Protein 9DEL (pdb70)

B-factor: mean 88.64, std 23.99, range [49.89, 197.55]

GO terms:
  GO:0004843 cysteine-type deubiquitinase activity (F, IDA)
  GO:0016605 PML body (C, IDA)
  GO:1904262 negative regulation of TORC1 signaling (P, IDA)
  GO:0050821 protein stabilization (P, IDA)
  GO:0032435 negative regulation of proteasomal ubiquitin-dependent protein catabolic process (P, IDA)
  GO:0075342 symbiont-mediated disruption of host cell PML body (P, IDA)
  GO:0035520 monoubiquitinated protein deubiquitination (P, IDA)
  GO:0005634 nucleus (C, IDA)
  GO:0005829 cytosol (C, IDA)
  GO:0002039 p53 binding (F, IDA)
  GO:0042752 regulation of circadian rhythm (P, IDA)
  GO:0045721 negative regulation of gluconeogenesis (P, IDA)
  GO:0016579 protein deubiquitination (P, IDA)
  GO:0031647 regulation of protein stability (P, IDA)
  GO:0006307 DNA alkylation repair (P, IDA)
  GO:1990380 K48-linked deubiquitinase activity (F, IDA)
  GO:0004843 cysteine-type deubiquitinase activity (F, EXP)
  GO:0005634 nucleus (C, EXP)
  GO:0005694 chromosome (C, EXP)
  GO:0005737 cytoplasm (C, EXP)

Radius of gyration: 30.11 Å; Cα contacts (8 Å, |Δi|>4): 1413; chains: 4; bounding box: 96×47×91 Å

InterPro domains:
  IPR001394 Peptidase C19, ubiquitin carboxyl-terminal hydrolase [PF00443] (214-518)
  IPR002083 MATH/TRAF domain [PF22486] (70-194)
  IPR002083 MATH/TRAF domain [PS50144] (68-195)
  IPR002083 MATH/TRAF domain [SM00061] (70-176)
  IPR008974 TRAF-like [G3DSA:2.60.210.10] (63-210)
  IPR018200 Ubiquitin specific protease, conserved site [PS00972] (215-230)
  IPR018200 Ubiquitin specific protease, conserved site [PS00973] (448-465)
  IPR024729 Ubiquitin carboxyl-terminal hydrolase 7, ICP0-binding domain [PF12436] (620-865)
  IPR028889 Ubiquitin specific protease UPS, catalytic domain [PS50235] (214-521)
  IPR029346 Ubiquitin carboxyl-terminal hydrolase, C-terminal [PF14533] (875-1086)
  IPR038765 Papain-like cysteine peptidase superfamily [SSF54001] (209-550)
  IPR050164 Ubiquitin carboxyl-terminal hydrolases [PTHR24006] (78-522)

Organism: Homo sapiens (NCBI:txid9606)

Foldseek 3Di:
DWFFAACPAQLFCVRVVLVVQLLLPLNLLLLLVQPCLPPDLQQQLSLLSVLQSVCRVPPPAHGYNPSNCRNLPQPDRCSNVVDDPVVVVCSNLVSSQVRCPPHPCHCVLCQAQKFKKWKKKAFPPDGDMDIDIDMDRAEEFEDVVPAEVVVRLVVQQDKAKQDDPRFDQRDVVGTGIIIIGMATATAHQKYKYFYCQWDADPVVGDIFGNQDFYAYDQKDFDQVRHPDHDPPFGQIWGWAKFWKAQDGGRGHFIKMWGDSLSPLFIWIHRGRDIGGDHPCCHGRVQRGVSIHTGMTMIGRPVCSCVSSPDDDPVSRDPSSVVVSVVVVVVD/DLWFFAACPDQQACVRVVLVVQLLLPLNLLLLLQQPCLPPDQQQQLSLLSNLQSVCRNPPPAHHYNQSNCRNLPVPDHCSLVVDDPVVVVCSNLVSSQVRCPPHPCHCVLCQAQKFKKWKWKAFDPDGDMDIDIDMDRAAEFEFVPAAEVVVRLCVQQDKDWCDDPNFDQSDVVGGTTTIIGMAGATGGQKYKYFYCQWDADPVDGDIWGNQAFYAYDQKDFCQVRHPDHDPPFGQIWGWAKFWKAFATGSGHFIKMWGDSLSPQFIWIHRGRDIGTDHSCVGGVVQRGHPTMHTGMTMIGRPVCSCVSSPDDDPPSNDPSSVCVSVVVVVVVD/DDDDHDDDDDPDDD/DDDDHDDDDDVDDD

Secondary structure (DSSP, 8-state):
----B--TTT-TTHHHHHHHHHT-HHHHHHHHTS-GGG--TTT-HHHHHHHHHHHHHH-SSPBP-HHHHHHTT--STTTTTTS-HHHHHHHHHHHHHHHHTTSTTTTHHHHHH-EEEEEEEEESSSS-EEEEEEEES-EEE--TT-SBHHHHHHHHSS-EEE-GGG-EE-GGG-EE-EEEEEEES---SEEEEEE--EEEETTTTEEEE-----B--SEEE-STTBSS--TTS--EEEEEEEEEE-SSSSSS-EEEEE-TTSSS--EEEETTEEEE--HHHHTGGGS----EEEEEEEEESTTHHHHT----GGGS-HHHHHHHHHHHHH-/-----B---SS-SSHHHHHHHHHT-HHHHHHHHTS--TT--TTT-HHHHHHHHHHHHHH-SSPBP-HHHHHHTT--SSHHHHHS-HHHHHHHHHHHHHHHHTTSTTTTHHHHHH-EEEEEEEEESSS--EEEEEEEES-EEEE-TT-SBHHHHHHHHHSPEEE-TTS-EE-GGG-EE-EEEEEEES---SEEEEEEE-EEEETTTTEEEE-----B--SEEE-GGGBSS--TTS--EEEEEEEEEEESSSSSSEEEEEE-TTSSS--EEEETTEEEE--HHHHTGGGS----EEEEEEEEEESTTHHHHT----TTTS-HHHHHHHHHHHHHT-/-EETTEEEESSS--/-EETTEEEESSS--

Sequence (693 aa):
GYVGLKNQGATCYMNSLLQTLFFTNQLRKAVYMMPTEGDDSSKSVPLALQRVFYELQHSDKPVGTKKLTKSFGWETLDSFMQHDVQELCRVLLDNVENKMKGTCVEGTIPKLFRGKMVSYIQCKEVDYRSDRREDYYDIQLSIKGKKNIFESFVDYVAVEQLDGDNKYDAGEHGLQEAEKGVKFLTLPPVLHLQLMRFMYDPQTDQNIKINDRFEFPEQLPLDEFLQKTDPKDPANYILHAVLVHSGDNHGGHYVVYLNPKGDGKWCKFDDDVVSRCTKEEAIEHNYGGCTNAYMLVYIRESKLSEVLQAVTDHDIPQQLVERLQEEKRIETGYVGLKNQGATCYMNSLLQTLFFTNQLRKAVYMMPTEGDDSSKSVPLALQRVFYELQHSDKPVGTKKLTKSFGWETLDSFMQHDVQELCRVLLDNVENKMKGTCVEGTIPKLFRGKMVSYIQCKEVDYRSDRREDYYDIQLSIKGKKNIFESFVDYVAVEQLDGDNKYDAGEHGLQEAEKGVKFLTLPPVLHLQLMRFMYDPQTDQNIKINDRFEFPEQLPLDEFLQKTDPKDPANYILHAVLVHSGDNHGGHYVVYLNPKGDGKWCKFDDDVVSRCTKEEAIEHNYGGHCTNAYMLVYIRESKLSEVLQAVTDHDIPQQLVERLQEEKRIEAFYYRGGWYSVNGYCFYYRGGWYSVNGYC

Structure (mmCIF, N/CA/C/O backbone):
data_9DEL
#
_entry.id   9DEL
#
_cell.length_a   74.913
_cell.length_b   69.417
_cell.length_c   76.408
_cell.angle_alpha   90.00
_cell.angle_beta   91.93
_cell.angle_gamma   90.00
#
_symmetry.space_group_name_H-M   'P 1 21 1'
#
loop_
_entity.id
_entity.type
_entity.pdbx_description
1 polymer 'Ubiquitin carboxyl-terminal hydrolase 7'
2 polymer 'Macrocycle peptide  MC03'
3 water water
#
loop_
_atom_site.group_PDB
_atom_site.id
_atom_site.type_symbol
_atom_site.label_atom_id
_atom_site.label_alt_id
_atom_site.label_comp_id
_atom_site.label_asym_id
_atom_site.label_entity_id
_atom_site.label_seq_id
_atom_site.pdbx_PDB_ins_code
_atom_site.Cartn_x
_atom_site.Cartn_y
_atom_site.Cartn_z
_atom_site.occupancy
_atom_site.B_iso_or_equiv
_atom_site.auth_seq_id
_atom_site.auth_comp_id
_atom_site.auth_asym_id
_atom_site.auth_atom_id
_atom_site.pdbx_PDB_model_num
ATOM 1 N N . GLY A 1 26 ? -6.826 23.864 2.377 1.00 83.40 212 GLY A N 1
ATOM 2 C CA . GLY A 1 26 ? -6.036 22.673 2.630 1.00 91.72 212 GLY A CA 1
ATOM 3 C C . GLY A 1 26 ? -6.811 21.385 2.434 1.00 100.19 212 GLY A C 1
ATOM 4 O O . GLY A 1 26 ? -6.621 20.416 3.169 1.00 91.99 212 GLY A O 1
ATOM 5 N N . TYR A 1 27 ? -7.692 21.375 1.435 1.00 94.08 213 TYR A N 1
ATOM 6 C CA . TYR A 1 27 ? -8.515 20.218 1.115 1.00 83.22 213 TYR A CA 1
ATOM 7 C C . TYR A 1 27 ? -8.133 19.701 -0.264 1.00 86.04 213 TYR A C 1
ATOM 8 O O . TYR A 1 27 ? -8.014 20.484 -1.212 1.00 83.58 213 TYR A O 1
ATOM 17 N N . VAL A 1 28 ? -7.943 18.390 -0.373 1.00 87.35 214 VAL A N 1
ATOM 18 C CA . VAL A 1 28 ? -7.538 17.776 -1.628 1.00 77.20 214 VAL A CA 1
ATOM 19 C C . VAL A 1 28 ? -8.779 17.348 -2.404 1.00 83.02 214 VAL A C 1
ATOM 20 O O . VAL A 1 28 ? -9.851 17.114 -1.839 1.00 81.89 214 VAL A O 1
ATOM 24 N N . GLY A 1 29 ? -8.633 17.255 -3.726 1.00 87.45 215 GLY A N 1
ATOM 25 C CA . GLY A 1 29 ? -9.731 16.927 -4.607 1.00 94.43 215 GLY A CA 1
ATOM 26 C C . GLY A 1 29 ? -9.719 15.477 -5.061 1.00 82.42 215 GLY A C 1
ATOM 27 O O . GLY A 1 29 ? -8.947 14.642 -4.585 1.00 86.76 215 GLY A O 1
ATOM 28 N N . LEU A 1 30 ? -10.601 15.187 -6.014 1.00 73.98 216 LEU A N 1
ATOM 29 C CA . LEU A 1 30 ? -10.781 13.850 -6.561 1.00 77.17 216 LEU A CA 1
ATOM 30 C C . LEU A 1 30 ? -10.519 13.868 -8.060 1.00 94.43 216 LEU A C 1
ATOM 31 O O . LEU A 1 30 ? -10.931 14.797 -8.759 1.00 101.04 216 LEU A O 1
ATOM 36 N N . LYS A 1 31 ? -9.834 12.836 -8.549 1.00 92.50 217 LYS A N 1
ATOM 37 C CA . LYS A 1 31 ? -9.572 12.726 -9.978 1.00 99.22 217 LYS A CA 1
ATOM 38 C C . LYS A 1 31 ? -10.878 12.575 -10.750 1.00 98.70 217 LYS A C 1
ATOM 39 O O . LYS A 1 31 ? -11.847 11.982 -10.267 1.00 97.30 217 LYS A O 1
ATOM 45 N N . ASN A 1 32 ? -10.902 13.135 -11.961 1.00 104.37 218 ASN A N 1
ATOM 46 C CA . ASN A 1 32 ? -12.097 13.039 -12.792 1.00 106.83 218 ASN A CA 1
ATOM 47 C C . ASN A 1 32 ? -12.393 11.589 -13.152 1.00 112.76 218 ASN A C 1
ATOM 48 O O . ASN A 1 32 ? -13.522 11.112 -12.981 1.00 123.87 218 ASN A O 1
ATOM 53 N N . GLN A 1 33 ? -11.377 10.868 -13.632 1.00 131.27 219 GLN A N 1
ATOM 54 C CA . GLN A 1 33 ? -11.466 9.452 -14.015 1.00 144.69 219 GLN A CA 1
ATOM 55 C C . GLN A 1 33 ? -12.615 9.305 -15.011 1.00 140.36 219 GLN A C 1
ATOM 56 O O . GLN A 1 33 ? -12.712 10.101 -15.954 1.00 148.77 219 GLN A O 1
ATOM 62 N N . GLY A 1 34 ? -13.499 8.331 -14.846 1.00 107.43 220 GLY A N 1
ATOM 63 C CA . GLY A 1 34 ? -14.601 8.181 -15.762 1.00 97.17 220 GLY A CA 1
ATOM 64 C C . GLY A 1 34 ? -15.667 9.240 -15.518 1.00 108.89 220 GLY A C 1
ATOM 65 O O . GLY A 1 34 ? -15.483 10.238 -14.815 1.00 110.34 220 GLY A O 1
ATOM 66 N N . ALA A 1 35 ? -16.817 9.001 -16.147 1.00 89.27 221 ALA A N 1
ATOM 67 C CA . ALA A 1 35 ? -17.987 9.866 -16.022 1.00 90.69 221 ALA A CA 1
ATOM 68 C C . ALA A 1 35 ? -18.737 9.508 -14.738 1.00 91.64 221 ALA A C 1
ATOM 69 O O . ALA A 1 35 ? -19.850 8.977 -14.744 1.00 88.11 221 ALA A O 1
ATOM 71 N N . THR A 1 36 ? -18.089 9.808 -13.610 1.00 88.21 222 THR A N 1
ATOM 72 C CA . THR A 1 36 ? -18.678 9.533 -12.306 1.00 78.17 222 THR A CA 1
ATOM 73 C C . THR A 1 36 ? -19.847 10.454 -11.986 1.00 75.64 222 THR A C 1
ATOM 74 O O . THR A 1 36 ? -20.566 10.191 -11.016 1.00 87.13 222 THR A O 1
ATOM 78 N N . CYS A 1 37 ? -20.047 11.515 -12.765 1.00 80.95 223 CYS A N 1
ATOM 79 C CA . CYS A 1 37 ? -21.183 12.437 -12.612 1.00 86.58 223 CYS A CA 1
ATOM 80 C C . CYS A 1 37 ? -21.127 13.041 -11.211 1.00 72.20 223 CYS A C 1
ATOM 81 O O . CYS A 1 37 ? -20.094 13.623 -10.843 1.00 80.18 223 CYS A O 1
ATOM 84 N N . TYR A 1 38 ? -22.180 12.927 -10.409 1.00 74.07 224 TYR A N 1
ATOM 85 C CA . TYR A 1 38 ? -22.288 13.561 -9.102 1.00 68.02 224 TYR A CA 1
ATOM 86 C C . TYR A 1 38 ? -21.470 12.868 -8.019 1.00 64.96 224 TYR A C 1
ATOM 87 O O . TYR A 1 38 ? -21.440 13.361 -6.885 1.00 64.53 224 TYR A O 1
ATOM 96 N N . MET A 1 39 ? -20.823 11.742 -8.331 1.00 66.11 225 MET A N 1
ATOM 97 C CA . MET A 1 39 ? -20.186 10.933 -7.296 1.00 65.67 225 MET A CA 1
ATOM 98 C C . MET A 1 39 ? -19.105 11.716 -6.561 1.00 70.38 225 MET A C 1
ATOM 99 O O . MET A 1 39 ? -19.051 11.708 -5.326 1.00 78.99 225 MET A O 1
ATOM 104 N N . ASN A 1 40 ? -18.235 12.404 -7.304 1.00 69.32 226 ASN A N 1
ATOM 105 C CA . ASN A 1 40 ? -17.171 13.170 -6.665 1.00 66.67 226 ASN A CA 1
ATOM 106 C C . ASN A 1 40 ? -17.740 14.279 -5.790 1.00 65.17 226 ASN A C 1
ATOM 107 O O . ASN A 1 40 ? -17.208 14.564 -4.711 1.00 64.80 226 ASN A O 1
ATOM 112 N N . SER A 1 41 ? -18.820 14.918 -6.243 1.00 64.78 227 SER A N 1
ATOM 113 C CA . SER A 1 41 ? -19.495 15.908 -5.409 1.00 63.41 227 SER A CA 1
ATOM 114 C C . SER A 1 41 ? -20.067 15.267 -4.151 1.00 67.41 227 SER A C 1
ATOM 115 O O . SER A 1 41 ? -19.984 15.841 -3.058 1.00 61.57 227 SER A O 1
ATOM 118 N N . LEU A 1 42 ? -20.658 14.077 -4.286 1.00 61.79 228 LEU A N 1
ATOM 119 C CA . LEU A 1 42 ? -21.229 13.396 -3.129 1.00 60.85 228 LEU A CA 1
ATOM 120 C C . LEU A 1 42 ? -20.146 12.914 -2.172 1.00 64.19 228 LEU A C 1
ATOM 121 O O . LEU A 1 42 ? -20.306 13.008 -0.949 1.00 67.95 228 LEU A O 1
ATOM 126 N N . LEU A 1 43 ? -19.040 12.389 -2.709 1.00 62.38 229 LEU A N 1
ATOM 127 C CA . LEU A 1 43 ? -17.988 11.842 -1.856 1.00 73.32 229 LEU A CA 1
ATOM 128 C C . LEU A 1 43 ? -17.400 12.909 -0.944 1.00 71.87 229 LEU A C 1
ATOM 129 O O . LEU A 1 43 ? -17.168 12.659 0.244 1.00 63.20 229 LEU A O 1
ATOM 134 N N . GLN A 1 44 ? -17.154 14.107 -1.481 1.00 63.30 230 GLN A N 1
ATOM 135 C CA . GLN A 1 44 ? -16.671 15.200 -0.644 1.00 63.62 230 GLN A CA 1
ATOM 136 C C . GLN A 1 44 ? -17.699 15.573 0.415 1.00 65.82 230 GLN A C 1
ATOM 137 O O . GLN A 1 44 ? -17.342 15.853 1.566 1.00 63.10 230 GLN A O 1
ATOM 143 N N . THR A 1 45 ? -18.981 15.584 0.043 1.00 66.31 231 THR A N 1
ATOM 144 C CA . THR A 1 45 ? -20.034 15.897 1.004 1.00 61.18 231 THR A CA 1
ATOM 145 C C . THR A 1 45 ? -20.060 14.882 2.141 1.00 60.85 231 THR A C 1
ATOM 146 O O . THR A 1 45 ? -20.132 15.252 3.319 1.00 61.21 231 THR A O 1
ATOM 150 N N . LEU A 1 46 ? -19.996 13.592 1.804 1.00 66.45 232 LEU A N 1
ATOM 151 C CA . LEU A 1 46 ? -19.962 12.558 2.834 1.00 61.25 232 LEU A CA 1
ATOM 152 C C . LEU A 1 46 ? -18.659 12.608 3.622 1.00 62.53 232 LEU A C 1
ATOM 153 O O . LEU A 1 46 ? -18.652 12.369 4.836 1.00 63.19 232 LEU A O 1
ATOM 158 N N . PHE A 1 47 ? -17.548 12.916 2.948 1.00 67.57 233 PHE A N 1
ATOM 159 C CA . PHE A 1 47 ? -16.257 12.975 3.626 1.00 71.50 233 PHE A CA 1
ATOM 160 C C . PHE A 1 47 ? -16.239 14.059 4.697 1.00 67.04 233 PHE A C 1
ATOM 161 O O . PHE A 1 47 ? -15.709 13.848 5.794 1.00 73.88 233 PHE A O 1
ATOM 169 N N . PHE A 1 48 ? -16.816 15.221 4.403 1.00 64.55 234 PHE A N 1
ATOM 170 C CA . PHE A 1 48 ? -16.807 16.325 5.354 1.00 73.86 234 PHE A CA 1
ATOM 171 C C . PHE A 1 48 ? -17.925 16.233 6.384 1.00 69.73 234 PHE A C 1
ATOM 172 O O . PHE A 1 48 ? -18.036 17.123 7.235 1.00 72.39 234 PHE A O 1
ATOM 180 N N . THR A 1 49 ? -18.755 15.194 6.327 1.00 68.98 235 THR A N 1
ATOM 181 C CA . THR A 1 49 ? -19.604 14.823 7.457 1.00 66.31 235 THR A CA 1
ATOM 182 C C . THR A 1 49 ? -18.721 14.018 8.401 1.00 68.27 235 THR A C 1
ATOM 183 O O . THR A 1 49 ? -18.655 12.789 8.337 1.00 69.96 235 THR A O 1
ATOM 187 N N . ASN A 1 50 ? -18.027 14.736 9.289 1.00 67.72 236 ASN A N 1
ATOM 188 C CA . ASN A 1 50 ? -16.927 14.145 10.048 1.00 69.65 236 ASN A CA 1
ATOM 189 C C . ASN A 1 50 ? -17.396 12.983 10.914 1.00 71.99 236 ASN A C 1
ATOM 190 O O . ASN A 1 50 ? -16.691 11.976 11.045 1.00 85.49 236 ASN A O 1
ATOM 195 N N . GLN A 1 51 ? -18.578 13.106 11.521 1.00 76.41 237 GLN A N 1
ATOM 196 C CA . GLN A 1 51 ? -19.091 12.025 12.357 1.00 78.27 237 GLN A CA 1
ATOM 197 C C . GLN A 1 51 ? -19.268 10.746 11.547 1.00 72.31 237 GLN A C 1
ATOM 198 O O . GLN A 1 51 ? -19.000 9.645 12.042 1.00 71.40 237 GLN A O 1
ATOM 204 N N . LEU A 1 52 ? -19.719 10.874 10.297 1.00 72.67 238 LEU A N 1
ATOM 205 C CA . LEU A 1 52 ? -19.772 9.721 9.403 1.00 80.33 238 LEU A CA 1
ATOM 206 C C . LEU A 1 52 ? -18.375 9.191 9.099 1.00 79.23 238 LEU A C 1
ATOM 207 O O . LEU A 1 52 ? -18.152 7.974 9.098 1.00 77.11 238 LEU A O 1
ATOM 212 N N . ARG A 1 53 ? -17.421 10.090 8.840 1.00 70.14 239 ARG A N 1
ATOM 213 C CA . ARG A 1 53 ? -16.083 9.661 8.445 1.00 69.36 239 ARG A CA 1
ATOM 214 C C . ARG A 1 53 ? -15.399 8.871 9.554 1.00 75.69 239 ARG A C 1
ATOM 215 O O . ARG A 1 53 ? -14.759 7.845 9.291 1.00 76.63 239 ARG A O 1
ATOM 223 N N . LYS A 1 54 ? -15.518 9.336 10.800 1.00 73.03 240 LYS A N 1
ATOM 224 C CA . LYS A 1 54 ? -14.893 8.631 11.915 1.00 75.61 240 LYS A CA 1
ATOM 225 C C . LYS A 1 54 ? -15.485 7.238 12.085 1.00 76.01 240 LYS A C 1
ATOM 226 O O . LYS A 1 54 ? -14.753 6.267 12.302 1.00 77.84 240 LYS A O 1
ATOM 232 N N . ALA A 1 55 ? -16.811 7.121 11.980 1.00 74.57 241 ALA A N 1
ATOM 233 C CA . ALA A 1 55 ? -17.454 5.814 12.073 1.00 84.96 241 ALA A CA 1
ATOM 234 C C . ALA A 1 55 ? -17.044 4.912 10.915 1.00 81.49 241 ALA A C 1
ATOM 235 O O . ALA A 1 55 ? -16.886 3.699 11.093 1.00 76.19 241 ALA A O 1
ATOM 237 N N . VAL A 1 56 ? -16.875 5.488 9.721 1.00 81.21 242 VAL A N 1
ATOM 238 C CA . VAL A 1 56 ? -16.436 4.707 8.566 1.00 79.34 242 VAL A CA 1
ATOM 239 C C . VAL A 1 56 ? -15.063 4.099 8.823 1.00 85.98 242 VAL A C 1
ATOM 240 O O . VAL A 1 56 ? -14.813 2.930 8.500 1.00 80.43 242 VAL A O 1
ATOM 244 N N . TYR A 1 57 ? -14.153 4.877 9.415 1.00 75.87 243 TYR A N 1
ATOM 245 C CA . TYR A 1 57 ? -12.836 4.348 9.758 1.00 83.90 243 TYR A CA 1
ATOM 246 C C . TYR A 1 57 ? -12.929 3.203 10.760 1.00 92.73 243 TYR A C 1
ATOM 247 O O . TYR A 1 57 ? -12.105 2.281 10.725 1.00 96.43 243 TYR A O 1
ATOM 256 N N . MET A 1 58 ? -13.917 3.238 11.657 1.00 84.52 244 MET A N 1
ATOM 257 C CA . MET A 1 58 ? -14.053 2.209 12.681 1.00 89.22 244 MET A CA 1
ATOM 258 C C . MET A 1 58 ? -14.659 0.915 12.153 1.00 89.52 244 MET A C 1
ATOM 259 O O . MET A 1 58 ? -14.735 -0.062 12.906 1.00 87.71 244 MET A O 1
ATOM 264 N N . MET A 1 59 ? -15.102 0.888 10.900 1.00 85.74 245 MET A N 1
ATOM 265 C CA . MET A 1 59 ? -15.703 -0.320 10.355 1.00 84.27 245 MET A CA 1
ATOM 266 C C . MET A 1 59 ? -14.671 -1.445 10.304 1.00 87.24 245 MET A C 1
ATOM 267 O O . MET A 1 59 ? -13.520 -1.218 9.911 1.00 89.28 245 MET A O 1
ATOM 272 N N . PRO A 1 60 ? -15.044 -2.666 10.691 1.00 95.43 246 PRO A N 1
ATOM 273 C CA . PRO A 1 60 ? -14.086 -3.791 10.755 1.00 92.68 246 PRO A CA 1
ATOM 274 C C . PRO A 1 60 ? -13.875 -4.468 9.405 1.00 95.56 246 PRO A C 1
ATOM 275 O O . PRO A 1 60 ? -14.318 -5.594 9.146 1.00 104.50 246 PRO A O 1
ATOM 279 N N . THR A 1 61 ? -13.166 -3.776 8.511 1.00 91.24 247 THR A N 1
ATOM 280 C CA . THR A 1 61 ? -12.863 -4.299 7.184 1.00 92.77 247 THR A CA 1
ATOM 281 C C . THR A 1 61 ? -11.570 -5.107 7.152 1.00 99.43 247 THR A C 1
ATOM 282 O O . THR A 1 61 ? -10.930 -5.203 6.096 1.00 113.83 247 THR A O 1
ATOM 286 N N . GLU A 1 62 ? -11.164 -5.685 8.286 1.00 94.58 248 GLU A N 1
ATOM 287 C CA . GLU A 1 62 ? -9.919 -6.447 8.328 1.00 103.62 248 GLU A CA 1
ATOM 288 C C . GLU A 1 62 ? -9.984 -7.672 7.424 1.00 111.91 248 GLU A C 1
ATOM 289 O O . GLU A 1 62 ? -9.013 -7.993 6.729 1.00 108.73 248 GLU A O 1
ATOM 291 N N . GLY A 1 63 ? -11.114 -8.372 7.421 1.00 107.40 249 GLY A N 1
ATOM 292 C CA . GLY A 1 63 ? -11.262 -9.562 6.611 1.00 102.24 249 GLY A CA 1
ATOM 293 C C . GLY A 1 63 ? -11.922 -9.367 5.266 1.00 108.13 249 GLY A C 1
ATOM 294 O O . GLY A 1 63 ? -12.159 -10.347 4.552 1.00 110.60 249 GLY A O 1
ATOM 295 N N . ASP A 1 64 ? -12.231 -8.129 4.892 1.00 97.86 250 ASP A N 1
ATOM 296 C CA . ASP A 1 64 ? -12.926 -7.867 3.641 1.00 103.95 250 ASP A CA 1
ATOM 297 C C . ASP A 1 64 ? -11.968 -7.940 2.459 1.00 110.08 250 ASP A C 1
ATOM 298 O O . ASP A 1 64 ? -10.856 -7.407 2.506 1.00 113.12 250 ASP A O 1
ATOM 303 N N . ASP A 1 65 ? -12.405 -8.615 1.399 1.00 106.38 251 ASP A N 1
ATOM 304 C CA . ASP A 1 65 ? -11.663 -8.629 0.147 1.00 107.20 251 ASP A CA 1
ATOM 305 C C . ASP A 1 65 ? -11.908 -7.325 -0.602 1.00 112.83 251 ASP A C 1
ATOM 306 O O . ASP A 1 65 ? -13.056 -6.905 -0.774 1.00 116.10 251 ASP A O 1
ATOM 311 N N . SER A 1 66 ? -10.826 -6.694 -1.061 1.00 110.79 252 SER A N 1
ATOM 312 C CA . SER A 1 66 ? -10.908 -5.351 -1.623 1.00 114.20 252 SER A CA 1
ATOM 313 C C . SER A 1 66 ? -11.648 -5.298 -2.954 1.00 121.68 252 SER A C 1
ATOM 314 O O . SER A 1 66 ? -11.933 -4.196 -3.435 1.00 131.03 252 SER A O 1
ATOM 317 N N . SER A 1 67 ? -11.958 -6.445 -3.560 1.00 134.61 253 SER A N 1
ATOM 318 C CA . SER A 1 67 ? -12.649 -6.443 -4.846 1.00 132.25 253 SER A CA 1
ATOM 319 C C . SER A 1 67 ? -14.086 -5.952 -4.704 1.00 125.53 253 SER A C 1
ATOM 320 O O . SER A 1 67 ? -14.501 -5.003 -5.378 1.00 132.55 253 SER A O 1
ATOM 323 N N . LYS A 1 68 ? -14.862 -6.587 -3.823 1.00 111.40 254 LYS A N 1
ATOM 324 C CA . LYS A 1 68 ? -16.289 -6.312 -3.699 1.00 111.38 254 LYS A CA 1
ATOM 325 C C . LYS A 1 68 ? -16.652 -5.627 -2.384 1.00 108.88 254 LYS A C 1
ATOM 326 O O . LYS A 1 68 ? -17.830 -5.597 -2.013 1.00 101.44 254 LYS A O 1
ATOM 332 N N . SER A 1 69 ? -15.675 -5.071 -1.673 1.00 114.71 255 SER A N 1
ATOM 333 C CA . SER A 1 69 ? -15.921 -4.426 -0.384 1.00 102.70 255 SER A CA 1
ATOM 334 C C . SER A 1 69 ? -16.086 -2.929 -0.615 1.00 101.83 255 SER A C 1
ATOM 335 O O . SER A 1 69 ? -15.104 -2.202 -0.786 1.00 119.05 255 SER A O 1
ATOM 338 N N . VAL A 1 70 ? -17.334 -2.471 -0.620 1.00 101.67 256 VAL A N 1
ATOM 339 C CA . VAL A 1 70 ? -17.640 -1.046 -0.729 1.00 90.23 256 VAL A CA 1
ATOM 340 C C . VAL A 1 70 ? -17.311 -0.322 0.576 1.00 82.19 256 VAL A C 1
ATOM 341 O O . VAL A 1 70 ? -16.788 0.802 0.519 1.00 84.72 256 VAL A O 1
ATOM 345 N N . PRO A 1 71 ? -17.582 -0.887 1.766 1.00 83.30 257 PRO A N 1
ATOM 346 C CA . PRO A 1 71 ? -17.134 -0.199 2.990 1.00 80.79 257 PRO A CA 1
ATOM 347 C C . PRO A 1 71 ? -15.634 0.046 3.041 1.00 88.59 257 PRO A C 1
ATOM 348 O O . PRO A 1 71 ? -15.202 1.110 3.501 1.00 87.76 257 PRO A O 1
ATOM 352 N N . LEU A 1 72 ? -14.823 -0.908 2.576 1.00 88.81 258 LEU A N 1
ATOM 353 C CA . LEU A 1 72 ? -13.377 -0.708 2.584 1.00 84.16 258 LEU A CA 1
ATOM 354 C C . LEU A 1 72 ? -12.960 0.365 1.586 1.00 84.82 258 LEU A C 1
ATOM 355 O O . LEU A 1 72 ? -12.066 1.172 1.869 1.00 81.75 258 LEU A O 1
ATOM 360 N N . ALA A 1 73 ? -13.594 0.386 0.411 1.00 86.37 259 ALA A N 1
ATOM 361 C CA . ALA A 1 73 ? -13.248 1.376 -0.603 1.00 84.49 259 ALA A CA 1
ATOM 362 C C . ALA A 1 73 ? -13.547 2.788 -0.121 1.00 80.76 259 ALA A C 1
ATOM 363 O O . ALA A 1 73 ? -12.797 3.726 -0.420 1.00 82.27 259 ALA A O 1
ATOM 365 N N . LEU A 1 74 ? -14.645 2.962 0.620 1.00 77.96 260 LEU A N 1
ATOM 366 C CA . LEU A 1 74 ? -14.952 4.275 1.177 1.00 75.29 260 LEU A CA 1
ATOM 367 C C . LEU A 1 74 ? -13.899 4.698 2.195 1.00 77.79 260 LEU A C 1
ATOM 368 O O . LEU A 1 74 ? -13.570 5.885 2.299 1.00 81.84 260 LEU A O 1
ATOM 373 N N . GLN A 1 75 ? -13.368 3.740 2.961 1.00 75.60 261 GLN A N 1
ATOM 374 C CA . GLN A 1 75 ? -12.261 4.035 3.866 1.00 74.88 261 GLN A CA 1
ATOM 375 C C . GLN A 1 75 ? -11.026 4.480 3.096 1.00 75.88 261 GLN A C 1
ATOM 376 O O . GLN A 1 75 ? -10.333 5.417 3.507 1.00 78.20 261 GLN A O 1
ATOM 382 N N . ARG A 1 76 ? -10.731 3.811 1.978 1.00 77.28 262 ARG A N 1
ATOM 383 C CA . ARG A 1 76 ? -9.566 4.177 1.178 1.00 79.03 262 ARG A CA 1
ATOM 384 C C . ARG A 1 76 ? -9.717 5.575 0.590 1.00 80.24 262 ARG A C 1
ATOM 385 O O . ARG A 1 76 ? -8.757 6.355 0.569 1.00 77.67 262 ARG A O 1
ATOM 393 N N . VAL A 1 77 ? -10.914 5.908 0.104 1.00 77.09 263 VAL A N 1
ATOM 394 C CA . VAL A 1 77 ? -11.148 7.238 -0.453 1.00 73.09 263 VAL A CA 1
ATOM 395 C C . VAL A 1 77 ? -11.014 8.299 0.632 1.00 78.91 263 VAL A C 1
ATOM 396 O O . VAL A 1 77 ? -10.354 9.328 0.442 1.00 72.80 263 VAL A O 1
ATOM 400 N N . PHE A 1 78 ? -11.632 8.059 1.791 1.00 71.73 264 PHE A N 1
ATOM 401 C CA . PHE A 1 78 ? -11.569 9.034 2.877 1.00 71.46 264 PHE A CA 1
ATOM 402 C C . PHE A 1 78 ? -10.149 9.185 3.408 1.00 73.65 264 PHE A C 1
ATOM 403 O O . PHE A 1 78 ? -9.715 10.300 3.723 1.00 73.95 264 PHE A O 1
ATOM 411 N N . TYR A 1 79 ? -9.413 8.076 3.522 1.00 75.48 265 TYR A N 1
ATOM 412 C CA . TYR A 1 79 ? -8.036 8.146 4.002 1.00 77.91 265 TYR A CA 1
ATOM 413 C C . TYR A 1 79 ? -7.166 8.973 3.066 1.00 79.50 265 TYR A C 1
ATOM 414 O O . TYR A 1 79 ? -6.359 9.794 3.519 1.00 87.26 265 TYR A O 1
ATOM 423 N N . GLU A 1 80 ? -7.310 8.767 1.755 1.00 79.24 266 GLU A N 1
ATOM 424 C CA . GLU A 1 80 ? -6.543 9.556 0.797 1.00 79.10 266 GLU A CA 1
ATOM 425 C C . GLU A 1 80 ? -6.972 11.018 0.818 1.00 77.72 266 GLU A C 1
ATOM 426 O O . GLU A 1 80 ? -6.133 11.918 0.702 1.00 83.35 266 GLU A O 1
ATOM 432 N N . LEU A 1 81 ? -8.271 11.277 0.978 1.00 75.36 267 LEU A N 1
ATOM 433 C CA . LEU A 1 81 ? -8.735 12.654 1.106 1.00 76.50 267 LEU A CA 1
ATOM 434 C C . LEU A 1 81 ? -8.184 13.326 2.356 1.00 75.36 267 LEU A C 1
ATOM 435 O O . LEU A 1 81 ? -8.255 14.553 2.470 1.00 75.28 267 LEU A O 1
ATOM 440 N N . GLN A 1 82 ? -7.648 12.551 3.297 1.00 80.81 268 GLN A N 1
ATOM 441 C CA . GLN A 1 82 ? -7.120 13.084 4.544 1.00 78.17 268 GLN A CA 1
ATOM 442 C C . GLN A 1 82 ? -5.600 13.211 4.558 1.00 83.57 268 GLN A C 1
ATOM 443 O O . GLN A 1 82 ? -5.076 14.125 5.204 1.00 90.56 268 GLN A O 1
ATOM 449 N N . HIS A 1 83 ? -4.875 12.333 3.858 1.00 89.33 269 HIS A N 1
ATOM 450 C CA . HIS A 1 83 ? -3.418 12.294 3.949 1.00 88.90 269 HIS A CA 1
ATOM 451 C C . HIS A 1 83 ? -2.705 12.441 2.610 1.00 86.26 269 HIS A C 1
ATOM 452 O O . HIS A 1 83 ? -1.493 12.203 2.545 1.00 107.94 269 HIS A O 1
ATOM 459 N N . SER A 1 84 ? -3.402 12.815 1.542 1.00 84.47 270 SER A N 1
ATOM 460 C CA . SER A 1 84 ? -2.788 12.917 0.225 1.00 97.60 270 SER A CA 1
ATOM 461 C C . SER A 1 84 ? -2.822 14.357 -0.260 1.00 97.43 270 SER A C 1
ATOM 462 O O . SER A 1 84 ? -3.890 14.976 -0.308 1.00 99.83 270 SER A O 1
ATOM 465 N N . ASP A 1 85 ? -1.648 14.885 -0.611 1.00 102.82 271 ASP A N 1
ATOM 466 C CA . ASP A 1 85 ? -1.583 16.137 -1.354 1.00 96.45 271 ASP A CA 1
ATOM 467 C C . ASP A 1 85 ? -1.938 15.929 -2.820 1.00 100.70 271 ASP A C 1
ATOM 468 O O . ASP A 1 85 ? -2.486 16.834 -3.458 1.00 96.07 271 ASP A O 1
ATOM 473 N N . LYS A 1 86 ? -1.632 14.751 -3.360 1.00 127.20 272 LYS A N 1
ATOM 474 C CA . LYS A 1 86 ? -1.959 14.428 -4.735 1.00 121.06 272 LYS A CA 1
ATOM 475 C C . LYS A 1 86 ? -3.461 14.189 -4.878 1.00 113.12 272 LYS 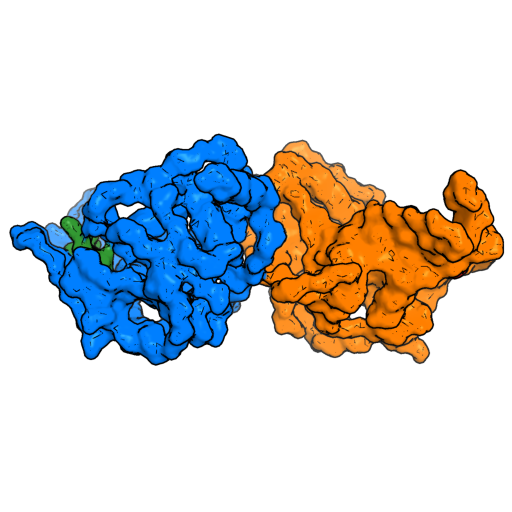A C 1
ATOM 476 O O . LYS A 1 86 ? -4.141 13.857 -3.904 1.00 118.11 272 LYS A O 1
ATOM 482 N N . PRO A 1 87 ? -4.002 14.357 -6.086 1.00 97.61 273 PRO A N 1
ATOM 483 C CA . PRO A 1 87 ? -5.427 14.080 -6.295 1.00 89.79 273 PRO A CA 1
ATOM 484 C C . PRO A 1 87 ? -5.768 12.636 -5.958 1.00 87.00 273 PRO A C 1
ATOM 485 O O . PRO A 1 87 ? -4.968 11.720 -6.158 1.00 96.71 273 PRO A O 1
ATOM 489 N N . VAL A 1 88 ? -6.977 12.444 -5.436 1.00 80.75 274 VAL A N 1
ATOM 490 C CA . VAL A 1 88 ? -7.431 11.157 -4.924 1.00 85.01 274 VAL A CA 1
ATOM 491 C C . VAL A 1 88 ? -8.215 10.438 -6.012 1.00 82.68 274 VAL A C 1
ATOM 492 O O . VAL A 1 88 ? -9.062 11.042 -6.682 1.00 78.54 274 VAL A O 1
ATOM 496 N N . GLY A 1 89 ? -7.931 9.151 -6.191 1.00 87.93 275 GLY A N 1
ATOM 497 C CA . GLY A 1 89 ? -8.613 8.333 -7.172 1.00 88.22 275 GLY A CA 1
ATOM 498 C C . GLY A 1 89 ? -9.775 7.562 -6.573 1.00 79.13 275 GLY A C 1
ATOM 499 O O . GLY A 1 89 ? -9.785 7.243 -5.386 1.00 86.54 275 GLY A O 1
ATOM 500 N N . THR A 1 90 ? -10.765 7.263 -7.421 1.00 85.76 276 THR A N 1
ATOM 501 C CA . THR A 1 90 ? -11.965 6.548 -7.002 1.00 84.05 276 THR A CA 1
ATOM 502 C C . THR A 1 90 ? -12.245 5.333 -7.882 1.00 89.60 276 THR A C 1
ATOM 503 O O . THR A 1 90 ? -13.395 4.885 -7.961 1.00 95.98 276 THR A O 1
ATOM 507 N N . LYS A 1 91 ? -11.223 4.797 -8.554 1.00 102.29 277 LYS A N 1
ATOM 508 C CA . LYS A 1 91 ? -11.439 3.681 -9.471 1.00 92.82 277 LYS A CA 1
ATOM 509 C C . LYS A 1 91 ? -11.909 2.434 -8.731 1.00 96.55 277 LYS A C 1
ATOM 510 O O . LYS A 1 91 ? -12.845 1.755 -9.167 1.00 91.23 277 LYS A O 1
ATOM 516 N N . LYS A 1 92 ? -11.264 2.114 -7.607 1.00 92.80 278 LYS A N 1
ATOM 517 C CA . LYS A 1 92 ? -11.633 0.915 -6.859 1.00 90.12 278 LYS A CA 1
ATOM 518 C C . LYS A 1 92 ? -13.033 1.037 -6.270 1.00 92.62 278 LYS A C 1
ATOM 519 O O . LYS A 1 92 ? -13.774 0.048 -6.211 1.00 99.84 278 LYS A O 1
ATOM 525 N N . LEU A 1 93 ? -13.410 2.238 -5.825 1.00 89.72 279 LEU A N 1
ATOM 526 C CA . LEU A 1 93 ? -14.732 2.429 -5.236 1.00 82.18 279 LEU A CA 1
ATOM 527 C C . LEU A 1 93 ? -15.838 2.154 -6.248 1.00 88.51 279 LEU A C 1
ATOM 528 O O . LEU A 1 93 ? -16.836 1.502 -5.922 1.00 82.96 279 LEU A O 1
ATOM 533 N N . THR A 1 94 ? -15.675 2.635 -7.484 1.00 114.24 280 THR A N 1
ATOM 534 C CA . THR A 1 94 ? -16.689 2.402 -8.509 1.00 111.80 280 THR A CA 1
ATOM 535 C C . THR A 1 94 ? -16.872 0.913 -8.774 1.00 112.19 280 THR A C 1
ATOM 536 O O . THR A 1 94 ? -17.993 0.451 -9.019 1.00 104.11 280 THR A O 1
ATOM 540 N N . LYS A 1 95 ? -15.780 0.147 -8.735 1.00 99.72 281 LYS A N 1
ATOM 541 C CA . LYS A 1 95 ? -15.883 -1.302 -8.871 1.00 97.78 281 LYS A CA 1
ATOM 542 C C . LYS A 1 95 ? -16.589 -1.929 -7.676 1.00 90.68 281 LYS A C 1
ATOM 543 O O . LYS A 1 95 ? -17.246 -2.967 -7.819 1.00 95.70 281 LYS A O 1
ATOM 549 N N . SER A 1 96 ? -16.477 -1.310 -6.497 1.00 89.74 282 SER A N 1
ATOM 550 C CA . SER A 1 96 ? -16.991 -1.926 -5.278 1.00 91.87 282 SER A CA 1
ATOM 551 C C . SER A 1 96 ? -18.509 -2.071 -5.319 1.00 85.60 282 SER A C 1
ATOM 552 O O . SER A 1 96 ? -19.047 -3.142 -5.014 1.00 85.95 282 SER A O 1
ATOM 555 N N . PHE A 1 97 ? -19.221 -1.008 -5.689 1.00 85.98 283 PHE A N 1
ATOM 556 C CA . PHE A 1 97 ? -20.673 -1.082 -5.805 1.00 83.31 283 PHE A CA 1
ATOM 557 C C . PHE A 1 97 ? -21.137 -1.357 -7.232 1.00 81.29 283 PHE A C 1
ATOM 558 O O . PHE A 1 97 ? -22.341 -1.296 -7.503 1.00 84.82 283 PHE A O 1
ATOM 566 N N . GLY A 1 98 ? -20.213 -1.660 -8.141 1.00 89.92 284 GLY A N 1
ATOM 567 C CA . GLY A 1 98 ? -20.575 -2.211 -9.434 1.00 88.66 284 GLY A CA 1
ATOM 568 C C . GLY A 1 98 ? -21.142 -1.238 -10.442 1.00 90.69 284 GLY A C 1
ATOM 569 O O . GLY A 1 98 ? -21.890 -1.652 -11.333 1.00 90.07 284 GLY A O 1
ATOM 570 N N . TRP A 1 99 ? -20.816 0.047 -10.331 1.00 92.77 285 TRP A N 1
ATOM 571 C CA . TRP A 1 99 ? -21.201 1.021 -11.350 1.00 85.27 285 TRP A CA 1
ATOM 572 C C . TRP A 1 99 ? -20.025 1.256 -12.297 1.00 87.41 285 TRP A C 1
ATOM 573 O O . TRP A 1 99 ? -19.377 2.303 -12.302 1.00 107.57 285 TRP A O 1
ATOM 584 N N . GLU A 1 100 ? -19.758 0.237 -13.114 1.00 86.86 286 GLU A N 1
ATOM 585 C CA . GLU A 1 100 ? -18.625 0.261 -14.028 1.00 100.87 286 GLU A CA 1
ATOM 586 C C . GLU A 1 100 ? -19.003 0.630 -15.456 1.00 105.86 286 GLU A C 1
ATOM 587 O O . GLU A 1 100 ? -18.133 1.078 -16.211 1.00 109.25 286 GLU A O 1
ATOM 593 N N . THR A 1 101 ? -20.262 0.450 -15.846 1.00 105.87 287 THR A N 1
ATOM 594 C CA . THR A 1 101 ? -20.688 0.804 -17.190 1.00 113.24 287 THR A CA 1
ATOM 595 C C . THR A 1 101 ? -20.827 2.320 -17.324 1.00 118.44 287 THR A C 1
ATOM 596 O O . THR A 1 101 ? -21.000 3.044 -16.340 1.00 106.60 287 THR A O 1
ATOM 600 N N . LEU A 1 102 ? -20.737 2.794 -18.570 1.00 113.33 288 LEU A N 1
ATOM 601 C CA . LEU A 1 102 ? -20.682 4.232 -18.822 1.00 117.50 288 LEU A CA 1
ATOM 602 C C . LEU A 1 102 ? -21.963 4.932 -18.386 1.00 123.26 288 LEU A C 1
ATOM 603 O O . LEU A 1 102 ? -21.919 6.047 -17.850 1.00 128.09 288 LEU A O 1
ATOM 608 N N . ASP A 1 103 ? -23.111 4.299 -18.604 1.00 133.79 289 ASP A N 1
ATOM 609 C CA . ASP A 1 103 ? -24.401 4.906 -18.313 1.00 129.52 289 ASP A CA 1
ATOM 610 C C . ASP A 1 103 ? -24.859 4.684 -16.878 1.00 124.90 289 ASP A C 1
ATOM 611 O O . ASP A 1 103 ? -25.872 5.265 -16.480 1.00 137.62 289 ASP A O 1
ATOM 616 N N . SER A 1 104 ? -24.118 3.899 -16.087 1.00 107.51 290 SER A N 1
ATOM 617 C CA . SER A 1 104 ? -24.556 3.552 -14.735 1.00 106.88 290 SER A CA 1
ATOM 618 C C . SER A 1 104 ? -24.910 4.791 -13.919 1.00 91.84 290 SER A C 1
ATOM 619 O O . SER A 1 104 ? -25.995 4.872 -13.330 1.00 87.25 290 SER A O 1
ATOM 622 N N . PHE A 1 105 ? -24.006 5.773 -13.874 1.00 79.75 291 PHE A N 1
ATOM 623 C CA . PHE A 1 105 ? -24.309 7.006 -13.155 1.00 77.81 291 PHE A CA 1
ATOM 624 C C . PHE A 1 105 ? -25.370 7.823 -13.880 1.00 88.25 291 PHE A C 1
ATOM 625 O O . PHE A 1 105 ? -26.198 8.482 -13.241 1.00 78.29 291 PHE A O 1
ATOM 633 N N . MET A 1 106 ? -25.360 7.797 -15.215 1.00 94.28 292 MET A N 1
ATOM 634 C CA . MET A 1 106 ? -26.333 8.559 -15.986 1.00 89.10 292 MET A CA 1
ATOM 635 C C . MET A 1 106 ? -27.708 7.901 -16.024 1.00 92.38 292 MET A C 1
ATOM 636 O O . MET A 1 106 ? -28.687 8.570 -16.371 1.00 93.75 292 MET A O 1
ATOM 641 N N . GLN A 1 107 ? -27.813 6.617 -15.686 1.00 93.26 293 GLN A N 1
ATOM 642 C CA . GLN A 1 107 ? -29.121 5.999 -15.509 1.00 96.18 293 GLN A CA 1
ATOM 643 C C . GLN A 1 107 ? -29.607 6.076 -14.068 1.00 95.14 293 GLN A C 1
ATOM 644 O O . GLN A 1 107 ? -30.648 5.497 -13.750 1.00 98.23 293 GLN A O 1
ATOM 650 N N . HIS A 1 108 ? -28.870 6.759 -13.191 1.00 88.45 294 HIS A N 1
ATOM 651 C CA . HIS A 1 108 ? -29.201 6.800 -11.773 1.00 90.36 294 HIS A CA 1
ATOM 652 C C . HIS A 1 108 ? -29.310 8.228 -11.259 1.00 89.44 294 HIS A C 1
ATOM 653 O O . HIS A 1 108 ? -29.291 9.183 -12.040 1.00 93.64 294 HIS A O 1
ATOM 660 N N . ASP A 1 109 ? -29.416 8.373 -9.940 1.00 84.88 295 ASP A N 1
ATOM 661 C CA . ASP A 1 109 ? -29.650 9.656 -9.298 1.00 80.30 295 ASP A CA 1
ATOM 662 C C . ASP A 1 109 ? -28.706 9.813 -8.115 1.00 78.53 295 ASP A C 1
ATOM 663 O O . ASP A 1 109 ? -28.151 8.837 -7.605 1.00 90.86 295 ASP A O 1
ATOM 668 N N . VAL A 1 110 ? -28.531 11.063 -7.679 1.00 66.17 296 VAL A N 1
ATOM 669 C CA . VAL A 1 110 ? -27.560 11.349 -6.626 1.00 73.98 296 VAL A CA 1
ATOM 670 C C . VAL A 1 110 ? -28.008 10.750 -5.295 1.00 69.92 296 VAL A C 1
ATOM 671 O O . VAL A 1 110 ? -27.185 10.252 -4.518 1.00 60.86 296 VAL A O 1
ATOM 675 N N . GLN A 1 111 ? -29.314 10.781 -5.008 1.00 62.99 297 GLN A N 1
ATOM 676 C CA . GLN A 1 111 ? -29.797 10.171 -3.773 1.00 60.50 297 GLN A CA 1
ATOM 677 C C . GLN A 1 111 ? -29.723 8.651 -3.837 1.00 73.58 297 GLN A C 1
ATOM 678 O O . GLN A 1 111 ? -29.499 8.000 -2.811 1.00 72.09 297 GLN A O 1
ATOM 684 N N . GLU A 1 112 ? -29.907 8.072 -5.026 1.00 72.52 298 GLU A N 1
ATOM 685 C CA . GLU A 1 112 ? -29.778 6.626 -5.171 1.00 76.46 298 GLU A CA 1
ATOM 686 C C . GLU A 1 112 ? -28.353 6.171 -4.883 1.00 69.70 298 GLU A C 1
ATOM 687 O O . GLU A 1 112 ? -28.142 5.137 -4.239 1.00 72.34 298 GLU A O 1
ATOM 693 N N . LEU A 1 113 ? -27.362 6.929 -5.358 1.00 66.77 299 LEU A N 1
ATOM 694 C CA . LEU A 1 113 ? -25.973 6.599 -5.060 1.00 72.52 299 LEU A CA 1
ATOM 695 C C . LEU A 1 113 ? -25.690 6.709 -3.568 1.00 63.01 299 LEU A C 1
ATOM 696 O O . LEU A 1 113 ? -24.964 5.883 -3.003 1.00 72.69 299 LEU A O 1
ATOM 701 N N . CYS A 1 114 ? -26.256 7.725 -2.912 1.00 61.65 300 CYS A N 1
ATOM 702 C CA . CYS A 1 114 ? -26.038 7.896 -1.479 1.00 68.96 300 CYS A CA 1
ATOM 703 C C . CYS A 1 114 ? -26.597 6.717 -0.692 1.00 68.91 300 CYS A C 1
ATOM 704 O O . CYS A 1 114 ? -25.987 6.269 0.286 1.00 68.93 300 CYS A O 1
ATOM 707 N N . ARG A 1 115 ? -27.760 6.204 -1.103 1.00 69.32 301 ARG A N 1
ATOM 708 C CA . ARG A 1 115 ? -28.348 5.055 -0.422 1.00 71.60 301 ARG A CA 1
ATOM 709 C C . ARG A 1 115 ? -27.455 3.826 -0.531 1.00 74.30 301 ARG A C 1
ATOM 710 O O . ARG A 1 115 ? -27.261 3.104 0.453 1.00 72.16 301 ARG A O 1
ATOM 718 N N . VAL A 1 116 ? -26.899 3.575 -1.718 1.00 68.83 302 VAL A N 1
ATOM 719 C CA . VAL A 1 116 ? -26.040 2.408 -1.906 1.00 73.67 302 VAL A CA 1
ATOM 720 C C . VAL A 1 116 ? -24.826 2.488 -0.990 1.00 72.27 302 VAL A C 1
ATOM 721 O O . VAL A 1 116 ? -24.452 1.504 -0.341 1.00 77.34 302 VAL A O 1
ATOM 725 N N . LEU A 1 117 ? -24.200 3.663 -0.915 1.00 66.51 303 LEU A N 1
ATOM 726 C CA . LEU A 1 117 ? -23.032 3.828 -0.057 1.00 69.63 303 LEU A CA 1
ATOM 727 C C . LEU A 1 117 ? -23.412 3.747 1.418 1.00 75.62 303 LEU A C 1
ATOM 728 O O . LEU A 1 117 ? -22.762 3.043 2.198 1.00 77.40 303 LEU A O 1
ATOM 733 N N . LEU A 1 118 ? -24.469 4.456 1.817 1.00 73.75 304 LEU A N 1
ATOM 734 C CA . LEU A 1 118 ? -24.826 4.533 3.230 1.00 69.41 304 LEU A CA 1
ATOM 735 C C . LEU A 1 118 ? -25.466 3.251 3.747 1.00 76.59 304 LEU A C 1
ATOM 736 O O . LEU A 1 118 ? -25.309 2.926 4.929 1.00 83.73 304 LEU A O 1
ATOM 741 N N . ASP A 1 119 ? -26.198 2.519 2.904 1.00 66.22 305 ASP A N 1
ATOM 742 C CA . ASP A 1 119 ? -26.748 1.242 3.352 1.00 83.65 305 ASP A CA 1
ATOM 743 C C . ASP A 1 119 ? -25.644 0.219 3.584 1.00 84.79 305 ASP A C 1
ATOM 744 O O . ASP A 1 119 ? -25.690 -0.542 4.559 1.00 90.98 305 ASP A O 1
ATOM 749 N N . ASN A 1 120 ? -24.643 0.187 2.699 1.00 78.33 306 ASN A N 1
ATOM 750 C CA . ASN A 1 120 ? -23.553 -0.770 2.849 1.00 87.71 306 ASN A CA 1
ATOM 751 C C . ASN A 1 120 ? -22.751 -0.508 4.118 1.00 89.25 306 ASN A C 1
ATOM 752 O O . ASN A 1 120 ? -22.401 -1.447 4.843 1.00 104.21 306 ASN A O 1
ATOM 757 N N . VAL A 1 121 ? -22.447 0.761 4.404 1.00 77.17 307 VAL A N 1
ATOM 758 C CA . VAL A 1 121 ? -21.692 1.067 5.615 1.00 89.44 307 VAL A CA 1
ATOM 759 C C . VAL A 1 121 ? -22.551 0.857 6.858 1.00 96.40 307 VAL A C 1
ATOM 760 O O . VAL A 1 121 ? -22.034 0.487 7.919 1.00 94.74 307 VAL A O 1
ATOM 764 N N . GLU A 1 122 ? -23.866 1.084 6.758 1.00 105.28 308 GLU A N 1
ATOM 765 C CA . GLU A 1 122 ? -24.742 0.858 7.905 1.00 96.58 308 GLU A CA 1
ATOM 766 C C . GLU A 1 122 ? -24.769 -0.615 8.295 1.00 100.36 308 GLU A C 1
ATOM 767 O O . GLU A 1 122 ? -24.727 -0.951 9.484 1.00 103.85 308 GLU A O 1
ATOM 773 N N . ASN A 1 123 ? -24.845 -1.507 7.304 1.00 90.29 309 ASN A N 1
ATOM 774 C CA . ASN A 1 123 ? -24.766 -2.937 7.584 1.00 89.72 309 ASN A CA 1
ATOM 775 C C . ASN A 1 123 ? -23.413 -3.303 8.177 1.00 88.62 309 ASN A C 1
ATOM 776 O O . ASN A 1 123 ? -23.326 -4.148 9.076 1.00 92.41 309 ASN A O 1
ATOM 781 N N . LYS A 1 124 ? -22.345 -2.679 7.678 1.00 82.95 310 LYS A N 1
ATOM 782 C CA . LYS A 1 124 ? -21.009 -2.959 8.190 1.00 93.33 310 LYS A CA 1
ATOM 783 C C . LYS A 1 124 ? -20.882 -2.559 9.655 1.00 96.42 310 LYS A C 1
ATOM 784 O O . LYS A 1 124 ? -20.263 -3.276 10.451 1.00 92.93 310 LYS A O 1
ATOM 790 N N . MET A 1 125 ? -21.462 -1.417 10.030 1.00 88.78 311 MET A N 1
ATOM 791 C CA . MET A 1 125 ? -21.392 -0.949 11.408 1.00 93.71 311 MET A CA 1
ATOM 792 C C . MET A 1 125 ? -22.298 -1.732 12.348 1.00 95.78 311 MET A C 1
ATOM 793 O O . MET A 1 125 ? -22.188 -1.556 13.566 1.00 89.65 311 MET A O 1
ATOM 798 N N . LYS A 1 126 ? -23.185 -2.576 11.824 1.00 107.79 312 LYS A N 1
ATOM 799 C CA . LYS A 1 126 ? -24.052 -3.373 12.681 1.00 108.37 312 LYS A CA 1
ATOM 800 C C . LYS A 1 126 ? -23.224 -4.316 13.544 1.00 109.28 312 LYS A C 1
ATOM 801 O O . LYS A 1 126 ? -22.314 -4.992 13.053 1.00 101.97 312 LYS A O 1
ATOM 807 N N . GLY A 1 127 ? -23.545 -4.363 14.834 1.00 101.51 313 GLY A N 1
ATOM 808 C CA . GLY A 1 127 ? -22.773 -5.159 15.764 1.00 103.06 313 GLY A CA 1
ATOM 809 C C . GLY A 1 127 ? -21.462 -4.543 16.191 1.00 111.83 313 GLY A C 1
ATOM 810 O O . GLY A 1 127 ? -20.592 -5.257 16.698 1.00 128.40 313 GLY A O 1
ATOM 811 N N . THR A 1 128 ? -21.284 -3.240 15.995 1.00 98.18 314 THR A N 1
ATOM 812 C CA . THR A 1 128 ? -20.062 -2.534 16.357 1.00 93.84 314 THR A CA 1
ATOM 813 C C . THR A 1 128 ? -20.398 -1.382 17.297 1.00 98.15 314 THR A C 1
ATOM 814 O O . THR A 1 128 ? -21.556 -1.160 17.657 1.00 90.76 314 THR A O 1
ATOM 818 N N . CYS A 1 129 ? -19.361 -0.640 17.691 1.00 101.16 315 CYS A N 1
ATOM 819 C CA . CYS A 1 129 ? -19.558 0.520 18.552 1.00 98.82 315 CYS A CA 1
ATOM 820 C C . CYS A 1 129 ? -20.250 1.669 17.831 1.00 97.72 315 CYS A C 1
ATOM 821 O O . CYS A 1 129 ? -20.843 2.529 18.490 1.00 100.07 315 CYS A O 1
ATOM 824 N N . VAL A 1 130 ? -20.188 1.706 16.501 1.00 85.81 316 VAL A N 1
ATOM 825 C CA . VAL A 1 130 ? -20.755 2.813 15.740 1.00 94.41 316 VAL A CA 1
ATOM 826 C C . VAL A 1 130 ? -22.007 2.355 15.005 1.00 96.62 316 VAL A C 1
ATOM 827 O O . VAL A 1 130 ? -22.364 2.912 13.960 1.00 96.95 316 VAL A O 1
ATOM 831 N N . GLU A 1 131 ? -22.679 1.338 15.538 1.00 109.52 317 GLU A N 1
ATOM 832 C CA . GLU A 1 131 ? -23.926 0.881 14.941 1.00 97.76 317 GLU A CA 1
ATOM 833 C C . GLU A 1 131 ? -25.003 1.948 15.087 1.00 90.07 317 GLU A C 1
ATOM 834 O O . GLU A 1 131 ? -25.100 2.620 16.118 1.00 91.16 317 GLU A O 1
ATOM 840 N N . GLY A 1 132 ? -25.813 2.105 14.043 1.00 77.62 318 GLY A N 1
ATOM 841 C CA . GLY A 1 132 ? -26.840 3.123 14.036 1.00 76.27 318 GLY A CA 1
ATOM 842 C C . GLY A 1 132 ? -26.360 4.510 13.678 1.00 84.35 318 GLY A C 1
ATOM 8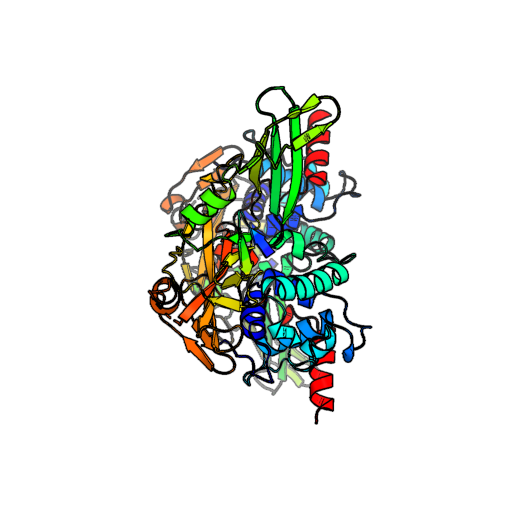43 O O . GLY A 1 132 ? -27.144 5.461 13.770 1.00 86.95 318 GLY A O 1
ATOM 844 N N . THR A 1 133 ? -25.093 4.658 13.281 1.00 81.31 319 THR A N 1
ATOM 845 C CA . THR A 1 133 ? -24.577 5.973 12.919 1.00 72.03 319 THR A CA 1
ATOM 846 C C . THR A 1 133 ? -25.308 6.541 11.708 1.00 69.52 319 THR A C 1
ATOM 847 O O . THR A 1 133 ? -25.652 7.728 11.682 1.00 73.88 319 THR A O 1
ATOM 851 N N . ILE A 1 134 ? -25.552 5.706 10.693 1.00 71.04 320 ILE A N 1
ATOM 852 C CA . ILE A 1 134 ? -26.261 6.185 9.505 1.00 74.87 320 ILE A CA 1
ATOM 853 C C . ILE A 1 134 ? -27.683 6.630 9.825 1.00 76.28 320 ILE A C 1
ATOM 854 O O . ILE A 1 134 ? -28.054 7.748 9.425 1.00 73.58 320 ILE A O 1
ATOM 859 N N . PRO A 1 135 ? -28.518 5.845 10.514 1.00 79.72 321 PRO A N 1
ATOM 860 C CA . PRO A 1 135 ? -29.844 6.369 10.886 1.00 76.03 321 PRO A CA 1
ATOM 861 C C . PRO A 1 135 ? -29.782 7.579 11.801 1.00 79.34 321 PRO A C 1
ATOM 862 O O . PRO A 1 135 ? -30.643 8.461 11.705 1.00 81.93 321 PRO A O 1
ATOM 866 N N . LYS A 1 136 ? -28.793 7.651 12.693 1.00 71.38 322 LYS A N 1
ATOM 867 C CA . LYS A 1 136 ? -28.743 8.764 13.636 1.00 70.88 322 LYS A CA 1
ATOM 868 C C . LYS A 1 136 ? -28.514 10.092 12.924 1.00 81.60 322 LYS A C 1
ATOM 869 O O . LYS A 1 136 ? -29.119 11.106 13.283 1.00 90.94 322 LYS A O 1
ATOM 875 N N . LEU A 1 137 ? -27.653 10.104 11.910 1.00 80.96 323 LEU A N 1
ATOM 876 C CA . LEU A 1 137 ? -27.288 11.331 11.209 1.00 69.68 323 LEU A CA 1
ATOM 877 C C . LEU A 1 137 ? -28.258 11.711 10.096 1.00 64.36 323 LEU A C 1
ATOM 878 O O . LEU A 1 137 ? -28.525 12.901 9.896 1.00 63.90 323 LEU A O 1
ATOM 883 N N . PHE A 1 138 ? -28.796 10.737 9.365 1.00 63.96 324 PHE A N 1
ATOM 884 C CA . PHE A 1 138 ? -29.499 11.016 8.120 1.00 68.04 324 PHE A CA 1
ATOM 885 C C . PHE A 1 138 ? -30.976 10.645 8.116 1.00 68.74 324 PHE A C 1
ATOM 886 O O . PHE A 1 138 ? -31.665 10.963 7.141 1.00 75.69 324 PHE A O 1
ATOM 894 N N . ARG A 1 139 ? -31.489 10.001 9.159 1.00 67.74 325 ARG A N 1
ATOM 895 C CA . ARG A 1 139 ? -32.846 9.470 9.151 1.00 70.05 325 ARG A CA 1
ATOM 896 C C . ARG A 1 139 ? -33.770 10.336 9.996 1.00 74.01 325 ARG A C 1
ATOM 897 O O . ARG A 1 139 ? -33.417 10.742 11.108 1.00 70.62 325 ARG A O 1
ATOM 905 N N . GLY A 1 140 ? -34.961 10.615 9.454 1.00 71.93 326 GLY A N 1
ATOM 906 C CA . GLY A 1 140 ? -35.987 11.325 10.184 1.00 71.08 326 GLY A CA 1
ATOM 907 C C . GLY A 1 140 ? -37.307 10.575 10.124 1.00 75.76 326 GLY A C 1
ATOM 908 O O . GLY A 1 140 ? -37.453 9.582 9.405 1.00 72.44 326 GLY A O 1
ATOM 909 N N . LYS A 1 141 ? -38.273 11.076 10.890 1.00 81.91 327 LYS A N 1
ATOM 910 C CA . LYS A 1 141 ? -39.588 10.458 11.014 1.00 89.15 327 LYS A CA 1
ATOM 911 C C . LYS A 1 141 ? -40.636 11.309 10.306 1.00 82.37 327 LYS A C 1
ATOM 912 O O . LYS A 1 141 ? -40.662 12.534 10.458 1.00 71.33 327 LYS A O 1
ATOM 914 N N . MET A 1 142 ? -41.497 10.648 9.534 1.00 85.52 328 MET A N 1
ATOM 915 C CA . MET A 1 142 ? -42.501 11.310 8.714 1.00 86.07 328 MET A CA 1
ATOM 916 C C . MET A 1 142 ? -43.842 10.610 8.889 1.00 84.42 328 MET A C 1
ATOM 917 O O . MET A 1 142 ? -43.900 9.408 9.156 1.00 97.39 328 MET A O 1
ATOM 922 N N . VAL A 1 143 ? -44.921 11.376 8.743 1.00 93.95 329 VAL A N 1
ATOM 923 C CA . VAL A 1 143 ? -46.282 10.861 8.833 1.00 88.52 329 VAL A CA 1
ATOM 924 C C . VAL A 1 143 ? -46.996 11.172 7.525 1.00 91.29 329 VAL A C 1
ATOM 925 O O . VAL A 1 143 ? -46.952 12.309 7.043 1.00 87.50 329 VAL A O 1
ATOM 929 N N . SER A 1 144 ? -47.628 10.158 6.941 1.00 95.62 330 SER A N 1
ATOM 930 C CA . SER A 1 144 ? -48.464 10.320 5.760 1.00 100.03 330 SER A CA 1
ATOM 931 C C . SER A 1 144 ? -49.869 9.857 6.106 1.00 106.55 330 SER A C 1
ATOM 932 O O . SER A 1 144 ? -50.050 8.747 6.614 1.00 100.03 330 SER A O 1
ATOM 935 N N . TYR A 1 145 ? -50.862 10.698 5.832 1.00 109.14 331 TYR A N 1
ATOM 936 C CA . TYR A 1 145 ? -52.222 10.415 6.263 1.00 100.46 331 TYR A CA 1
ATOM 937 C C . TYR A 1 145 ? -53.200 10.508 5.104 1.00 101.76 331 TYR A C 1
ATOM 938 O O . TYR A 1 145 ? -53.009 11.281 4.162 1.00 102.89 331 TYR A O 1
ATOM 947 N N . ILE A 1 146 ? -54.267 9.714 5.196 1.00 103.66 332 ILE A N 1
ATOM 948 C CA . ILE A 1 146 ? -55.387 9.833 4.270 1.00 100.80 332 ILE A CA 1
ATOM 949 C C . ILE A 1 146 ? -56.709 9.862 5.028 1.00 108.74 332 ILE A C 1
ATOM 950 O O . ILE A 1 146 ? -57.214 8.818 5.451 1.00 109.52 332 ILE A O 1
ATOM 955 N N . GLN A 1 147 ? -57.280 11.054 5.195 1.00 96.52 333 GLN A N 1
ATOM 956 C CA . GLN A 1 147 ? -58.508 11.236 5.962 1.00 103.60 333 GLN A CA 1
ATOM 957 C C . GLN A 1 147 ? -59.694 11.369 5.014 1.00 110.89 333 GLN A C 1
ATOM 958 O O . GLN A 1 147 ? -59.766 12.320 4.228 1.00 116.70 333 GLN A O 1
ATOM 964 N N . CYS A 1 148 ? -60.626 10.421 5.102 1.00 116.89 334 CYS A N 1
ATOM 965 C CA . CYS A 1 148 ? -61.825 10.472 4.275 1.00 118.25 334 CYS A CA 1
ATOM 966 C C . CYS A 1 148 ? -62.707 11.635 4.707 1.00 124.21 334 CYS A C 1
ATOM 967 O O . CYS A 1 148 ? -62.957 11.829 5.902 1.00 117.03 334 CYS A O 1
ATOM 970 N N . LYS A 1 149 ? -63.153 12.432 3.734 1.00 128.93 335 LYS A N 1
ATOM 971 C CA . LYS A 1 149 ? -63.945 13.610 4.069 1.00 125.39 335 LYS A CA 1
ATOM 972 C C . LYS A 1 149 ? -65.369 13.226 4.450 1.00 130.67 335 LYS A C 1
ATOM 973 O O . LYS A 1 149 ? -65.957 13.818 5.364 1.00 126.53 335 LYS A O 1
ATOM 975 N N . GLU A 1 150 ? -65.935 12.227 3.770 1.00 142.90 336 GLU A N 1
ATOM 976 C CA . GLU A 1 150 ? -67.334 11.875 3.983 1.00 145.39 336 GLU A CA 1
ATOM 977 C C . GLU A 1 150 ? -67.528 11.068 5.261 1.00 148.40 336 GLU A C 1
ATOM 978 O O . GLU A 1 150 ? -68.398 11.390 6.076 1.00 144.01 336 GLU A O 1
ATOM 984 N N . VAL A 1 151 ? -66.731 10.022 5.457 1.00 145.21 337 VAL A N 1
ATOM 985 C CA . VAL A 1 151 ? -66.922 9.102 6.568 1.00 136.36 337 VAL A CA 1
ATOM 986 C C . VAL A 1 151 ? -65.778 9.259 7.567 1.00 129.04 337 VAL A C 1
ATOM 987 O O . VAL A 1 151 ? -64.791 9.952 7.322 1.00 139.36 337 VAL A O 1
ATOM 991 N N . ASP A 1 152 ? -65.926 8.593 8.712 1.00 158.12 338 ASP A N 1
ATOM 992 C CA . ASP A 1 152 ? -64.964 8.686 9.811 1.00 176.49 338 ASP A CA 1
ATOM 993 C C . ASP A 1 152 ? -63.851 7.649 9.643 1.00 174.22 338 ASP A C 1
ATOM 994 O O . ASP A 1 152 ? -63.674 6.737 10.451 1.00 179.20 338 ASP A O 1
ATOM 999 N N . TYR A 1 153 ? -63.087 7.810 8.564 1.00 138.87 339 TYR A N 1
ATOM 1000 C CA . TYR A 1 153 ? -61.989 6.912 8.233 1.00 129.25 339 TYR A CA 1
ATOM 1001 C C . TYR A 1 153 ? -60.711 7.716 8.050 1.00 126.72 339 TYR A C 1
ATOM 1002 O O . TYR A 1 153 ? -60.724 8.786 7.435 1.00 125.58 339 TYR A O 1
ATOM 1011 N N . ARG A 1 154 ? -59.607 7.190 8.583 1.00 118.83 340 ARG A N 1
ATOM 1012 C CA . ARG A 1 154 ? -58.310 7.845 8.459 1.00 116.01 340 ARG A CA 1
ATOM 1013 C C . ARG A 1 154 ? -57.203 6.830 8.701 1.00 118.74 340 ARG A C 1
ATOM 1014 O O . ARG A 1 154 ? -57.267 6.057 9.662 1.00 114.63 340 ARG A O 1
ATOM 1022 N N . SER A 1 155 ? -56.195 6.840 7.831 1.00 122.39 341 SER A N 1
ATOM 1023 C CA . SER A 1 155 ? -54.979 6.057 8.000 1.00 119.21 341 SER A CA 1
ATOM 1024 C C . SER A 1 155 ? -53.812 7.007 8.237 1.00 124.97 341 SER A C 1
ATOM 1025 O O . SER A 1 155 ? -53.754 8.087 7.643 1.00 128.93 341 SER A O 1
ATOM 1028 N N . ASP A 1 156 ? -52.890 6.607 9.109 1.00 124.94 342 ASP A N 1
ATOM 1029 C CA . ASP A 1 156 ? -51.839 7.483 9.628 1.00 112.17 342 ASP A CA 1
ATOM 1030 C C . ASP A 1 156 ? -50.481 6.790 9.606 1.00 118.35 342 ASP A C 1
ATOM 1031 O O . ASP A 1 156 ? -49.769 6.732 10.611 1.00 130.44 342 ASP A O 1
ATOM 1036 N N . ARG A 1 157 ? -50.116 6.234 8.452 1.00 114.83 343 ARG A N 1
ATOM 1037 C CA . ARG A 1 157 ? -48.838 5.545 8.321 1.00 112.83 343 ARG A CA 1
ATOM 1038 C C . ARG A 1 157 ? -47.669 6.472 8.635 1.00 100.46 343 ARG A C 1
ATOM 1039 O O . ARG A 1 157 ? -47.681 7.659 8.297 1.00 108.01 343 ARG A O 1
ATOM 1047 N N . ARG A 1 158 ? -46.655 5.915 9.289 1.00 100.41 344 ARG A N 1
ATOM 1048 C CA . ARG A 1 158 ? -45.406 6.608 9.565 1.00 92.30 344 ARG A CA 1
ATOM 1049 C C . ARG A 1 158 ? -44.285 5.946 8.777 1.00 94.87 344 ARG A C 1
ATOM 1050 O O . ARG A 1 158 ? -44.100 4.728 8.859 1.00 99.50 344 ARG A O 1
ATOM 1052 N N . GLU A 1 159 ? -43.543 6.747 8.015 1.00 94.80 345 GLU A N 1
ATOM 1053 C CA . GLU A 1 159 ? -42.447 6.250 7.196 1.00 94.98 345 GLU A CA 1
ATOM 1054 C C . GLU A 1 159 ? -41.187 7.045 7.491 1.00 85.92 345 GLU A C 1
ATOM 1055 O O . GLU A 1 159 ? -41.224 8.275 7.580 1.00 82.98 345 GLU A O 1
ATOM 1061 N N . ASP A 1 160 ? -40.074 6.337 7.647 1.00 91.98 346 ASP A N 1
ATOM 1062 C CA . ASP A 1 160 ? -38.787 6.982 7.845 1.00 81.31 346 ASP A CA 1
ATOM 1063 C C . ASP A 1 160 ? -38.185 7.397 6.509 1.00 78.64 346 ASP A C 1
ATOM 1064 O O . ASP A 1 160 ? -38.421 6.767 5.474 1.00 74.77 346 ASP A O 1
ATOM 1069 N N . TYR A 1 161 ? -37.405 8.475 6.537 1.00 70.90 347 TYR A N 1
ATOM 1070 C CA . TYR A 1 161 ? -36.783 9.013 5.337 1.00 72.72 347 TYR A CA 1
ATOM 1071 C C . TYR A 1 161 ? -35.323 9.334 5.608 1.00 71.69 347 TYR A C 1
ATOM 1072 O O . TYR A 1 161 ? -34.968 9.790 6.700 1.00 69.85 347 TYR A O 1
ATOM 1081 N N . TYR A 1 162 ? -34.480 9.087 4.607 1.00 68.71 348 TYR A N 1
ATOM 1082 C CA . TYR A 1 162 ? -33.083 9.495 4.637 1.00 68.52 348 TYR A CA 1
ATOM 1083 C C . TYR A 1 162 ? -32.803 10.701 3.751 1.00 66.67 348 TYR A C 1
ATOM 1084 O O . TYR A 1 162 ? -31.732 11.304 3.873 1.00 65.39 348 TYR A O 1
ATOM 1093 N N . ASP A 1 163 ? -33.733 11.061 2.870 1.00 74.12 349 ASP A N 1
ATOM 1094 C CA . ASP A 1 163 ? -33.570 12.209 1.992 1.00 70.64 349 ASP A CA 1
ATOM 1095 C C . ASP A 1 163 ? -34.944 12.766 1.651 1.00 67.27 349 ASP A C 1
ATOM 1096 O O . ASP A 1 163 ? -35.962 12.078 1.765 1.00 69.69 349 ASP A O 1
ATOM 1101 N N . ILE A 1 164 ? -34.960 14.029 1.234 1.00 61.84 350 ILE A N 1
ATOM 1102 C CA . ILE A 1 164 ? -36.183 14.716 0.840 1.00 60.45 350 ILE A CA 1
ATOM 1103 C C . ILE A 1 164 ? -35.980 15.290 -0.553 1.00 65.36 350 ILE A C 1
ATOM 1104 O O . ILE A 1 164 ? -34.984 15.977 -0.807 1.00 66.39 350 ILE A O 1
ATOM 1109 N N . GLN A 1 165 ? -36.917 15.006 -1.452 1.00 64.74 351 GLN A N 1
ATOM 1110 C CA . GLN A 1 165 ? -36.917 15.581 -2.790 1.00 62.21 351 GLN A CA 1
ATOM 1111 C C . GLN A 1 165 ? -37.960 16.691 -2.832 1.00 65.78 351 GLN A C 1
ATOM 1112 O O . GLN A 1 165 ? -39.141 16.448 -2.558 1.00 68.31 351 GLN A O 1
ATOM 1118 N N . LEU A 1 166 ? -37.525 17.900 -3.173 1.00 64.15 352 LEU A N 1
ATOM 1119 C CA . LEU A 1 166 ? -38.370 19.084 -3.120 1.00 67.53 352 LEU A CA 1
ATOM 1120 C C . LEU A 1 166 ? -38.614 19.620 -4.522 1.00 79.41 352 LEU A C 1
ATOM 1121 O O . LEU A 1 166 ? -37.726 19.569 -5.379 1.00 76.03 352 LEU A O 1
ATOM 1126 N N . SER A 1 167 ? -39.818 20.146 -4.743 1.00 78.26 353 SER A N 1
ATOM 1127 C CA . SER A 1 167 ? -40.215 20.662 -6.045 1.00 75.54 353 SER A CA 1
ATOM 1128 C C . SER A 1 167 ? -39.778 22.113 -6.200 1.00 69.48 353 SER A C 1
ATOM 1129 O O . SER A 1 167 ? -40.071 22.951 -5.342 1.00 74.80 353 SER A O 1
ATOM 1132 N N . ILE A 1 168 ? -39.078 22.403 -7.297 1.00 81.92 354 ILE A N 1
ATOM 1133 C CA . ILE A 1 168 ? -38.686 23.771 -7.614 1.00 76.24 354 ILE A CA 1
ATOM 1134 C C . ILE A 1 168 ? -39.577 24.402 -8.678 1.00 74.53 354 ILE A C 1
ATOM 1135 O O . ILE A 1 168 ? -39.639 25.638 -8.756 1.00 74.11 354 ILE A O 1
ATOM 1140 N N . LYS A 1 169 ? -40.261 23.602 -9.494 1.00 83.21 355 LYS A N 1
ATOM 1141 C CA . LYS A 1 169 ? -41.113 24.134 -10.550 1.00 87.01 355 LYS A CA 1
ATOM 1142 C C . LYS A 1 169 ? -42.298 24.871 -9.938 1.00 87.12 355 LYS A C 1
ATOM 1143 O O . LYS A 1 169 ? -43.106 24.272 -9.222 1.00 87.47 355 LYS A O 1
ATOM 1149 N N . GLY A 1 170 ? -42.403 26.169 -10.219 1.00 84.25 356 GLY A N 1
ATOM 1150 C CA . GLY A 1 170 ? -43.465 26.987 -9.672 1.00 81.22 356 GLY A CA 1
ATOM 1151 C C . GLY A 1 170 ? -43.224 27.507 -8.272 1.00 79.62 356 GLY A C 1
ATOM 1152 O O . GLY A 1 170 ? -44.079 28.226 -7.740 1.00 81.09 356 GLY A O 1
ATOM 1153 N N . LYS A 1 171 ? -42.093 27.172 -7.659 1.00 81.51 357 LYS A N 1
ATOM 1154 C CA . LYS A 1 171 ? -41.754 27.616 -6.316 1.00 79.72 357 LYS A CA 1
ATOM 1155 C C . LYS A 1 171 ? -40.555 28.552 -6.382 1.00 76.22 357 LYS A C 1
ATOM 1156 O O . LYS A 1 171 ? -39.612 28.315 -7.144 1.00 85.52 357 LYS A O 1
ATOM 1162 N N . LYS A 1 172 ? -40.593 29.616 -5.580 1.00 77.95 358 LYS A N 1
ATOM 1163 C CA . LYS A 1 172 ? -39.541 30.624 -5.617 1.00 86.31 358 LYS A CA 1
ATOM 1164 C C . LYS A 1 172 ? -38.378 30.295 -4.688 1.00 84.80 358 LYS A C 1
ATOM 1165 O O . LYS A 1 172 ? -37.216 30.483 -5.065 1.00 81.65 358 LYS A O 1
ATOM 1171 N N . ASN A 1 173 ? -38.662 29.806 -3.484 1.00 88.15 359 ASN A N 1
ATOM 1172 C CA . ASN A 1 173 ? -37.633 29.496 -2.501 1.00 89.97 359 ASN A CA 1
ATOM 1173 C C . ASN A 1 173 ? -37.919 28.135 -1.875 1.00 95.02 359 ASN A C 1
ATOM 1174 O O . ASN A 1 173 ? -38.922 27.481 -2.177 1.00 99.97 359 ASN A O 1
ATOM 1179 N N . ILE A 1 174 ? -37.015 27.709 -0.989 1.00 79.98 360 ILE A N 1
ATOM 1180 C CA . ILE A 1 174 ? -37.158 26.411 -0.336 1.00 78.02 360 ILE A CA 1
ATOM 1181 C C . ILE A 1 174 ? -38.365 26.401 0.595 1.00 81.11 360 ILE A C 1
ATOM 1182 O O . ILE A 1 174 ? -38.937 25.337 0.869 1.00 78.34 360 ILE A O 1
ATOM 1187 N N . PHE A 1 175 ? -38.774 27.571 1.096 1.00 86.29 361 PHE A N 1
ATOM 1188 C CA . PHE A 1 175 ? -39.944 27.635 1.967 1.00 86.67 361 PHE A CA 1
ATOM 1189 C C . PHE A 1 175 ? -41.205 27.199 1.231 1.00 84.84 361 PHE A C 1
ATOM 1190 O O . PHE A 1 175 ? -42.008 26.427 1.767 1.00 78.79 361 PHE A O 1
ATOM 1198 N N . GLU A 1 176 ? -41.387 27.671 -0.004 1.00 86.65 362 GLU A N 1
ATOM 1199 C CA . GLU A 1 176 ? -42.556 27.266 -0.778 1.00 81.48 362 GLU A CA 1
ATOM 1200 C C . GLU A 1 176 ? -42.504 25.789 -1.148 1.00 78.43 362 GLU A C 1
ATOM 1201 O O . GLU A 1 176 ? -43.553 25.142 -1.252 1.00 84.36 362 GLU A O 1
ATOM 1207 N N . SER A 1 177 ? -41.304 25.243 -1.360 1.00 85.31 363 SER A N 1
ATOM 1208 C CA . SER A 1 177 ? -41.182 23.810 -1.610 1.00 80.92 363 SER A CA 1
ATOM 1209 C C . SER A 1 177 ? -41.647 22.999 -0.408 1.00 81.36 363 SER A C 1
ATOM 1210 O O . SER A 1 177 ? -42.366 22.005 -0.561 1.00 87.51 363 SER A O 1
ATOM 1213 N N . PHE A 1 178 ? -41.245 23.406 0.798 1.00 77.45 364 PHE A N 1
ATOM 1214 C CA . PHE A 1 178 ? -41.720 22.722 1.996 1.00 79.05 364 PHE A CA 1
ATOM 1215 C C . PHE A 1 178 ? -43.209 22.952 2.219 1.00 85.65 364 PHE A C 1
ATOM 1216 O O . PHE A 1 178 ? -43.900 22.062 2.728 1.00 83.91 364 PHE A O 1
ATOM 1224 N N . VAL A 1 179 ? -43.718 24.130 1.853 1.00 83.65 365 VAL A N 1
ATOM 1225 C CA . VAL A 1 179 ? -45.157 24.372 1.929 1.00 78.66 365 VAL A CA 1
ATOM 1226 C C . VAL A 1 179 ? -45.899 23.435 0.985 1.00 78.38 365 VAL A C 1
ATOM 1227 O O . VAL A 1 179 ? -46.905 22.817 1.355 1.00 84.60 365 VAL A O 1
ATOM 1231 N N . ASP A 1 180 ? -45.404 23.305 -0.249 1.00 85.18 366 ASP A N 1
ATOM 1232 C CA . ASP A 1 180 ? -46.021 22.388 -1.201 1.00 86.71 366 ASP A CA 1
ATOM 1233 C C . ASP A 1 180 ? -45.813 20.934 -0.796 1.00 81.24 366 ASP A C 1
ATOM 1234 O O . ASP A 1 180 ? -46.639 20.076 -1.126 1.00 83.48 366 ASP A O 1
ATOM 1239 N N . TYR A 1 181 ? -44.719 20.639 -0.090 1.00 71.90 367 TYR A N 1
ATOM 1240 C CA . TYR A 1 181 ? -44.469 19.273 0.358 1.00 89.86 367 TYR A CA 1
ATOM 1241 C C . TYR A 1 181 ? -45.502 18.836 1.391 1.00 78.43 367 TYR A C 1
ATOM 1242 O O . TYR A 1 181 ? -46.057 17.735 1.303 1.00 83.50 367 TYR A O 1
ATOM 1251 N N . VAL A 1 182 ? -45.778 19.693 2.381 1.00 76.41 368 VAL A N 1
ATOM 1252 C CA . VAL A 1 182 ? -46.770 19.381 3.405 1.00 84.70 368 VAL A CA 1
ATOM 1253 C C . VAL A 1 182 ? -48.176 19.801 3.003 1.00 88.59 368 VAL A C 1
ATOM 1254 O O . VAL A 1 182 ? -49.109 19.659 3.807 1.00 84.71 368 VAL A O 1
ATOM 1258 N N . ALA A 1 183 ? -48.357 20.324 1.793 1.00 82.54 369 ALA A N 1
ATOM 1259 C CA . ALA A 1 183 ? -49.682 20.699 1.321 1.00 79.00 369 ALA A CA 1
ATOM 1260 C C . ALA A 1 183 ? -50.559 19.465 1.143 1.00 90.77 369 ALA A C 1
ATOM 1261 O O . ALA A 1 183 ? -50.088 18.389 0.768 1.00 92.22 369 ALA A O 1
ATOM 1263 N N . VAL A 1 184 ? -51.849 19.631 1.419 1.00 90.56 370 VAL A N 1
ATOM 1264 C CA . VAL A 1 184 ? -52.798 18.530 1.318 1.00 92.05 370 VAL A CA 1
ATOM 1265 C C . VAL A 1 184 ? -53.148 18.292 -0.145 1.00 92.24 370 VAL A C 1
ATOM 1266 O O . VAL A 1 184 ? -53.257 19.233 -0.941 1.00 90.10 370 VAL A O 1
ATOM 1270 N N . GLU A 1 185 ? -53.305 17.024 -0.509 1.00 93.11 371 GLU A N 1
ATOM 1271 C CA . GLU A 1 185 ? -53.725 16.634 -1.846 1.00 89.13 371 GLU A CA 1
ATOM 1272 C C . GLU A 1 185 ? -55.169 16.156 -1.800 1.00 102.27 371 GLU A C 1
ATOM 1273 O O . GLU A 1 185 ? -55.552 15.403 -0.899 1.00 108.14 371 GLU A O 1
ATOM 1279 N N . GLN A 1 186 ? -55.965 16.591 -2.773 1.00 103.92 372 GLN A N 1
ATOM 1280 C CA . GLN A 1 186 ? -57.380 16.245 -2.824 1.00 102.64 372 GLN A CA 1
ATOM 1281 C C . GLN A 1 186 ? -57.569 14.987 -3.664 1.00 112.04 372 GLN A C 1
ATOM 1282 O O . GLN A 1 186 ? -57.255 14.977 -4.861 1.00 115.97 372 GLN A O 1
ATOM 1288 N N . LEU A 1 187 ? -58.075 13.929 -3.030 1.00 118.88 373 LEU A N 1
ATOM 1289 C CA . LEU A 1 187 ? -58.335 12.658 -3.705 1.00 120.85 373 LEU A CA 1
ATOM 1290 C C . LEU A 1 187 ? -59.805 12.597 -4.113 1.00 132.14 373 LEU A C 1
ATOM 1291 O O . LEU A 1 187 ? -60.613 11.874 -3.538 1.00 118.62 373 LEU A O 1
ATOM 1296 N N . ASP A 1 188 ? -60.141 13.386 -5.130 1.00 152.21 374 ASP A N 1
ATOM 1297 C CA . ASP A 1 188 ? -61.501 13.484 -5.639 1.00 157.48 374 ASP A CA 1
ATOM 1298 C C . ASP A 1 188 ? -61.555 13.003 -7.084 1.00 156.00 374 ASP A C 1
ATOM 1299 O O . ASP A 1 188 ? -60.530 12.798 -7.738 1.00 153.02 374 ASP A O 1
ATOM 1304 N N . GLY A 1 189 ? -62.779 12.826 -7.578 1.00 149.65 375 GLY A N 1
ATOM 1305 C CA . GLY A 1 189 ? -62.999 12.469 -8.966 1.00 144.42 375 GLY A CA 1
ATOM 1306 C C . GLY A 1 189 ? -62.619 11.045 -9.313 1.00 151.05 375 GLY A C 1
ATOM 1307 O O . GLY A 1 189 ? -63.185 10.091 -8.772 1.00 149.78 375 GLY A O 1
ATOM 1308 N N . ASP A 1 190 ? -61.661 10.893 -10.224 1.00 160.29 376 ASP A N 1
ATOM 1309 C CA . ASP A 1 190 ? -61.213 9.585 -10.683 1.00 160.41 376 ASP A CA 1
ATOM 1310 C C . ASP A 1 190 ? -60.126 8.983 -9.804 1.00 153.59 376 ASP A C 1
ATOM 1311 O O . ASP A 1 190 ? -59.655 7.878 -10.096 1.00 147.63 376 ASP A O 1
ATOM 1316 N N . ASN A 1 191 ? -59.717 9.673 -8.744 1.00 157.00 377 ASN A N 1
ATOM 1317 C CA . ASN A 1 191 ? -58.618 9.240 -7.888 1.00 154.52 377 ASN A CA 1
ATOM 1318 C C . ASN A 1 191 ? -59.035 9.282 -6.424 1.00 149.45 377 ASN A C 1
ATOM 1319 O O . ASN A 1 191 ? -58.306 9.762 -5.553 1.00 159.24 377 ASN A O 1
ATOM 1324 N N . LYS A 1 192 ? -60.229 8.772 -6.136 1.00 137.76 378 LYS A N 1
ATOM 1325 C CA . LYS A 1 192 ? -60.697 8.690 -4.763 1.00 130.11 378 LYS A CA 1
ATOM 1326 C C . LYS A 1 192 ? -60.007 7.546 -4.025 1.00 134.83 378 LYS A C 1
ATOM 1327 O O . LYS A 1 192 ? -59.508 6.590 -4.625 1.00 144.00 378 LYS A O 1
ATOM 1333 N N . TYR A 1 193 ? -59.987 7.659 -2.700 1.00 124.52 379 TYR A N 1
ATOM 1334 C CA . TYR A 1 193 ? -59.303 6.700 -1.844 1.00 109.60 379 TYR A CA 1
ATOM 1335 C C . TYR A 1 193 ? -60.244 5.566 -1.459 1.00 114.09 379 TYR A C 1
ATOM 1336 O O . TYR A 1 193 ? -61.380 5.806 -1.037 1.00 122.02 379 TYR A O 1
ATOM 1345 N N . ASP A 1 194 ? -59.763 4.332 -1.604 1.00 108.98 380 ASP A N 1
ATOM 1346 C CA . ASP A 1 194 ? -60.541 3.146 -1.264 1.00 116.99 380 ASP A CA 1
ATOM 1347 C C . ASP A 1 194 ? -60.441 2.919 0.239 1.00 116.76 380 ASP A C 1
ATOM 1348 O O . ASP A 1 194 ? -59.361 2.623 0.757 1.00 110.47 380 ASP A O 1
ATOM 1353 N N . ALA A 1 195 ? -61.566 3.057 0.939 1.00 115.50 381 ALA A N 1
ATOM 1354 C CA . ALA A 1 195 ? -61.619 2.876 2.383 1.00 117.82 381 ALA A CA 1
ATOM 1355 C C . ALA A 1 195 ? -62.113 1.491 2.782 1.00 128.30 381 ALA A C 1
ATOM 1356 O O . ALA A 1 195 ? -62.392 1.260 3.963 1.00 135.61 381 ALA A O 1
ATOM 1358 N N . GLY A 1 196 ? -62.229 0.569 1.828 1.00 120.58 382 GLY A N 1
ATOM 1359 C CA . GLY A 1 196 ? -62.623 -0.794 2.124 1.00 124.19 382 GLY A CA 1
ATOM 1360 C C . GLY A 1 196 ? -64.061 -0.932 2.575 1.00 128.92 382 GLY A C 1
ATOM 1361 O O . GLY A 1 196 ? -64.989 -0.761 1.778 1.00 132.72 382 GLY A O 1
ATOM 1362 N N . GLU A 1 197 ? -64.257 -1.250 3.858 1.00 131.11 383 GLU A N 1
ATOM 1363 C CA . GLU A 1 197 ? -65.609 -1.416 4.381 1.00 135.19 383 GLU A CA 1
ATOM 1364 C C . GLU A 1 197 ? -66.399 -0.117 4.314 1.00 141.47 383 GLU A C 1
ATOM 1365 O O . GLU A 1 197 ? -67.616 -0.143 4.101 1.00 141.81 383 GLU A O 1
ATOM 1371 N N . HIS A 1 198 ? -65.736 1.025 4.502 1.00 173.82 384 HIS A N 1
ATOM 1372 C CA . HIS A 1 198 ? -66.415 2.304 4.335 1.00 156.26 384 HIS A CA 1
ATOM 1373 C C . HIS A 1 198 ? -66.712 2.609 2.872 1.00 153.71 384 HIS A C 1
ATOM 1374 O O . HIS A 1 198 ? -67.615 3.403 2.590 1.00 156.29 384 HIS A O 1
ATOM 1381 N N . GLY A 1 199 ? -65.986 1.994 1.943 1.00 133.86 385 GLY A N 1
ATOM 1382 C CA . GLY A 1 199 ? -66.218 2.187 0.528 1.00 130.65 385 GLY A CA 1
ATOM 1383 C C . GLY A 1 199 ? -65.352 3.281 -0.073 1.00 139.40 385 GLY A C 1
ATOM 1384 O O . GLY A 1 199 ? -64.600 3.981 0.607 1.00 148.11 385 GLY A O 1
ATOM 1385 N N . LEU A 1 200 ? -65.465 3.418 -1.393 1.00 142.58 386 LEU A N 1
ATOM 1386 C CA . LEU A 1 200 ? -64.725 4.447 -2.114 1.00 143.65 386 LEU A CA 1
ATOM 1387 C C . LEU A 1 200 ? -65.309 5.819 -1.800 1.00 145.44 386 LEU A C 1
ATOM 1388 O O . LEU A 1 200 ? -66.495 6.067 -2.039 1.00 139.01 386 LEU A O 1
ATOM 1393 N N . GLN A 1 201 ? -64.477 6.712 -1.268 1.00 144.51 387 GLN A N 1
ATOM 1394 C CA . GLN A 1 201 ? -64.929 8.025 -0.832 1.00 149.31 387 GLN A CA 1
ATOM 1395 C C . GLN A 1 201 ? -63.866 9.069 -1.133 1.00 134.00 387 GLN A C 1
ATOM 1396 O O . GLN A 1 201 ? -62.703 8.748 -1.394 1.00 132.98 387 GLN A O 1
ATOM 1402 N N . GLU A 1 202 ? -64.289 10.332 -1.098 1.00 132.83 388 GLU A N 1
ATOM 1403 C CA . GLU A 1 202 ? -63.379 11.450 -1.293 1.00 133.19 388 GLU A CA 1
ATOM 1404 C C . GLU A 1 202 ? -62.593 11.722 -0.019 1.00 121.75 388 GLU A C 1
ATOM 1405 O O . GLU A 1 202 ? -63.137 11.672 1.088 1.00 134.97 388 GLU A O 1
ATOM 1411 N N . ALA A 1 203 ? -61.306 12.018 -0.182 1.00 116.03 389 ALA A N 1
ATOM 1412 C CA . ALA A 1 203 ? -60.404 12.147 0.951 1.00 114.56 389 ALA A CA 1
ATOM 1413 C C . ALA A 1 203 ? -59.305 13.142 0.614 1.00 102.68 389 ALA A C 1
ATOM 1414 O O . ALA A 1 203 ? -59.165 13.591 -0.526 1.00 105.04 389 ALA A O 1
ATOM 1416 N N . GLU A 1 204 ? -58.526 13.487 1.636 1.00 105.29 390 GLU A N 1
ATOM 1417 C CA . GLU A 1 204 ? -57.351 14.333 1.498 1.00 99.39 390 GLU A CA 1
ATOM 1418 C C . GLU A 1 204 ? -56.114 13.539 1.891 1.00 104.15 390 GLU A C 1
ATOM 1419 O O . GLU A 1 204 ? -56.118 12.825 2.898 1.00 109.77 390 GLU A O 1
ATOM 1425 N N . LYS A 1 205 ? -55.057 13.666 1.095 1.00 102.46 391 LYS A N 1
ATOM 1426 C CA . LYS A 1 205 ? -53.782 13.022 1.372 1.00 101.27 391 LYS A CA 1
ATOM 1427 C C . LYS A 1 205 ? -52.746 14.079 1.725 1.00 106.19 391 LYS A C 1
ATOM 1428 O O . LYS A 1 205 ? -52.655 15.118 1.062 1.00 109.93 391 LYS A O 1
ATOM 1434 N N . GLY A 1 206 ? -51.964 13.812 2.772 1.00 106.05 392 GLY A N 1
ATOM 1435 C CA . GLY A 1 206 ? -50.985 14.774 3.235 1.00 106.73 392 GLY A CA 1
ATOM 1436 C C . GLY A 1 206 ? -49.811 14.101 3.913 1.00 100.92 392 GLY A C 1
ATOM 1437 O O . GLY A 1 206 ? -49.850 12.917 4.257 1.00 87.23 392 GLY A O 1
ATOM 1438 N N . VAL A 1 207 ? -48.754 14.888 4.099 1.00 101.81 393 VAL A N 1
ATOM 1439 C CA . VAL A 1 207 ? -47.517 14.435 4.723 1.00 82.35 393 VAL A CA 1
ATOM 1440 C C . VAL A 1 207 ? -47.072 15.485 5.731 1.00 84.71 393 VAL A C 1
ATOM 1441 O O . VAL A 1 207 ? -47.058 16.683 5.422 1.00 82.60 393 VAL A O 1
ATOM 1445 N N . LYS A 1 208 ? -46.717 15.038 6.935 1.00 87.46 394 LYS A N 1
ATOM 1446 C CA . LYS A 1 208 ? -46.209 15.910 7.981 1.00 87.66 394 LYS A CA 1
ATOM 1447 C C . LYS A 1 208 ? -44.883 15.367 8.492 1.00 86.44 394 LYS A C 1
ATOM 1448 O O . LYS A 1 208 ? -44.629 14.160 8.443 1.00 81.38 394 LYS A O 1
ATOM 1450 N N . PHE A 1 209 ? -44.039 16.270 8.983 1.00 80.14 395 PHE A N 1
ATOM 1451 C CA . PHE A 1 209 ? -42.715 15.922 9.482 1.00 76.49 395 PHE A CA 1
ATOM 1452 C C . PHE A 1 209 ? -42.763 15.771 10.997 1.00 78.82 395 PHE A C 1
ATOM 1453 O O . PHE A 1 209 ? -43.128 16.713 11.708 1.00 83.70 395 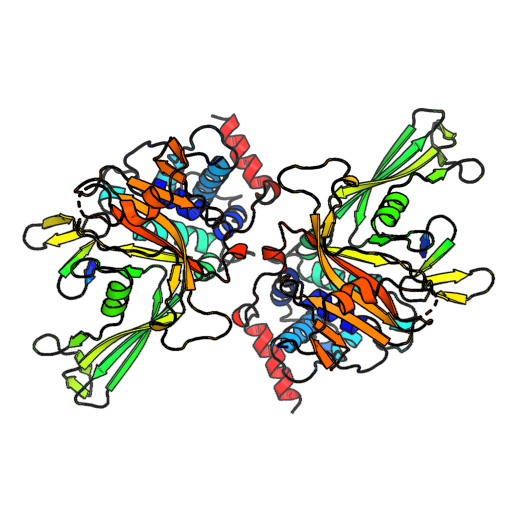PHE A O 1
ATOM 1461 N N . LEU A 1 210 ? -42.392 14.587 11.484 1.00 87.19 396 LEU A N 1
ATOM 1462 C CA . LEU A 1 210 ? -42.281 14.337 12.916 1.00 85.28 396 LEU A CA 1
ATOM 1463 C C . LEU A 1 210 ? -40.912 14.742 13.450 1.00 78.00 396 LEU A C 1
ATOM 1464 O O . LEU A 1 210 ? -40.819 15.507 14.415 1.00 80.45 396 LEU A O 1
ATOM 1469 N N . THR A 1 211 ? -39.846 14.238 12.833 1.00 80.62 397 THR A N 1
ATOM 1470 C CA . THR A 1 211 ? -38.482 14.573 13.213 1.00 78.89 397 THR A CA 1
ATOM 1471 C C . THR A 1 211 ? -37.687 14.942 11.969 1.00 71.74 397 THR A C 1
ATOM 1472 O O . THR A 1 211 ? -37.991 14.492 10.861 1.00 79.72 397 THR A O 1
ATOM 1476 N N . LEU A 1 212 ? -36.665 15.770 12.164 1.00 74.97 398 LEU A N 1
ATOM 1477 C CA . LEU A 1 212 ? -35.738 16.138 11.112 1.00 68.15 398 LEU A CA 1
ATOM 1478 C C . LEU A 1 212 ? -34.334 15.694 11.501 1.00 72.23 398 LEU A C 1
ATOM 1479 O O . LEU A 1 212 ? -33.896 15.965 12.629 1.00 74.39 398 LEU A O 1
ATOM 1484 N N . PRO A 1 213 ? -33.608 15.014 10.620 1.00 69.04 399 PRO A N 1
ATOM 1485 C CA . PRO A 1 213 ? -32.307 14.451 10.997 1.00 66.06 399 PRO A CA 1
ATOM 1486 C C . PRO A 1 213 ? -31.282 15.544 11.236 1.00 66.30 399 PRO A C 1
ATOM 1487 O O . PRO A 1 213 ? -31.418 16.661 10.715 1.00 65.80 399 PRO A O 1
ATOM 1491 N N . PRO A 1 214 ? -30.250 15.266 12.039 1.00 68.29 400 PRO A N 1
ATOM 1492 C CA . PRO A 1 214 ? -29.181 16.264 12.224 1.00 69.74 400 PRO A CA 1
ATOM 1493 C C . PRO A 1 214 ? -28.515 16.676 10.923 1.00 75.57 400 PRO A C 1
ATOM 1494 O O . PRO A 1 214 ? -28.155 17.848 10.761 1.00 69.36 400 PRO A O 1
ATOM 1498 N N . VAL A 1 215 ? -28.338 15.744 9.991 1.00 70.72 401 VAL A N 1
ATOM 1499 C CA . VAL A 1 215 ? -27.826 16.041 8.658 1.00 62.60 401 VAL A CA 1
ATOM 1500 C C . VAL A 1 215 ? -28.975 15.861 7.678 1.00 62.22 401 VAL A C 1
ATOM 1501 O O . VAL A 1 215 ? -29.539 14.765 7.564 1.00 63.29 401 VAL A O 1
ATOM 1505 N N . LEU A 1 216 ? -29.320 16.932 6.969 1.00 61.11 402 LEU A N 1
ATOM 1506 C CA . LEU A 1 216 ? -30.512 16.981 6.128 1.00 60.55 402 LEU A CA 1
ATOM 1507 C C . LEU A 1 216 ? -30.090 17.010 4.664 1.00 59.46 402 LEU A C 1
ATOM 1508 O O . LEU A 1 216 ? -29.515 17.999 4.197 1.00 66.91 402 LEU A O 1
ATOM 1513 N N . HIS A 1 217 ? -30.382 15.929 3.943 1.00 61.07 403 HIS A N 1
ATOM 1514 C CA . HIS A 1 217 ? -30.119 15.849 2.510 1.00 58.25 403 HIS A CA 1
ATOM 1515 C C . HIS A 1 217 ? -31.369 16.293 1.761 1.00 63.70 403 HIS A C 1
ATOM 1516 O O . HIS A 1 217 ? -32.413 15.636 1.835 1.00 58.64 403 HIS A O 1
ATOM 1523 N N . LEU A 1 218 ? -31.264 17.404 1.035 1.00 59.79 404 LEU A N 1
ATOM 1524 C CA . LEU A 1 218 ? -32.381 17.974 0.288 1.00 58.97 404 LEU A CA 1
ATOM 1525 C C . LEU A 1 218 ? -32.014 18.010 -1.190 1.00 58.99 404 LEU A C 1
ATOM 1526 O O . LEU A 1 218 ? -31.134 18.776 -1.597 1.00 59.45 404 LEU A O 1
ATOM 1531 N N . GLN A 1 219 ? -32.689 17.189 -1.989 1.00 67.06 405 GLN A N 1
ATOM 1532 C CA . GLN A 1 219 ? -32.497 17.167 -3.432 1.00 61.23 405 GLN A CA 1
ATOM 1533 C C . GLN A 1 219 ? -33.604 17.962 -4.113 1.00 60.74 405 GLN A C 1
ATOM 1534 O O . GLN A 1 219 ? -34.772 17.885 -3.720 1.00 63.41 405 GLN A O 1
ATOM 1540 N N . LEU A 1 220 ? -33.229 18.724 -5.135 1.00 68.54 406 LEU A N 1
ATOM 1541 C CA . LEU A 1 220 ? -34.159 19.571 -5.867 1.00 63.96 406 LEU A CA 1
ATOM 1542 C C . LEU A 1 220 ? -34.568 18.898 -7.171 1.00 66.93 406 LEU A C 1
ATOM 1543 O O . LEU A 1 220 ? -33.726 18.358 -7.894 1.00 76.14 406 LEU A O 1
ATOM 1548 N N . MET A 1 221 ? -35.867 18.938 -7.469 1.00 75.48 407 MET A N 1
ATOM 1549 C CA . MET A 1 221 ? -36.399 18.374 -8.709 1.00 77.40 407 MET A CA 1
ATOM 1550 C C . MET A 1 221 ? -36.060 19.324 -9.854 1.00 77.40 407 MET A C 1
ATOM 1551 O O . MET A 1 221 ? -36.901 20.067 -10.367 1.00 87.51 407 MET A O 1
ATOM 1556 N N . ARG A 1 222 ? -34.792 19.288 -10.268 1.00 74.15 408 ARG A N 1
ATOM 1557 C CA . ARG A 1 222 ? -34.299 20.186 -11.305 1.00 77.58 408 ARG A CA 1
ATOM 1558 C C . ARG A 1 222 ? -34.657 19.731 -12.713 1.00 79.91 408 ARG A C 1
ATOM 1559 O O . ARG A 1 222 ? -34.385 20.468 -13.668 1.00 77.60 408 ARG A O 1
ATOM 1567 N N . PHE A 1 223 ? -35.250 18.550 -12.871 1.00 78.63 409 PHE A N 1
ATOM 1568 C CA . PHE A 1 223 ? -35.594 18.022 -14.183 1.00 87.98 409 PHE A CA 1
ATOM 1569 C C . PHE A 1 223 ? -37.029 17.521 -14.191 1.00 93.72 409 PHE A C 1
ATOM 1570 O O . PHE A 1 223 ? -37.501 16.935 -13.212 1.00 94.09 409 PHE A O 1
ATOM 1578 N N . MET A 1 224 ? -37.715 17.751 -15.306 1.00 86.06 410 MET A N 1
ATOM 1579 C CA . MET A 1 224 ? -39.042 17.209 -15.551 1.00 93.56 410 MET A CA 1
ATOM 1580 C C . MET A 1 224 ? -38.972 16.220 -16.707 1.00 95.07 410 MET A C 1
ATOM 1581 O O . MET A 1 224 ? -38.299 16.472 -17.712 1.00 97.22 410 MET A O 1
ATOM 1586 N N . TYR A 1 225 ? -39.658 15.090 -16.557 1.00 103.17 411 TYR A N 1
ATOM 1587 C CA . TYR A 1 225 ? -39.622 14.013 -17.536 1.00 105.01 411 TYR A CA 1
ATOM 1588 C C . TYR A 1 225 ? -40.987 13.843 -18.192 1.00 109.60 411 TYR A C 1
ATOM 1589 O O . TYR A 1 225 ? -42.024 13.974 -17.535 1.00 109.66 411 TYR A O 1
ATOM 1598 N N . ASP A 1 226 ? -40.976 13.553 -19.491 1.00 115.21 412 ASP A N 1
ATOM 1599 C CA . ASP A 1 226 ? -42.200 13.327 -20.253 1.00 117.98 412 ASP A CA 1
ATOM 1600 C C . ASP A 1 226 ? -42.319 11.851 -20.605 1.00 123.83 412 ASP A C 1
ATOM 1601 O O . ASP A 1 226 ? -41.502 11.341 -21.388 1.00 121.27 412 ASP A O 1
ATOM 1606 N N . PRO A 1 227 ? -43.295 11.124 -20.054 1.00 145.36 413 PRO A N 1
ATOM 1607 C CA . PRO A 1 227 ? -43.465 9.715 -20.448 1.00 151.14 413 PRO A CA 1
ATOM 1608 C C . PRO A 1 227 ? -43.808 9.532 -21.915 1.00 150.17 413 PRO A C 1
ATOM 1609 O O . PRO A 1 227 ? -43.424 8.518 -22.511 1.00 160.26 413 PRO A O 1
ATOM 1613 N N . GLN A 1 228 ? -44.532 10.480 -22.513 1.00 132.21 414 GLN A N 1
ATOM 1614 C CA . GLN A 1 228 ? -44.984 10.316 -23.890 1.00 138.77 414 GLN A CA 1
ATOM 1615 C C . GLN A 1 228 ? -43.820 10.380 -24.873 1.00 137.31 414 GLN A C 1
ATOM 1616 O O . GLN A 1 228 ? -43.686 9.516 -25.747 1.00 140.18 414 GLN A O 1
ATOM 1618 N N . THR A 1 229 ? -42.966 11.394 -24.747 1.00 132.83 415 THR A N 1
ATOM 1619 C CA . THR A 1 229 ? -41.873 11.605 -25.686 1.00 132.92 415 THR A CA 1
ATOM 1620 C C . THR A 1 229 ? -40.535 11.080 -25.184 1.00 130.79 415 THR A C 1
ATOM 1621 O O . THR A 1 229 ? -39.555 11.114 -25.936 1.00 128.56 415 THR A O 1
ATOM 1625 N N . ASP A 1 230 ? -40.472 10.592 -23.944 1.00 129.96 416 ASP A N 1
ATOM 1626 C CA . ASP A 1 230 ? -39.242 10.059 -23.357 1.00 126.70 416 ASP A CA 1
ATOM 1627 C C . ASP A 1 230 ? -38.101 11.072 -23.450 1.00 124.95 416 ASP A C 1
ATOM 1628 O O . ASP A 1 230 ? -37.004 10.775 -23.930 1.00 126.71 416 ASP A O 1
ATOM 1633 N N . GLN A 1 231 ? -38.373 12.289 -22.987 1.00 122.68 417 GLN A N 1
ATOM 1634 C CA . GLN A 1 231 ? -37.399 13.370 -23.002 1.00 111.64 417 GLN A CA 1
ATOM 1635 C C . GLN A 1 231 ? -37.307 13.999 -21.620 1.00 107.79 417 GLN A C 1
ATOM 1636 O O . GLN A 1 231 ? -38.321 14.177 -20.939 1.00 103.50 417 GLN A O 1
ATOM 1638 N N . ASN A 1 232 ? -36.086 14.336 -21.214 1.00 109.82 418 ASN A N 1
ATOM 1639 C CA . ASN A 1 232 ? -35.831 15.003 -19.945 1.00 103.38 418 ASN A CA 1
ATOM 1640 C C . ASN A 1 232 ? -35.562 16.480 -20.194 1.00 103.25 418 ASN A C 1
ATOM 1641 O O . ASN A 1 232 ? -34.704 16.831 -21.012 1.00 96.92 418 ASN A O 1
ATOM 1646 N N . ILE A 1 233 ? -36.295 17.339 -19.491 1.00 101.78 419 ILE A N 1
ATOM 1647 C CA . ILE A 1 233 ? -36.182 18.785 -19.637 1.00 96.75 419 ILE A CA 1
ATOM 1648 C C . ILE A 1 233 ? -35.729 19.362 -18.304 1.00 85.19 419 ILE A C 1
ATOM 1649 O O . ILE A 1 233 ? -36.358 19.112 -17.269 1.00 89.23 419 ILE A O 1
ATOM 1654 N N . LYS A 1 234 ? -34.643 20.130 -18.330 1.00 84.25 420 LYS A N 1
ATOM 1655 C CA . LYS A 1 234 ? -34.131 20.739 -17.113 1.00 81.24 420 LYS A CA 1
ATOM 1656 C C . LYS A 1 234 ? -34.944 21.974 -16.745 1.00 89.44 420 LYS A C 1
ATOM 1657 O O . LYS A 1 234 ? -35.410 22.716 -17.616 1.00 85.27 420 LYS A O 1
ATOM 1663 N N . ILE A 1 235 ? -35.112 22.188 -15.442 1.00 94.41 421 ILE A N 1
ATOM 1664 C CA . ILE A 1 235 ? -35.788 23.374 -14.935 1.00 81.97 421 ILE A CA 1
ATOM 1665 C C . ILE A 1 235 ? -34.745 24.326 -14.367 1.00 90.58 421 ILE A C 1
ATOM 1666 O O . ILE A 1 235 ? -34.369 24.224 -13.194 1.00 91.71 421 ILE A O 1
ATOM 1671 N N . ASN A 1 236 ? -34.265 25.252 -15.197 1.00 90.74 422 ASN A N 1
ATOM 1672 C CA . ASN A 1 236 ? -33.272 26.233 -14.783 1.00 91.64 422 ASN A CA 1
ATOM 1673 C C . ASN A 1 236 ? -33.896 27.466 -14.144 1.00 85.68 422 ASN A C 1
ATOM 1674 O O . ASN A 1 236 ? -33.250 28.519 -14.088 1.00 92.89 422 ASN A O 1
ATOM 1679 N N . ASP A 1 237 ? -35.131 27.360 -13.664 1.00 86.83 423 ASP A N 1
ATOM 1680 C CA . ASP A 1 237 ? -35.794 28.484 -13.025 1.00 80.65 423 ASP A CA 1
ATOM 1681 C C . ASP A 1 237 ? -35.107 28.832 -11.707 1.00 78.59 423 ASP A C 1
ATOM 1682 O O . ASP A 1 237 ? -34.450 28.000 -11.075 1.00 76.20 423 ASP A O 1
ATOM 1687 N N . ARG A 1 238 ? -35.266 30.087 -11.297 1.00 79.90 424 ARG A N 1
ATOM 1688 C CA . ARG A 1 238 ? -34.613 30.575 -10.090 1.00 81.74 424 ARG A CA 1
ATOM 1689 C C . ARG A 1 238 ? -35.254 29.949 -8.858 1.00 77.54 424 ARG A C 1
ATOM 1690 O O . ARG A 1 238 ? -36.461 30.094 -8.634 1.00 82.57 424 ARG A O 1
ATOM 1698 N N . PHE A 1 239 ? -34.447 29.250 -8.063 1.00 75.03 425 PHE A N 1
ATOM 1699 C CA . PHE A 1 239 ? -34.895 28.646 -6.817 1.00 77.38 425 PHE A CA 1
ATOM 1700 C C . PHE A 1 239 ? -33.939 29.052 -5.707 1.00 75.96 425 PHE A C 1
ATOM 1701 O O . PHE A 1 239 ? -32.728 28.834 -5.817 1.00 79.53 425 PHE A O 1
ATOM 1709 N N . GLU A 1 240 ? -34.484 29.630 -4.642 1.00 73.15 426 GLU A N 1
ATOM 1710 C CA . GLU A 1 240 ? -33.689 30.205 -3.568 1.00 75.23 426 GLU A CA 1
ATOM 1711 C C . GLU A 1 240 ? -33.544 29.224 -2.414 1.00 70.23 426 GLU A C 1
ATOM 1712 O O . GLU A 1 240 ? -34.501 28.541 -2.037 1.00 72.03 426 GLU A O 1
ATOM 1718 N N . PHE A 1 241 ? -32.335 29.156 -1.862 1.00 69.60 427 PHE A N 1
ATOM 1719 C CA . PHE A 1 241 ? -32.081 28.443 -0.625 1.00 68.35 427 PHE A CA 1
ATOM 1720 C C . PHE A 1 241 ? -31.295 29.341 0.320 1.00 75.58 427 PHE A C 1
ATOM 1721 O O . PHE A 1 241 ? -30.346 30.014 -0.102 1.00 70.51 427 PHE A O 1
ATOM 1729 N N . PRO A 1 242 ? -31.671 29.384 1.593 1.00 70.05 428 PRO A N 1
ATOM 1730 C CA . PRO A 1 242 ? -31.014 30.284 2.540 1.00 71.79 428 PRO A CA 1
ATOM 1731 C C . PRO A 1 242 ? -29.802 29.646 3.204 1.00 73.96 428 PRO A C 1
ATOM 1732 O O . PRO A 1 242 ? -29.656 28.424 3.272 1.00 80.50 428 PRO A O 1
ATOM 1736 N N . GLU A 1 243 ? -28.919 30.518 3.695 1.00 78.12 429 GLU A N 1
ATOM 1737 C CA . GLU A 1 243 ? -27.798 30.059 4.506 1.00 77.09 429 GLU A CA 1
ATOM 1738 C C . GLU A 1 243 ? -28.287 29.400 5.789 1.00 74.63 429 GLU A C 1
ATOM 1739 O O . GLU A 1 243 ? -27.756 28.364 6.208 1.00 72.70 429 GLU A O 1
ATOM 1745 N N . GLN A 1 244 ? -29.302 29.982 6.423 1.00 73.93 430 GLN A N 1
ATOM 1746 C CA . GLN A 1 244 ? -29.911 29.433 7.626 1.00 74.31 430 GLN A CA 1
ATOM 1747 C C . GLN A 1 244 ? -31.370 29.117 7.336 1.00 77.30 430 GLN A C 1
ATOM 1748 O O . GLN A 1 244 ? -32.100 29.962 6.807 1.00 83.56 430 GLN A O 1
ATOM 1754 N N . LEU A 1 245 ? -31.789 27.905 7.680 1.00 72.22 431 LEU A N 1
ATOM 1755 C CA . LEU A 1 245 ? -33.102 27.392 7.291 1.00 73.90 431 LEU A CA 1
ATOM 1756 C C . LEU A 1 245 ? -33.954 27.086 8.514 1.00 80.21 431 LEU A C 1
ATOM 1757 O O . LEU A 1 245 ? -33.689 26.092 9.217 1.00 77.79 431 LEU A O 1
ATOM 1762 N N . PRO A 1 246 ? -34.973 27.894 8.819 1.00 75.22 432 PRO A N 1
ATOM 1763 C CA . PRO A 1 246 ? -35.888 27.567 9.924 1.00 76.33 432 PRO A CA 1
ATOM 1764 C C . PRO A 1 246 ? -36.965 26.596 9.459 1.00 74.99 432 PRO A C 1
ATOM 1765 O O . PRO A 1 246 ? -37.738 26.899 8.549 1.00 76.37 432 PRO A O 1
ATOM 1769 N N . LEU A 1 247 ? -37.013 25.420 10.087 1.00 74.37 433 LEU A N 1
ATOM 1770 C CA . LEU A 1 247 ? -37.977 24.388 9.722 1.00 76.23 433 LEU A CA 1
ATOM 1771 C C . LEU A 1 247 ? -38.861 23.959 10.887 1.00 79.02 433 LEU A C 1
ATOM 1772 O O . LEU A 1 247 ? -39.534 22.926 10.789 1.00 74.71 433 LEU A O 1
ATOM 1777 N N . ASP A 1 248 ? -38.877 24.718 11.986 1.00 80.18 434 ASP A N 1
ATOM 1778 C CA . ASP A 1 248 ? -39.750 24.375 13.103 1.00 80.32 434 ASP A CA 1
ATOM 1779 C C . ASP A 1 248 ? -41.220 24.456 12.712 1.00 86.89 434 ASP A C 1
ATOM 1780 O O . ASP A 1 248 ? -42.052 23.735 13.274 1.00 82.32 434 ASP A O 1
ATOM 1785 N N . GLU A 1 249 ? -41.555 25.323 11.754 1.00 84.99 435 GLU A N 1
ATOM 1786 C CA . GLU A 1 249 ? -42.947 25.489 11.348 1.00 84.51 435 GLU A CA 1
ATOM 1787 C C . GLU A 1 249 ? -43.516 24.205 10.757 1.00 87.36 435 GLU A C 1
ATOM 1788 O O . GLU A 1 249 ? -44.655 23.826 11.055 1.00 95.05 435 GLU A O 1
ATOM 1794 N N . PHE A 1 250 ? -42.738 23.517 9.923 1.00 89.87 436 PHE A N 1
ATOM 1795 C CA . PHE A 1 250 ? -43.236 22.340 9.223 1.00 84.63 436 PHE A CA 1
ATOM 1796 C C . PHE A 1 250 ? -43.215 21.078 10.076 1.00 88.87 436 PHE A C 1
ATOM 1797 O O . PHE A 1 250 ? -43.699 20.037 9.620 1.00 84.54 436 PHE A O 1
ATOM 1805 N N . LEU A 1 251 ? -42.664 21.139 11.285 1.00 90.13 437 LEU A N 1
ATOM 1806 C CA . LEU A 1 251 ? -42.765 20.017 12.207 1.00 87.28 437 LEU A CA 1
ATOM 1807 C C . LEU A 1 251 ? -44.188 19.904 12.739 1.00 90.00 437 LEU A C 1
ATOM 1808 O O . LEU A 1 251 ? -44.872 20.910 12.944 1.00 93.75 437 LEU A O 1
ATOM 1813 N N . GLN A 1 252 ? -44.640 18.665 12.950 1.00 91.39 438 GLN A N 1
ATOM 1814 C CA . GLN A 1 252 ? -45.957 18.456 13.543 1.00 94.07 438 GLN A CA 1
ATOM 1815 C C . GLN A 1 252 ? -46.014 19.022 14.957 1.00 105.85 438 GLN A C 1
ATOM 1816 O O . GLN A 1 252 ? -46.970 19.715 15.325 1.00 100.69 438 GLN A O 1
ATOM 1822 N N . LYS A 1 253 ? -44.994 18.738 15.763 1.00 102.60 439 LYS A N 1
ATOM 1823 C CA . LYS A 1 253 ? -44.882 19.280 17.109 1.00 91.06 439 LYS A CA 1
ATOM 1824 C C . LYS A 1 253 ? -43.488 19.860 17.289 1.00 98.33 439 LYS A C 1
ATOM 1825 O O . LYS A 1 253 ? -42.491 19.171 17.052 1.00 106.14 439 LYS A O 1
ATOM 1827 N N . THR A 1 254 ? -43.421 21.119 17.710 1.00 102.77 440 THR A N 1
ATOM 1828 C CA . THR A 1 254 ? -42.142 21.774 17.921 1.00 94.01 440 THR A CA 1
ATOM 1829 C C . THR A 1 254 ? -41.571 21.403 19.286 1.00 109.30 440 THR A C 1
ATOM 1830 O O . THR A 1 254 ? -42.286 20.978 20.197 1.00 119.99 440 THR A O 1
ATOM 1834 N N . ASP A 1 255 ? -40.260 21.570 19.418 1.00 108.05 441 ASP A N 1
ATOM 1835 C CA . ASP A 1 255 ? -39.549 21.243 20.652 1.00 113.74 441 ASP A CA 1
ATOM 1836 C C . ASP A 1 255 ? -38.689 22.422 21.081 1.00 117.51 441 ASP A C 1
ATOM 1837 O O . ASP A 1 255 ? -37.721 22.767 20.372 1.00 118.91 441 ASP A O 1
ATOM 1842 N N . PRO A 1 256 ? -38.995 23.066 22.205 1.00 118.47 442 PRO A N 1
ATOM 1843 C CA . PRO A 1 256 ? -38.056 24.041 22.766 1.00 117.41 442 PRO A CA 1
ATOM 1844 C C . PRO A 1 256 ? -36.764 23.358 23.185 1.00 125.74 442 PRO A C 1
ATOM 1845 O O . PRO A 1 256 ? -36.739 22.160 23.481 1.00 128.20 442 PRO A O 1
ATOM 1849 N N . LYS A 1 257 ? -35.683 24.139 23.188 1.00 130.68 443 LYS A N 1
ATOM 1850 C CA . LYS A 1 257 ? -34.296 23.754 23.454 1.00 130.98 443 LYS A CA 1
ATOM 1851 C C . LYS A 1 257 ? -33.678 23.014 22.271 1.00 130.65 443 LYS A C 1
ATOM 1852 O O . LYS A 1 257 ? -32.488 22.688 22.328 1.00 139.61 443 LYS A O 1
ATOM 1854 N N . ASP A 1 258 ? -34.436 22.730 21.210 1.00 120.48 444 ASP A N 1
ATOM 1855 C CA . ASP A 1 258 ? -33.874 22.211 19.962 1.00 109.29 444 ASP A CA 1
ATOM 1856 C C . ASP A 1 258 ? -34.759 22.647 18.802 1.00 104.21 444 ASP A C 1
ATOM 1857 O O . ASP A 1 258 ? -35.473 21.836 18.200 1.00 112.03 444 ASP A O 1
ATOM 1862 N N . PRO A 1 259 ? -34.746 23.938 18.467 1.00 94.82 445 PRO A N 1
ATOM 1863 C CA . PRO A 1 259 ? -35.496 24.394 17.292 1.00 88.20 445 PRO A CA 1
ATOM 1864 C C . PRO A 1 259 ? -34.917 23.812 16.013 1.00 87.57 445 PRO A C 1
ATOM 1865 O O . PRO A 1 259 ? -33.717 23.540 15.912 1.00 89.55 445 PRO A O 1
ATOM 1869 N N . ALA A 1 260 ? -35.790 23.626 15.021 1.00 95.28 446 ALA A N 1
ATOM 1870 C CA . ALA A 1 260 ? -35.389 23.061 13.734 1.00 76.79 446 ALA A CA 1
ATOM 1871 C C . ALA A 1 260 ? -34.768 24.133 12.837 1.00 75.95 446 ALA A C 1
ATOM 1872 O O . ALA A 1 260 ? -35.277 24.469 11.772 1.00 74.75 446 ALA A O 1
ATOM 1874 N N . ASN A 1 261 ? -33.645 24.672 13.300 1.00 76.92 447 ASN A N 1
ATOM 1875 C CA . ASN A 1 261 ? -32.866 25.641 12.543 1.00 76.54 447 ASN A CA 1
ATOM 1876 C C . ASN A 1 261 ? -31.609 24.967 12.013 1.00 74.31 447 ASN A C 1
ATOM 1877 O O . ASN A 1 261 ? -30.860 24.351 12.776 1.00 78.75 447 ASN A O 1
ATOM 1882 N N . TYR A 1 262 ? -31.378 25.092 10.709 1.00 75.41 448 TYR A N 1
ATOM 1883 C CA . TYR A 1 262 ? -30.314 24.367 10.032 1.00 70.25 448 TYR A CA 1
ATOM 1884 C C . TYR A 1 262 ? -29.379 25.332 9.317 1.00 72.78 448 TYR A C 1
ATOM 1885 O O . TYR A 1 262 ? -29.780 26.426 8.905 1.00 72.70 448 TYR A O 1
ATOM 1894 N N . ILE A 1 263 ? -28.125 24.912 9.172 1.00 75.81 449 ILE A N 1
ATOM 1895 C CA . ILE A 1 263 ? -27.081 25.709 8.540 1.00 69.95 449 ILE A CA 1
ATOM 1896 C C . ILE A 1 263 ? -26.653 25.007 7.260 1.00 70.17 449 ILE A C 1
ATOM 1897 O O . ILE A 1 263 ? -26.465 23.785 7.245 1.00 73.17 449 ILE A O 1
ATOM 1902 N N . LEU A 1 264 ? -26.506 25.780 6.185 1.00 69.88 450 LEU A N 1
ATOM 1903 C CA . LEU A 1 264 ? -26.128 25.219 4.894 1.00 70.51 450 LEU A CA 1
ATOM 1904 C C . LEU A 1 264 ? -24.681 24.750 4.932 1.00 65.81 450 LEU A C 1
ATOM 1905 O O . LEU A 1 264 ? -23.779 25.508 5.298 1.00 69.59 450 LEU A O 1
ATOM 1910 N N . HIS A 1 265 ? -24.459 23.495 4.548 1.00 64.25 451 HIS A N 1
ATOM 1911 C CA . HIS A 1 265 ? -23.131 22.899 4.557 1.00 77.51 451 HIS A CA 1
ATOM 1912 C C . HIS A 1 265 ? -22.569 22.687 3.160 1.00 75.18 451 HIS A C 1
ATOM 1913 O O . HIS A 1 265 ? -21.416 23.041 2.893 1.00 76.30 451 HIS A O 1
ATOM 1920 N N . ALA A 1 266 ? -23.356 22.113 2.253 1.00 71.87 452 ALA A N 1
ATOM 1921 C CA . ALA A 1 266 ? -22.883 21.805 0.913 1.00 67.59 452 ALA A CA 1
ATOM 1922 C C . ALA A 1 266 ? -23.935 22.201 -0.112 1.00 66.66 452 ALA A C 1
ATOM 1923 O O . ALA A 1 266 ? -25.138 22.155 0.158 1.00 64.13 452 ALA A O 1
ATOM 1925 N N . VAL A 1 267 ? -23.462 22.592 -1.293 1.00 64.57 453 VAL A N 1
ATOM 1926 C CA . VAL A 1 267 ? -24.315 22.942 -2.425 1.00 62.51 453 VAL A CA 1
ATOM 1927 C C . VAL A 1 267 ? -23.787 22.196 -3.643 1.00 62.57 453 VAL A C 1
ATOM 1928 O O . VAL A 1 267 ? -22.753 22.575 -4.208 1.00 63.64 453 VAL A O 1
ATOM 1932 N N . LEU A 1 268 ? -24.494 21.147 -4.053 1.00 68.55 454 LEU A N 1
ATOM 1933 C CA . LEU A 1 268 ? -24.116 20.361 -5.221 1.00 64.88 454 LEU A CA 1
ATOM 1934 C C . LEU A 1 268 ? -24.732 20.996 -6.463 1.00 64.25 454 LEU A C 1
ATOM 1935 O O . LEU A 1 268 ? -25.952 21.182 -6.532 1.00 63.13 454 LEU A O 1
ATOM 1940 N N . VAL A 1 269 ? -23.890 21.317 -7.443 1.00 74.99 455 VAL A N 1
ATOM 1941 C CA . VAL A 1 269 ? -24.273 22.129 -8.593 1.00 71.97 455 VAL A CA 1
ATOM 1942 C C . VAL A 1 269 ? -23.996 21.352 -9.872 1.00 73.21 455 VAL A C 1
ATOM 1943 O O . VAL A 1 269 ? -22.975 20.664 -9.985 1.00 71.45 455 VAL A O 1
ATOM 1947 N N . HIS A 1 270 ? -24.911 21.465 -10.832 1.00 68.69 456 HIS A N 1
ATOM 1948 C CA . HIS A 1 270 ? -24.752 20.878 -12.157 1.00 70.48 456 HIS A CA 1
ATOM 1949 C C . HIS A 1 270 ? -24.943 21.977 -13.192 1.00 72.88 456 HIS A C 1
ATOM 1950 O O . HIS A 1 270 ? -26.002 22.611 -13.238 1.00 75.75 456 HIS A O 1
ATOM 1957 N N . SER A 1 271 ? -23.922 22.200 -14.019 1.00 74.92 457 SER A N 1
ATOM 1958 C CA . SER A 1 271 ? -23.943 23.298 -14.977 1.00 82.70 457 SER A CA 1
ATOM 1959 C C . SER A 1 271 ? -24.525 22.912 -16.330 1.00 79.97 457 SER A C 1
ATOM 1960 O O . SER A 1 271 ? -24.976 23.796 -17.066 1.00 97.18 457 SER A O 1
ATOM 1963 N N . GLY A 1 272 ? -24.531 21.627 -16.675 1.00 84.71 458 GLY A N 1
ATOM 1964 C CA . GLY A 1 272 ? -25.018 21.205 -17.973 1.00 90.92 458 GLY A CA 1
ATOM 1965 C C . GLY A 1 272 ? -26.520 21.376 -18.117 1.00 103.76 458 GLY A C 1
ATOM 1966 O O . GLY A 1 272 ? -27.239 21.725 -17.180 1.00 93.93 458 GLY A O 1
ATOM 1967 N N . ASP A 1 273 ? -27.002 21.136 -19.337 1.00 123.14 459 ASP A N 1
ATOM 1968 C CA . ASP A 1 273 ? -28.423 21.238 -19.646 1.00 123.42 459 ASP A CA 1
ATOM 1969 C C . ASP A 1 273 ? -29.079 19.872 -19.810 1.00 118.70 459 ASP A C 1
ATOM 1970 O O . ASP A 1 273 ? -30.226 19.793 -20.264 1.00 108.67 459 ASP A O 1
ATOM 1975 N N . ASN A 1 274 ? -28.381 18.799 -19.451 1.00 105.39 460 ASN A N 1
ATOM 1976 C CA . ASN A 1 274 ? -28.905 17.443 -19.552 1.00 93.45 460 ASN A CA 1
ATOM 1977 C C . ASN A 1 274 ? -28.151 16.578 -18.549 1.00 95.20 460 ASN A C 1
ATOM 1978 O O . ASN A 1 274 ? -27.238 17.047 -17.865 1.00 98.99 460 ASN A O 1
ATOM 1983 N N . HIS A 1 275 ? -28.540 15.309 -18.457 1.00 86.16 461 HIS A N 1
ATOM 1984 C CA . HIS A 1 275 ? -27.804 14.392 -17.598 1.00 86.67 461 HIS A CA 1
ATOM 1985 C C . HIS A 1 275 ? -26.387 14.229 -18.129 1.00 99.47 461 HIS A C 1
ATOM 1986 O O . HIS A 1 275 ? -26.181 13.902 -19.301 1.00 107.38 461 HIS A O 1
ATOM 1993 N N . GLY A 1 276 ? -25.408 14.460 -17.261 1.00 106.96 462 GLY A N 1
ATOM 1994 C CA . GLY A 1 276 ? -24.035 14.565 -17.705 1.00 103.31 462 GLY A CA 1
ATOM 1995 C C . GLY A 1 276 ? -23.698 15.996 -18.068 1.00 100.99 462 GLY A C 1
ATOM 1996 O O . GLY A 1 276 ? -24.544 16.725 -18.594 1.00 107.11 462 GLY A O 1
ATOM 1997 N N . GLY A 1 277 ? -22.465 16.409 -17.797 1.00 107.58 463 GLY A N 1
ATOM 1998 C CA . GLY A 1 277 ? -22.073 17.791 -17.982 1.00 110.53 463 GLY A CA 1
ATOM 1999 C C . GLY A 1 277 ? -20.968 18.177 -17.024 1.00 120.87 463 GLY A C 1
ATOM 2000 O O . GLY A 1 277 ? -19.923 17.521 -16.982 1.00 126.90 463 GLY A O 1
ATOM 2001 N N . HIS A 1 278 ? -21.182 19.237 -16.250 1.00 89.75 464 HIS A N 1
ATOM 2002 C CA . HIS A 1 278 ? -20.225 19.669 -15.237 1.00 86.35 464 HIS A CA 1
ATOM 2003 C C . HIS A 1 278 ? -20.904 19.609 -13.874 1.00 85.53 464 HIS A C 1
ATOM 2004 O O . HIS A 1 278 ? -21.840 20.370 -13.605 1.00 74.19 464 HIS A O 1
ATOM 2011 N N . TYR A 1 279 ? -20.433 18.702 -13.022 1.00 81.22 465 TYR A N 1
ATOM 2012 C CA . TYR A 1 279 ? -20.910 18.560 -11.652 1.00 78.46 465 TYR A CA 1
ATOM 2013 C C . TYR A 1 279 ? -19.859 19.126 -10.707 1.00 74.19 465 TYR A C 1
ATOM 2014 O O . TYR A 1 279 ? -18.698 18.702 -10.736 1.00 72.73 465 TYR A O 1
ATOM 2023 N N . VAL A 1 280 ? -20.271 20.078 -9.873 1.00 81.47 466 VAL A N 1
ATOM 2024 C CA . VAL A 1 280 ? -19.383 20.778 -8.951 1.00 79.15 466 VAL A CA 1
ATOM 2025 C C . VAL A 1 280 ? -20.122 20.962 -7.632 1.00 73.44 466 VAL A C 1
ATOM 2026 O O . VAL A 1 280 ? -21.339 21.177 -7.620 1.00 73.59 466 VAL A O 1
ATOM 2030 N N . VAL A 1 281 ? -19.394 20.875 -6.520 1.00 68.96 467 VAL A N 1
ATOM 2031 C CA . VAL A 1 281 ? -19.974 21.035 -5.192 1.00 73.28 467 VAL A CA 1
ATOM 2032 C C . VAL A 1 281 ? -19.222 22.130 -4.448 1.00 72.61 467 VAL A C 1
ATOM 2033 O O . VAL A 1 281 ? -18.000 22.262 -4.579 1.00 67.50 467 VAL A O 1
ATOM 2037 N N . TYR A 1 282 ? -19.966 22.936 -3.694 1.00 81.54 468 TYR A N 1
ATOM 2038 C CA . TYR A 1 282 ? -19.415 23.969 -2.829 1.00 66.48 468 TYR A CA 1
ATOM 2039 C C . TYR A 1 282 ? -19.647 23.579 -1.375 1.00 71.29 468 TYR A C 1
ATOM 2040 O O . TYR A 1 282 ? -20.731 23.106 -1.020 1.00 65.99 468 TYR A O 1
ATOM 2049 N N . LEU A 1 283 ? -18.632 23.776 -0.533 1.00 72.17 469 LEU A N 1
ATOM 2050 C CA . LEU A 1 283 ? -18.740 23.416 0.874 1.00 73.52 469 LEU A CA 1
ATOM 2051 C C . LEU A 1 283 ? -18.062 24.456 1.752 1.00 76.93 469 LEU A C 1
ATOM 2052 O O . LEU A 1 283 ? -17.146 25.162 1.322 1.00 70.68 469 LEU A O 1
ATOM 2057 N N . ASN A 1 284 ? -18.530 24.533 2.999 1.00 69.99 470 ASN A N 1
ATOM 2058 C CA . ASN A 1 284 ? -17.817 25.181 4.098 1.00 73.24 470 ASN A CA 1
ATOM 2059 C C . ASN A 1 284 ? -17.636 24.102 5.158 1.00 72.60 470 ASN A C 1
ATOM 2060 O O . ASN A 1 284 ? -18.459 23.972 6.078 1.00 72.16 470 ASN A O 1
ATOM 2065 N N . PRO A 1 285 ? -16.575 23.296 5.055 1.00 71.45 471 PRO A N 1
ATOM 2066 C CA . PRO A 1 285 ? -16.486 22.074 5.875 1.00 77.24 471 PRO A CA 1
ATOM 2067 C C . PRO A 1 285 ? -16.547 22.316 7.372 1.00 78.03 471 PRO A C 1
ATOM 2068 O O . PRO A 1 285 ? -17.100 21.481 8.099 1.00 78.20 471 PRO A O 1
ATOM 2072 N N . LYS A 1 286 ? -15.998 23.424 7.859 1.00 73.36 472 LYS A N 1
ATOM 2073 C CA . LYS A 1 286 ? -15.994 23.698 9.289 1.00 75.43 472 LYS A CA 1
ATOM 2074 C C . LYS A 1 286 ? -17.277 24.360 9.774 1.00 81.04 472 LYS A C 1
ATOM 2075 O O . LYS A 1 286 ? -17.405 24.611 10.978 1.00 88.48 472 LYS A O 1
ATOM 2081 N N . GLY A 1 287 ? -18.222 24.649 8.882 1.00 81.15 473 GLY A N 1
ATOM 2082 C CA . GLY A 1 287 ? -19.408 25.382 9.272 1.00 74.19 473 GLY A CA 1
ATOM 2083 C C . GLY A 1 287 ? -19.161 26.831 9.615 1.00 76.88 473 GLY A C 1
ATOM 2084 O O . GLY A 1 287 ? -20.060 27.495 10.139 1.00 79.56 473 GLY A O 1
ATOM 2085 N N . ASP A 1 288 ? -17.965 27.339 9.329 1.00 84.96 474 ASP A N 1
ATOM 2086 C CA . ASP A 1 288 ? -17.561 28.694 9.675 1.00 86.21 474 ASP A CA 1
ATOM 2087 C C . ASP A 1 288 ? -17.972 29.724 8.634 1.00 89.54 474 ASP A C 1
ATOM 2088 O O . ASP A 1 288 ? -17.720 30.917 8.833 1.00 95.63 474 ASP A O 1
ATOM 2093 N N . GLY A 1 289 ? -18.590 29.298 7.536 1.00 87.69 475 GLY A N 1
ATOM 2094 C CA . GLY A 1 289 ? -18.841 30.178 6.420 1.00 87.78 475 GLY A CA 1
ATOM 2095 C C . GLY A 1 289 ? -17.690 30.315 5.449 1.00 88.92 475 GLY A C 1
ATOM 2096 O O . GLY A 1 289 ? -17.814 31.064 4.472 1.00 79.67 475 GLY A O 1
ATOM 2097 N N . LYS A 1 290 ? -16.574 29.627 5.683 1.00 89.43 476 LYS A N 1
ATOM 2098 C CA . LYS A 1 290 ? -15.442 29.651 4.760 1.00 90.01 476 LYS A CA 1
ATOM 2099 C C . LYS A 1 290 ? -15.732 28.675 3.628 1.00 88.16 476 LYS A C 1
ATOM 2100 O O . LYS A 1 290 ? -15.515 27.469 3.760 1.00 81.87 476 LYS A O 1
ATOM 2106 N N . TRP A 1 291 ? -16.218 29.197 2.507 1.00 77.06 477 TRP A N 1
ATOM 2107 C CA . TRP A 1 291 ? -16.654 28.364 1.396 1.00 76.54 477 TRP A CA 1
ATOM 2108 C C . TRP A 1 291 ? -15.510 28.097 0.429 1.00 75.23 477 TRP A C 1
ATOM 2109 O O . TRP A 1 291 ? -14.701 28.982 0.138 1.00 80.44 477 TRP A O 1
ATOM 2120 N N . CYS A 1 292 ? -15.449 26.861 -0.062 1.00 75.03 478 CYS A N 1
ATOM 2121 C CA . CYS A 1 292 ? -14.492 26.456 -1.079 1.00 74.93 478 CYS A CA 1
ATOM 2122 C C . CYS A 1 292 ? -15.236 25.761 -2.210 1.00 75.51 478 CYS A C 1
ATOM 2123 O O . CYS A 1 292 ? -16.303 25.174 -2.004 1.00 70.48 478 CYS A O 1
ATOM 2126 N N . LYS A 1 293 ? -14.669 25.837 -3.409 1.00 76.92 479 LYS A N 1
ATOM 2127 C CA . LYS A 1 293 ? -15.246 25.203 -4.587 1.00 72.71 479 LYS A CA 1
ATOM 2128 C C . LYS A 1 293 ? -14.474 23.926 -4.891 1.00 81.23 479 LYS A C 1
ATOM 2129 O O . LYS A 1 293 ? -13.249 23.960 -5.056 1.00 78.91 479 LYS A O 1
ATOM 2135 N N . PHE A 1 294 ? -15.187 22.807 -4.962 1.00 75.76 480 PHE A N 1
ATOM 2136 C CA . PHE A 1 294 ? -14.595 21.502 -5.244 1.00 70.41 480 PHE A CA 1
ATOM 2137 C C . PHE A 1 294 ? -14.961 21.122 -6.674 1.00 70.85 480 PHE A C 1
ATOM 2138 O O . PHE A 1 294 ? -16.074 20.658 -6.938 1.00 81.70 480 PH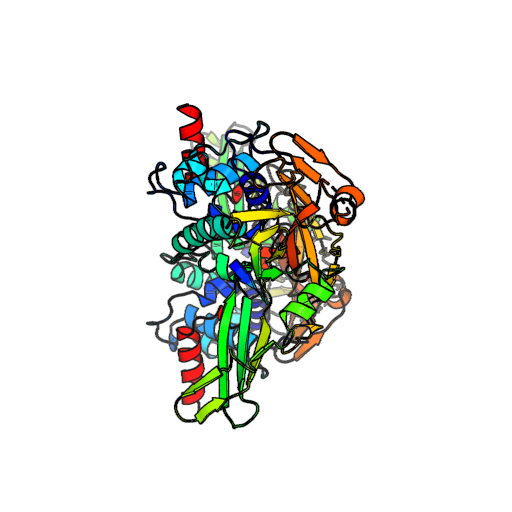E A O 1
ATOM 2146 N N . ASP A 1 295 ? -14.022 21.318 -7.596 1.00 77.08 481 ASP A N 1
ATOM 2147 C CA . ASP A 1 295 ? -14.198 20.945 -8.998 1.00 85.25 481 ASP A CA 1
ATOM 2148 C C . ASP A 1 295 ? -13.164 19.870 -9.311 1.00 81.58 481 ASP A C 1
ATOM 2149 O O . ASP A 1 295 ? -12.097 20.155 -9.860 1.00 88.06 481 ASP A O 1
ATOM 2154 N N . ASP A 1 296 ? -13.508 18.625 -8.978 1.00 73.79 482 ASP A N 1
ATOM 2155 C CA . ASP A 1 296 ? -12.636 17.472 -9.170 1.00 80.26 482 ASP A CA 1
ATOM 2156 C C . ASP A 1 296 ? -11.225 17.723 -8.648 1.00 89.25 482 ASP A C 1
ATOM 2157 O O . ASP A 1 296 ? -11.013 17.813 -7.435 1.00 91.70 482 ASP A O 1
ATOM 2162 N N . ASP A 1 297 ? -10.255 17.831 -9.560 1.00 86.61 483 ASP A N 1
ATOM 2163 C CA . ASP A 1 297 ? -8.861 17.961 -9.149 1.00 84.91 483 ASP A CA 1
ATOM 2164 C C . ASP A 1 297 ? -8.595 19.283 -8.440 1.00 80.76 483 ASP A C 1
ATOM 2165 O O . ASP A 1 297 ? -7.732 19.347 -7.558 1.00 81.33 483 ASP A O 1
ATOM 2170 N N . VAL A 1 298 ? -9.319 20.337 -8.802 1.00 80.54 484 VAL A N 1
ATOM 2171 C CA . VAL A 1 298 ? -9.034 21.686 -8.331 1.00 86.37 484 VAL A CA 1
ATOM 2172 C C . VAL A 1 298 ? -9.984 22.018 -7.190 1.00 84.72 484 VAL A C 1
ATOM 2173 O O . VAL A 1 298 ? -11.208 22.025 -7.370 1.00 81.21 484 VAL A O 1
ATOM 2177 N N . VAL A 1 299 ? -9.421 22.296 -6.019 1.00 87.91 485 VAL A N 1
ATOM 2178 C CA . VAL A 1 299 ? -10.173 22.760 -4.861 1.00 77.64 485 VAL A CA 1
ATOM 2179 C C . VAL A 1 299 ? -9.718 24.188 -4.593 1.00 83.01 485 VAL A C 1
ATOM 2180 O O . VAL A 1 299 ? -8.634 24.417 -4.046 1.00 88.32 485 VAL A O 1
ATOM 2184 N N . SER A 1 300 ? -10.543 25.155 -4.982 1.00 80.26 486 SER A N 1
ATOM 2185 C CA . SER A 1 300 ? -10.214 26.566 -4.853 1.00 81.49 486 SER A CA 1
ATOM 2186 C C . SER A 1 300 ? -11.148 27.235 -3.854 1.00 87.64 486 SER A C 1
ATOM 2187 O O . SER A 1 300 ? -12.348 26.944 -3.819 1.00 87.87 486 SER A O 1
ATOM 2190 N N . ARG A 1 301 ? -10.590 28.126 -3.039 1.00 84.30 487 ARG A N 1
ATOM 2191 C CA . ARG A 1 301 ? -11.411 28.931 -2.147 1.00 85.20 487 ARG A CA 1
ATOM 2192 C C . ARG A 1 301 ? -12.338 29.817 -2.969 1.00 88.35 487 ARG A C 1
ATOM 2193 O O . ARG A 1 301 ? -11.950 30.356 -4.010 1.00 99.39 487 ARG A O 1
ATOM 2201 N N . CYS A 1 302 ? -13.577 29.961 -2.504 1.00 87.99 488 CYS A N 1
ATOM 2202 C CA . CYS A 1 302 ? -14.592 30.689 -3.249 1.00 84.62 488 CYS A CA 1
ATOM 2203 C C . CYS A 1 302 ? -15.368 31.593 -2.306 1.00 86.76 488 CYS A C 1
ATOM 2204 O O . CYS A 1 302 ? -15.239 31.521 -1.082 1.00 85.37 488 CYS A O 1
ATOM 2207 N N . THR A 1 303 ? -16.183 32.453 -2.903 1.00 89.39 489 THR A N 1
ATOM 2208 C CA . THR A 1 303 ? -16.997 33.397 -2.159 1.00 84.80 489 THR A CA 1
ATOM 2209 C C . THR A 1 303 ? -18.293 32.740 -1.697 1.00 86.30 489 THR A C 1
ATOM 2210 O O . THR A 1 303 ? -18.799 31.806 -2.327 1.00 85.42 489 THR A O 1
ATOM 2214 N N . LYS A 1 304 ? -18.822 33.226 -0.568 1.00 80.93 490 LYS A N 1
ATOM 2215 C CA . LYS A 1 304 ? -20.194 32.891 -0.199 1.00 91.92 490 LYS A CA 1
ATOM 2216 C C . LYS A 1 304 ? -21.148 33.230 -1.333 1.00 87.46 490 LYS A C 1
ATOM 2217 O O . LYS A 1 304 ? -22.118 32.507 -1.584 1.00 77.02 490 LYS A O 1
ATOM 2223 N N . GLU A 1 305 ? -20.883 34.339 -2.026 1.00 96.84 491 GLU A N 1
ATOM 2224 C CA . GLU A 1 305 ? -21.718 34.747 -3.149 1.00 91.88 491 GLU A CA 1
ATOM 2225 C C . GLU A 1 305 ? -21.723 33.682 -4.239 1.00 98.78 491 GLU A C 1
ATOM 2226 O O . GLU A 1 305 ? -22.779 33.336 -4.781 1.00 95.04 491 GLU A O 1
ATOM 2232 N N . GLU A 1 306 ? -20.547 33.138 -4.564 1.00 106.50 492 GLU A N 1
ATOM 2233 C CA . GLU A 1 306 ? -20.449 32.093 -5.578 1.00 96.70 492 GLU A CA 1
ATOM 2234 C C . GLU A 1 306 ? -21.093 30.787 -5.132 1.00 89.16 492 GLU A C 1
ATOM 2235 O O . GLU A 1 306 ? -21.450 29.961 -5.978 1.00 85.05 492 GLU A O 1
ATOM 2241 N N . ALA A 1 307 ? -21.262 30.596 -3.827 1.00 74.59 493 ALA A N 1
ATOM 2242 C CA . ALA A 1 307 ? -21.816 29.369 -3.263 1.00 76.80 493 ALA A CA 1
ATOM 2243 C C . ALA A 1 307 ? -23.343 29.374 -3.245 1.00 82.90 493 ALA A C 1
ATOM 2244 O O . ALA A 1 307 ? -23.977 28.494 -3.836 1.00 71.50 493 ALA A O 1
ATOM 2246 N N . ILE A 1 308 ? -23.942 30.358 -2.577 1.00 73.90 494 ILE A N 1
ATOM 2247 C CA . ILE A 1 308 ? -25.380 30.345 -2.326 1.00 74.68 494 ILE A CA 1
ATOM 2248 C C . ILE A 1 308 ? -26.148 30.945 -3.499 1.00 78.56 494 ILE A C 1
ATOM 2249 O O . ILE A 1 308 ? -26.889 30.245 -4.197 1.00 90.54 494 ILE A O 1
ATOM 2254 N N . GLU A 1 309 ? -25.960 32.245 -3.735 1.00 84.22 495 GLU A N 1
ATOM 2255 C CA . GLU A 1 309 ? -26.838 32.977 -4.644 1.00 82.15 495 GLU A CA 1
ATOM 2256 C C . GLU A 1 309 ? -26.503 32.724 -6.110 1.00 84.83 495 GLU A C 1
ATOM 2257 O O . GLU A 1 309 ? -27.407 32.675 -6.953 1.00 88.64 495 GLU A O 1
ATOM 2263 N N . HIS A 1 310 ? -25.218 32.567 -6.437 1.00 91.35 496 HIS A N 1
ATOM 2264 C CA . HIS A 1 310 ? -24.833 32.309 -7.819 1.00 95.88 496 HIS A CA 1
ATOM 2265 C C . HIS A 1 310 ? -25.344 30.969 -8.326 1.00 96.25 496 HIS A C 1
ATOM 2266 O O . HIS A 1 310 ? -25.321 30.737 -9.540 1.00 94.88 496 HIS A O 1
ATOM 2273 N N . ASN A 1 311 ? -25.794 30.089 -7.435 1.00 91.98 497 ASN A N 1
ATOM 2274 C CA . ASN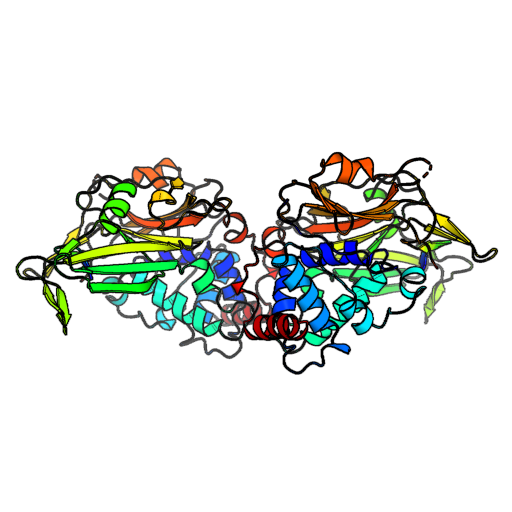 A 1 311 ? -26.368 28.806 -7.810 1.00 84.33 497 ASN A CA 1
ATOM 2275 C C . ASN A 1 311 ? -27.882 28.777 -7.650 1.00 79.96 497 ASN A C 1
ATOM 2276 O O . ASN A 1 311 ? -28.480 27.698 -7.721 1.00 83.32 497 ASN A O 1
ATOM 2281 N N . TYR A 1 312 ? -28.516 29.932 -7.425 1.00 80.51 498 TYR A N 1
ATOM 2282 C CA . TYR A 1 312 ? -29.974 29.986 -7.381 1.00 79.67 498 TYR A CA 1
ATOM 2283 C C . TYR A 1 312 ? -30.606 29.682 -8.733 1.00 78.12 498 TYR A C 1
ATOM 2284 O O . TYR A 1 312 ? -31.771 29.270 -8.781 1.00 80.67 498 TYR A O 1
ATOM 2293 N N . GLY A 1 313 ? -29.875 29.878 -9.823 1.00 84.39 499 GLY A N 1
ATOM 2294 C CA . GLY A 1 313 ? -30.407 29.676 -11.152 1.00 84.36 499 GLY A CA 1
ATOM 2295 C C . GLY A 1 313 ? -31.087 30.918 -11.702 1.00 86.62 499 GLY A C 1
ATOM 2296 O O . GLY A 1 313 ? -31.466 31.835 -10.976 1.00 97.17 499 GLY A O 1
ATOM 2297 N N . GLY A 1 314 ? -31.239 30.936 -13.023 1.00 84.41 500 GLY A N 1
ATOM 2298 C CA . GLY A 1 314 ? -31.878 32.045 -13.707 1.00 87.59 500 GLY A CA 1
ATOM 2299 C C . GLY A 1 314 ? -31.172 33.375 -13.527 1.00 103.14 500 GLY A C 1
ATOM 2300 O O . GLY A 1 314 ? -31.793 34.370 -13.148 1.00 113.78 500 GLY A O 1
ATOM 2301 N N . CYS A 1 324 ? -26.376 28.883 -16.453 1.00 93.27 510 CYS A N 1
ATOM 2302 C CA . CYS A 1 324 ? -26.382 27.438 -16.643 1.00 97.67 510 CYS A CA 1
ATOM 2303 C C . CYS A 1 324 ? -26.237 26.715 -15.308 1.00 88.29 510 CYS A C 1
ATOM 2304 O O . CYS A 1 324 ? -26.925 25.729 -15.047 1.00 81.39 510 CYS A O 1
ATOM 2307 N N . THR A 1 325 ? -25.337 27.217 -14.465 1.00 90.91 511 THR A N 1
ATOM 2308 C CA . THR A 1 325 ? -25.078 26.587 -13.177 1.00 89.67 511 THR A CA 1
ATOM 2309 C C . THR A 1 325 ? -26.263 26.779 -12.238 1.00 96.01 511 THR A C 1
ATOM 2310 O O . THR A 1 325 ? -26.769 27.894 -12.076 1.00 100.99 511 THR A O 1
ATOM 2314 N N . ASN A 1 326 ? -26.703 25.684 -11.622 1.00 83.52 512 ASN A N 1
ATOM 2315 C CA . ASN A 1 326 ? -27.740 25.738 -10.604 1.00 81.74 512 ASN A CA 1
ATOM 2316 C C . ASN A 1 326 ? -27.636 24.496 -9.731 1.00 70.54 512 ASN A C 1
ATOM 2317 O O . ASN A 1 326 ? -27.132 23.456 -10.162 1.00 79.21 512 ASN A O 1
ATOM 2322 N N . ALA A 1 327 ? -28.120 24.620 -8.499 1.00 72.32 513 ALA A N 1
ATOM 2323 C CA . ALA A 1 327 ? -27.989 23.553 -7.519 1.00 70.72 513 ALA A CA 1
ATOM 2324 C C . ALA A 1 327 ? -29.042 22.474 -7.735 1.00 66.66 513 ALA A C 1
ATOM 2325 O O . ALA A 1 327 ? -30.197 22.766 -8.058 1.00 73.26 513 ALA A O 1
ATOM 2327 N N . TYR A 1 328 ? -28.634 21.216 -7.553 1.00 63.86 514 TYR A N 1
ATOM 2328 C CA . TYR A 1 328 ? -29.560 20.093 -7.568 1.00 63.30 514 TYR A CA 1
ATOM 2329 C C . TYR A 1 328 ? -29.694 19.399 -6.221 1.00 61.70 514 TYR A C 1
ATOM 2330 O O . TYR A 1 328 ? -30.665 18.663 -6.019 1.00 61.39 514 TYR A O 1
ATOM 2339 N N . MET A 1 329 ? -28.754 19.611 -5.304 1.00 60.99 515 MET A N 1
ATOM 2340 C CA . MET A 1 329 ? -28.812 18.997 -3.987 1.00 63.58 515 MET A CA 1
ATOM 2341 C C . MET A 1 329 ? -28.219 19.954 -2.964 1.00 63.09 515 MET A C 1
ATOM 2342 O O . MET A 1 329 ? -27.235 20.645 -3.245 1.00 60.39 515 MET A O 1
ATOM 2347 N N . LEU A 1 330 ? -28.826 19.987 -1.780 1.00 60.16 516 LEU A N 1
ATOM 2348 C CA . LEU A 1 330 ? -28.370 20.819 -0.679 1.00 59.75 516 LEU A CA 1
ATOM 2349 C C . LEU A 1 330 ? -28.232 19.967 0.572 1.00 59.22 516 LEU A C 1
ATOM 2350 O O . LEU A 1 330 ? -28.995 19.021 0.786 1.00 58.75 516 LEU A O 1
ATOM 2355 N N . VAL A 1 331 ? -27.248 20.308 1.397 1.00 59.60 517 VAL A N 1
ATOM 2356 C CA . VAL A 1 331 ? -27.002 19.621 2.660 1.00 69.41 517 VAL A CA 1
ATOM 2357 C C . VAL A 1 331 ? -27.060 20.652 3.777 1.00 66.99 517 VAL A C 1
ATOM 2358 O O . VAL A 1 331 ? -26.305 21.633 3.765 1.00 61.56 517 VAL A O 1
ATOM 2362 N N . TYR A 1 332 ? -27.952 20.428 4.736 1.00 61.04 518 TYR A N 1
ATOM 2363 C CA . TYR A 1 332 ? -28.093 21.279 5.906 1.00 63.24 518 TYR A CA 1
ATOM 2364 C C . TYR A 1 332 ? -27.778 20.477 7.161 1.00 65.56 518 TYR A C 1
ATOM 2365 O O . TYR A 1 332 ? -28.081 19.283 7.248 1.00 69.15 518 TYR A O 1
ATOM 2374 N N . ILE A 1 333 ? -27.163 21.144 8.133 1.00 64.68 519 ILE A N 1
ATOM 2375 C CA . ILE A 1 333 ? -26.812 20.541 9.413 1.00 73.38 519 ILE A CA 1
ATOM 2376 C C . ILE A 1 333 ? -27.486 21.342 10.516 1.00 74.71 519 ILE A C 1
ATOM 2377 O O . ILE A 1 333 ? -27.402 22.576 10.532 1.00 72.58 519 ILE A O 1
ATOM 2382 N N . ARG A 1 334 ? -28.161 20.643 11.427 1.00 77.34 520 ARG A N 1
ATOM 2383 C CA . ARG A 1 334 ? -28.834 21.310 12.533 1.00 82.72 520 ARG A CA 1
ATOM 2384 C C . ARG A 1 334 ? -27.822 22.062 13.388 1.00 78.32 520 ARG A C 1
ATOM 2385 O O . ARG A 1 334 ? -26.722 21.571 13.654 1.00 84.17 520 ARG A O 1
ATOM 2393 N N . GLU A 1 335 ? -28.203 23.269 13.816 1.00 82.82 521 GLU A N 1
ATOM 2394 C CA . GLU A 1 335 ? -27.265 24.135 14.524 1.00 85.18 521 GLU A CA 1
ATOM 2395 C C . GLU A 1 335 ? -26.824 23.531 15.851 1.00 80.00 521 GLU A C 1
ATOM 2396 O O . GLU A 1 335 ? -25.680 23.734 16.274 1.00 88.92 521 GLU A O 1
ATOM 2402 N N . SER A 1 336 ? -27.711 22.794 16.524 1.00 80.60 522 SER A N 1
ATOM 2403 C CA . SER A 1 336 ? -27.335 22.154 17.780 1.00 82.98 522 SER A CA 1
ATOM 2404 C C . SER A 1 336 ? -26.263 21.092 17.563 1.00 84.95 522 SER A C 1
ATOM 2405 O O . SER A 1 336 ? -25.337 20.963 18.372 1.00 88.45 522 SER A O 1
ATOM 2408 N N . LYS A 1 337 ? -26.372 20.325 16.481 1.00 83.98 523 LYS A N 1
ATOM 2409 C CA . LYS A 1 337 ? -25.438 19.248 16.182 1.00 87.85 523 LYS A CA 1
ATOM 2410 C C . LYS A 1 337 ? -24.246 19.710 15.352 1.00 86.95 523 LYS A C 1
ATOM 2411 O O . LYS A 1 337 ? -23.487 18.866 14.864 1.00 92.25 523 LYS A O 1
ATOM 2417 N N . LEU A 1 338 ? -24.066 21.022 15.182 1.00 87.84 524 LEU A N 1
ATOM 2418 C CA . LEU A 1 338 ? -23.028 21.527 14.288 1.00 84.07 524 LEU A CA 1
ATOM 2419 C C . LEU A 1 338 ? -21.638 21.107 14.754 1.00 83.35 524 LEU A C 1
ATOM 2420 O O . LEU A 1 338 ? -20.816 20.647 13.953 1.00 81.83 524 LEU A O 1
ATOM 2425 N N . SER A 1 339 ? -21.355 21.262 16.048 1.00 80.78 525 SER A N 1
ATOM 2426 C CA . SER A 1 339 ? -20.027 20.922 16.550 1.00 82.07 525 SER A CA 1
ATOM 2427 C C . SER A 1 339 ? -19.805 19.415 16.562 1.00 84.35 525 SER A C 1
ATOM 2428 O O . SER A 1 339 ? -18.701 18.944 16.266 1.00 83.33 525 SER A O 1
ATOM 2431 N N . GLU A 1 340 ? -20.838 18.641 16.905 1.00 87.19 526 GLU A N 1
ATOM 2432 C CA . GLU A 1 340 ? -20.678 17.193 16.984 1.00 80.69 526 GLU A CA 1
ATOM 2433 C C . GLU A 1 340 ? -20.562 16.567 15.598 1.00 82.83 526 GLU A C 1
ATOM 2434 O O . GLU A 1 340 ? -19.706 15.704 15.373 1.00 77.21 526 GLU A O 1
ATOM 2440 N N . VAL A 1 341 ? -21.415 16.984 14.659 1.00 82.32 527 VAL A N 1
ATOM 2441 C CA . VAL A 1 341 ? -21.358 16.431 13.307 1.00 74.49 527 VAL A CA 1
ATOM 2442 C C . VAL A 1 341 ? -20.040 16.801 12.639 1.00 80.25 527 VAL A C 1
ATOM 2443 O O . VAL A 1 341 ? -19.357 15.950 12.056 1.00 87.37 527 VAL A O 1
ATOM 2447 N N . LEU A 1 342 ? -19.659 18.072 12.721 1.00 79.09 528 LEU A N 1
ATOM 2448 C CA . LEU A 1 342 ? -18.384 18.538 12.176 1.00 74.79 528 LEU A CA 1
ATOM 2449 C C . LEU A 1 342 ? -17.289 18.526 13.240 1.00 92.31 528 LEU A C 1
ATOM 2450 O O . LEU A 1 342 ? -16.582 19.511 13.451 1.00 88.86 528 LEU A O 1
ATOM 2455 N N . GLN A 1 343 ? -17.145 17.392 13.919 1.00 88.13 529 GLN A N 1
ATOM 2456 C CA . GLN A 1 343 ? -16.129 17.262 14.952 1.00 81.74 529 GLN A CA 1
ATOM 2457 C C . GLN A 1 343 ? -14.749 17.108 14.325 1.00 89.98 529 GLN A C 1
ATOM 2458 O O . GLN A 1 343 ? -14.597 16.575 13.223 1.00 84.41 529 GLN A O 1
ATOM 2464 N N . ALA A 1 344 ? -13.736 17.594 15.037 1.00 85.74 530 ALA A N 1
ATOM 2465 C CA . ALA A 1 344 ? -12.374 17.513 14.529 1.00 83.52 530 ALA A CA 1
ATOM 2466 C C . ALA A 1 344 ? -11.929 16.059 14.435 1.00 83.31 530 ALA A C 1
ATOM 2467 O O . ALA A 1 344 ? -12.170 15.257 15.341 1.00 89.89 530 ALA A O 1
ATOM 2469 N N . VAL A 1 345 ? -11.277 15.722 13.325 1.00 82.06 531 VAL A N 1
ATOM 2470 C CA . VAL A 1 345 ? -10.791 14.373 13.063 1.00 90.59 531 VAL A CA 1
ATOM 2471 C C . VAL A 1 345 ? -9.272 14.421 12.994 1.00 90.24 531 VAL A C 1
ATOM 2472 O O . VAL A 1 345 ? -8.703 15.243 12.265 1.00 85.48 531 VAL A O 1
ATOM 2476 N N . THR A 1 346 ? -8.621 13.545 13.751 1.00 91.78 532 THR A N 1
ATOM 2477 C CA . THR A 1 346 ? -7.170 13.456 13.792 1.00 89.23 532 THR A CA 1
ATOM 2478 C C . THR A 1 346 ? -6.704 12.196 13.074 1.00 92.36 532 THR A C 1
ATOM 2479 O O . THR A 1 346 ? -7.487 11.290 12.778 1.00 91.62 532 THR A O 1
ATOM 2483 N N . ASP A 1 347 ? -5.401 12.154 12.788 1.00 97.12 533 ASP A N 1
ATOM 2484 C CA . ASP A 1 347 ? -4.820 10.960 12.185 1.00 96.36 533 ASP A CA 1
ATOM 2485 C C . ASP A 1 347 ? -4.871 9.771 13.135 1.00 98.79 533 ASP A C 1
ATOM 2486 O O . ASP A 1 347 ? -4.865 8.619 12.687 1.00 103.79 533 ASP A O 1
ATOM 2491 N N . HIS A 1 348 ? -4.919 10.027 14.445 1.00 101.49 534 HIS A N 1
ATOM 2492 C CA . HIS A 1 348 ? -5.034 8.947 15.417 1.00 107.35 534 HIS A CA 1
ATOM 2493 C C . HIS A 1 348 ? -6.413 8.304 15.401 1.00 97.99 534 HIS A C 1
ATOM 2494 O O . HIS A 1 348 ? -6.571 7.193 15.917 1.00 112.21 534 HIS A O 1
ATOM 2496 N N . ASP A 1 349 ? -7.414 8.980 14.832 1.00 91.43 535 ASP A N 1
ATOM 2497 C CA . ASP A 1 349 ? -8.751 8.401 14.757 1.00 99.03 535 ASP A CA 1
ATOM 2498 C C . ASP A 1 349 ? -8.794 7.194 13.831 1.00 101.18 535 ASP A C 1
ATOM 2499 O O . ASP A 1 349 ? -9.605 6.284 14.040 1.00 106.77 535 ASP A O 1
ATOM 2504 N N . ILE A 1 350 ? -7.949 7.169 12.810 1.00 98.65 536 ILE A N 1
ATOM 2505 C CA . ILE A 1 350 ? -7.953 6.064 11.848 1.00 96.90 536 ILE A CA 1
ATOM 2506 C C . ILE A 1 350 ? -7.196 4.883 12.447 1.00 95.78 536 ILE A C 1
ATOM 2507 O O . ILE A 1 350 ? -6.057 5.060 12.913 1.00 95.89 536 ILE A O 1
ATOM 2512 N N . PRO A 1 351 ? -7.789 3.685 12.467 1.00 102.19 537 PRO A N 1
ATOM 2513 C CA . PRO A 1 351 ? -7.104 2.531 13.056 1.00 97.93 537 PRO A CA 1
ATOM 2514 C C . PRO A 1 351 ? -5.819 2.230 12.308 1.00 105.28 537 PRO A C 1
ATOM 2515 O O . PRO A 1 351 ? -5.755 2.326 11.079 1.00 107.01 537 PRO A O 1
ATOM 2519 N N . GLN A 1 352 ? -4.794 1.860 13.076 1.00 110.52 538 GLN A N 1
ATOM 2520 C CA . GLN A 1 352 ? -3.488 1.571 12.499 1.00 106.69 538 GLN A CA 1
ATOM 2521 C C . GLN A 1 352 ? -3.550 0.377 11.555 1.00 114.32 538 GLN A C 1
ATOM 2522 O O . GLN A 1 352 ? -2.860 0.363 10.527 1.00 120.82 538 GLN A O 1
ATOM 2524 N N . GLN A 1 353 ? -4.331 -0.650 11.906 1.00 107.50 539 GLN A N 1
ATOM 2525 C CA . GLN A 1 353 ? -4.498 -1.801 11.022 1.00 112.36 539 GLN A CA 1
ATOM 2526 C C . GLN A 1 353 ? -4.958 -1.355 9.638 1.00 118.40 539 GLN A C 1
ATOM 2527 O O . GLN A 1 353 ? -4.387 -1.756 8.617 1.00 120.51 539 GLN A O 1
ATOM 2533 N N . LEU A 1 354 ? -6.022 -0.547 9.589 1.00 117.90 540 LEU A N 1
ATOM 2534 C CA . LEU A 1 354 ? -6.522 -0.045 8.314 1.00 109.46 540 LEU A CA 1
ATOM 2535 C C . LEU A 1 354 ? -5.468 0.798 7.601 1.00 103.68 540 LEU A C 1
ATOM 2536 O O . LEU A 1 354 ? -5.277 0.664 6.389 1.00 101.38 540 LEU A O 1
ATOM 2541 N N . VAL A 1 355 ? -4.766 1.663 8.340 1.00 107.14 541 VAL A N 1
ATOM 2542 C CA . VAL A 1 355 ? -3.730 2.508 7.745 1.00 109.65 541 VAL A CA 1
ATOM 2543 C C . VAL A 1 355 ? -2.630 1.653 7.131 1.00 111.55 541 VAL A C 1
ATOM 2544 O O . VAL A 1 355 ? -2.197 1.886 5.998 1.00 114.16 541 VAL A O 1
ATOM 2548 N N . GLU A 1 356 ? -2.161 0.653 7.878 1.00 123.97 542 GLU A N 1
ATOM 2549 C CA . GLU A 1 356 ? -1.123 -0.233 7.368 1.00 137.36 542 GLU A CA 1
ATOM 2550 C C . GLU A 1 356 ? -1.615 -1.033 6.168 1.00 129.26 542 GLU A C 1
ATOM 2551 O O . GLU A 1 356 ? -0.868 -1.233 5.203 1.00 131.97 542 GLU A O 1
ATOM 2557 N N . ARG A 1 357 ? -2.866 -1.500 6.208 1.00 109.48 543 ARG A N 1
ATOM 2558 C CA . ARG A 1 357 ? -3.410 -2.216 5.057 1.00 108.29 543 ARG A CA 1
ATOM 2559 C C . ARG A 1 357 ? -3.463 -1.318 3.829 1.00 112.69 543 ARG A C 1
ATOM 2560 O O . ARG A 1 357 ? -3.099 -1.740 2.725 1.00 113.47 543 ARG A O 1
ATOM 2568 N N . LEU A 1 358 ? -3.915 -0.074 4.002 1.00 105.01 544 LEU A N 1
ATOM 2569 C CA . LEU A 1 358 ? -3.921 0.873 2.893 1.00 104.35 544 LEU A CA 1
ATOM 2570 C C . LEU A 1 358 ? -2.504 1.232 2.468 1.00 112.70 544 LEU A C 1
ATOM 2571 O O . LEU A 1 358 ? -2.214 1.325 1.269 1.00 120.21 544 LEU A O 1
ATOM 2576 N N . GLN A 1 359 ? -1.608 1.445 3.436 1.00 121.48 545 GLN A N 1
ATOM 2577 C CA . GLN A 1 359 ? -0.225 1.775 3.104 1.00 121.84 545 GLN A CA 1
ATOM 2578 C C . GLN A 1 359 ? 0.454 0.637 2.352 1.00 118.56 545 GLN A C 1
ATOM 2579 O O . GLN A 1 359 ? 1.233 0.876 1.422 1.00 119.58 545 GLN A O 1
ATOM 2585 N N . GLU A 1 360 ? 0.173 -0.609 2.744 1.00 115.70 546 GLU A N 1
ATOM 2586 C CA . GLU A 1 360 ? 0.780 -1.755 2.072 1.00 120.38 546 GLU A CA 1
ATOM 2587 C C . GLU A 1 360 ? 0.383 -1.811 0.602 1.00 124.52 546 GLU A C 1
ATOM 2588 O O . GLU A 1 360 ? 1.222 -2.078 -0.268 1.00 134.61 546 GLU A O 1
ATOM 2594 N N . GLU A 1 361 ? -0.894 -1.562 0.304 1.00 118.01 547 GLU A N 1
ATOM 2595 C CA . GLU A 1 361 ? -1.354 -1.603 -1.080 1.00 126.83 547 GLU A CA 1
ATOM 2596 C C . GLU A 1 361 ? -0.671 -0.531 -1.921 1.00 132.21 547 GLU A C 1
ATOM 2597 O O . GLU A 1 361 ? -0.319 -0.774 -3.080 1.00 134.84 547 GLU A O 1
ATOM 2603 N N . LYS A 1 362 ? -0.481 0.664 -1.354 1.00 130.65 548 LYS A N 1
ATOM 2604 C CA . LYS A 1 362 ? 0.211 1.727 -2.077 1.00 134.14 548 LYS A CA 1
ATOM 2605 C C . LYS A 1 362 ? 1.649 1.333 -2.393 1.00 136.82 548 LYS A C 1
ATOM 2606 O O . LYS A 1 362 ? 2.165 1.647 -3.472 1.00 141.06 548 LYS A O 1
ATOM 2608 N N . ARG A 1 363 ? 2.315 0.653 -1.457 1.00 130.14 549 ARG A N 1
ATOM 2609 C CA . ARG A 1 363 ? 3.686 0.211 -1.693 1.00 132.86 549 ARG A CA 1
ATOM 2610 C C . ARG A 1 363 ? 3.757 -0.800 -2.833 1.00 137.70 549 ARG A C 1
ATOM 2611 O O . ARG A 1 363 ? 4.683 -0.759 -3.651 1.00 145.82 549 ARG A O 1
ATOM 2619 N N . ILE A 1 364 ? 2.789 -1.716 -2.899 1.00 134.69 550 ILE A N 1
ATOM 2620 C CA . ILE A 1 364 ? 2.818 -2.772 -3.909 1.00 136.92 550 ILE A CA 1
ATOM 2621 C C . ILE A 1 364 ? 2.657 -2.189 -5.309 1.00 146.85 550 ILE A C 1
ATOM 2622 O O . ILE A 1 364 ? 3.261 -2.681 -6.271 1.00 147.54 550 ILE A O 1
ATOM 2627 N N . GLU A 1 365 ? 1.843 -1.145 -5.446 1.00 137.06 551 GLU A N 1
ATOM 2628 C CA . GLU A 1 365 ? 1.580 -0.506 -6.736 1.00 135.68 551 GLU A CA 1
ATOM 2629 C C . GLU A 1 365 ? 2.858 -0.142 -7.489 1.00 140.45 551 GLU A C 1
ATOM 2630 O O . GLU A 1 365 ? 3.216 -0.794 -8.472 1.00 141.22 551 GLU A O 1
ATOM 2636 N N . THR B 1 25 ? -33.180 23.834 36.281 1.00 117.30 211 THR B N 1
ATOM 2637 C CA . THR B 1 25 ? -31.811 23.596 35.839 1.00 110.27 211 THR B CA 1
ATOM 2638 C C . THR B 1 25 ? -31.740 22.432 34.855 1.00 102.31 211 THR B C 1
ATOM 2639 O O . THR B 1 25 ? -30.810 22.341 34.054 1.00 95.61 211 THR B O 1
ATOM 2643 N N . GLY B 1 26 ? -32.730 21.544 34.921 1.00 103.12 212 GLY B N 1
ATOM 2644 C CA . GLY B 1 26 ? -32.769 20.374 34.070 1.00 94.22 212 GLY B CA 1
ATOM 2645 C C . GLY B 1 26 ? -31.896 19.226 34.521 1.00 96.19 212 GLY B C 1
ATOM 2646 O O . GLY B 1 26 ? -31.855 18.196 33.835 1.00 112.37 212 GLY B O 1
ATOM 2647 N N . TYR B 1 27 ? -31.200 19.365 35.645 1.00 93.20 213 TYR B N 1
ATOM 2648 C CA . TYR B 1 27 ? -30.305 18.340 36.162 1.00 81.15 213 TYR B CA 1
ATOM 2649 C C . TYR B 1 27 ? -30.759 17.947 37.560 1.00 77.31 213 TYR B C 1
ATOM 2650 O O . TYR B 1 27 ? -30.968 18.814 38.414 1.00 81.66 213 TYR B O 1
ATOM 2659 N N . VAL B 1 28 ? -30.911 16.649 37.788 1.00 76.94 214 VAL B N 1
ATOM 2660 C CA . VAL B 1 28 ? -31.387 16.147 39.068 1.00 73.22 214 VAL B CA 1
ATOM 2661 C C . VAL B 1 28 ? -30.195 15.889 39.982 1.00 75.38 214 VAL B C 1
ATOM 2662 O O . VAL B 1 28 ? -29.048 15.783 39.539 1.00 71.04 214 VAL B O 1
ATOM 2666 N N . GLY B 1 29 ? -30.471 15.790 41.283 1.00 71.80 215 GLY B N 1
ATOM 2667 C CA . GLY B 1 29 ? -29.452 15.593 42.284 1.00 72.17 215 GLY B CA 1
ATOM 2668 C C . GLY B 1 29 ? -29.457 14.196 42.878 1.00 77.88 215 GLY B C 1
ATOM 2669 O O . GLY B 1 29 ? -30.192 13.303 42.453 1.00 84.09 215 GLY B O 1
ATOM 2670 N N . LEU B 1 30 ? -28.605 14.021 43.886 1.00 77.88 216 LEU B N 1
ATOM 2671 C CA . LEU B 1 30 ? -28.415 12.744 44.561 1.00 81.94 216 LEU B CA 1
ATOM 2672 C C . LEU B 1 30 ? -28.644 12.922 46.055 1.00 81.41 216 LEU B C 1
ATOM 2673 O O . LEU B 1 30 ? -28.117 13.861 46.661 1.00 77.25 216 LEU B O 1
ATOM 2678 N N . LYS B 1 31 ? -29.424 12.022 46.646 1.00 80.00 217 LYS B N 1
ATOM 2679 C CA . LYS B 1 31 ? -29.697 12.093 48.074 1.00 90.24 217 LYS B CA 1
ATOM 2680 C C . LYS B 1 31 ? -28.455 11.745 48.886 1.00 92.85 217 LYS B C 1
ATOM 2681 O O . LYS B 1 31 ? -27.626 10.925 48.481 1.00 82.09 217 LYS B O 1
ATOM 2687 N N . ASN B 1 32 ? -28.331 12.387 50.050 1.00 90.20 218 ASN B N 1
ATOM 2688 C CA . ASN B 1 32 ? -27.260 12.080 50.997 1.00 92.95 218 ASN B CA 1
ATOM 2689 C C . ASN B 1 32 ? -27.755 10.983 51.935 1.00 93.91 218 ASN B C 1
ATOM 2690 O O . ASN B 1 32 ? -28.140 11.218 53.082 1.00 103.18 218 ASN B O 1
ATOM 2695 N N . GLN B 1 33 ? -27.746 9.751 51.420 1.00 109.90 219 GLN B N 1
ATOM 2696 C CA . GLN B 1 33 ? -28.221 8.611 52.195 1.00 123.16 219 GLN B CA 1
ATOM 2697 C C . GLN B 1 33 ? -27.295 8.259 53.351 1.00 120.35 219 GLN B C 1
ATOM 2698 O O . GLN B 1 33 ? -27.703 7.511 54.246 1.00 129.77 219 GLN B O 1
ATOM 2704 N N . GLY B 1 34 ? -26.069 8.774 53.358 1.00 100.73 220 GLY B N 1
ATOM 2705 C CA . GLY B 1 34 ? -25.150 8.484 54.441 1.00 96.16 220 GLY B CA 1
ATOM 2706 C C . GLY B 1 34 ? -23.849 9.256 54.388 1.00 105.73 220 GLY B C 1
ATOM 2707 O O . GLY B 1 34 ? -23.827 10.440 54.037 1.00 97.40 220 GLY B O 1
ATOM 2708 N N . ALA B 1 35 ? -22.751 8.582 54.734 1.00 114.53 221 ALA B N 1
ATOM 2709 C CA . ALA B 1 35 ? -21.430 9.191 54.795 1.00 98.45 221 ALA B CA 1
ATOM 2710 C C . ALA B 1 35 ? -20.687 9.126 53.467 1.00 92.65 221 ALA B C 1
ATOM 2711 O O . ALA B 1 35 ? -19.453 9.170 53.454 1.00 89.06 221 ALA B O 1
ATOM 2713 N N . THR B 1 36 ? -21.403 9.012 52.354 1.00 87.60 222 THR B N 1
ATOM 2714 C CA . THR B 1 36 ? -20.771 9.073 51.039 1.00 79.62 222 THR B CA 1
ATOM 2715 C C . THR B 1 36 ? -20.287 10.500 50.824 1.00 85.03 222 THR B C 1
ATOM 2716 O O . THR B 1 36 ? -21.070 11.391 50.491 1.00 109.89 222 THR B O 1
ATOM 2720 N N . CYS B 1 37 ? -18.984 10.724 51.004 1.00 68.23 223 CYS B N 1
ATOM 2721 C CA . CYS B 1 37 ? -18.471 12.093 51.056 1.00 68.78 223 CYS B CA 1
ATOM 2722 C C . CYS B 1 37 ? -18.350 12.691 49.658 1.00 64.45 223 CYS B C 1
ATOM 2723 O O . CYS B 1 37 ? -19.086 13.615 49.297 1.00 70.53 223 CYS B O 1
ATOM 2726 N N . TYR B 1 38 ? -17.453 12.140 48.844 1.00 72.97 224 TYR B N 1
ATOM 2727 C CA . TYR B 1 38 ? -17.194 12.619 47.493 1.00 58.19 224 TYR B CA 1
ATOM 2728 C C . TYR B 1 38 ? -17.980 11.856 46.437 1.00 57.45 224 TYR B C 1
ATOM 2729 O O . TYR B 1 38 ? -17.885 12.189 45.251 1.00 56.71 224 TYR B O 1
ATOM 2738 N N . MET B 1 39 ? -18.752 10.844 46.842 1.00 63.09 225 MET B N 1
ATOM 2739 C CA . MET B 1 39 ? -19.402 9.957 45.883 1.00 66.74 225 MET B CA 1
ATOM 2740 C C . MET B 1 39 ? -20.369 10.716 44.984 1.00 63.39 225 MET B C 1
ATOM 2741 O O . MET B 1 39 ? -20.324 10.583 43.756 1.00 65.25 225 MET B O 1
ATOM 2746 N N . ASN B 1 40 ? -21.252 11.521 45.580 1.00 61.67 226 ASN B N 1
ATOM 2747 C CA . ASN B 1 40 ? -22.242 12.239 44.784 1.00 59.73 226 ASN B CA 1
ATOM 2748 C C . ASN B 1 40 ? -21.572 13.220 43.834 1.00 58.24 226 ASN B C 1
ATOM 2749 O O . ASN B 1 40 ? -22.010 13.387 42.689 1.00 62.83 226 ASN B O 1
ATOM 2754 N N . SER B 1 41 ? -20.506 13.880 44.292 1.00 57.62 227 SER B N 1
ATOM 2755 C CA . SER B 1 41 ? -19.740 14.751 43.408 1.00 56.34 227 SER B CA 1
ATOM 2756 C C . SER B 1 41 ? -19.108 13.962 42.268 1.00 57.40 227 SER B C 1
ATOM 2757 O O . SER B 1 41 ? -19.129 14.402 41.112 1.00 54.31 227 SER B O 1
ATOM 2760 N N . LEU B 1 42 ? -18.540 12.793 42.574 1.00 54.31 228 LEU B N 1
ATOM 2761 C CA . LEU B 1 42 ? -17.906 11.984 41.537 1.00 54.13 228 LEU B CA 1
ATOM 2762 C C . LEU B 1 42 ? -18.934 11.407 40.572 1.00 61.71 228 LEU B C 1
ATOM 2763 O O . LEU B 1 42 ? -18.705 11.381 39.357 1.00 55.65 228 LEU B O 1
ATOM 2768 N N . LEU B 1 43 ? -20.071 10.935 41.094 1.00 61.05 229 LEU B N 1
ATOM 2769 C CA . LEU B 1 43 ? -21.085 10.331 40.234 1.00 59.68 229 LEU B CA 1
ATOM 2770 C C . LEU B 1 43 ? -21.614 11.330 39.215 1.00 62.20 229 LEU B C 1
ATOM 2771 O O . LEU B 1 43 ? -21.786 10.993 38.038 1.00 56.89 229 LEU B O 1
ATOM 2776 N N . GLN B 1 44 ? -21.873 12.567 39.646 1.00 56.10 230 GLN B N 1
ATOM 2777 C CA . GLN B 1 44 ? -22.310 13.596 38.709 1.00 59.37 230 GLN B CA 1
ATOM 2778 C C . GLN B 1 44 ? -21.241 13.871 37.660 1.00 61.41 230 GLN B C 1
ATOM 2779 O O . GLN B 1 44 ? -21.553 14.051 36.477 1.00 63.37 230 GLN B O 1
ATOM 2785 N N . THR B 1 45 ? -19.972 13.908 38.076 1.00 58.15 231 THR B N 1
ATOM 2786 C CA . THR B 1 45 ? -18.883 14.124 37.129 1.00 53.71 231 THR B CA 1
ATOM 2787 C C . THR B 1 45 ? -18.831 13.012 36.087 1.00 53.15 231 THR B C 1
ATOM 2788 O O . THR B 1 45 ? -18.732 13.276 34.883 1.00 53.49 231 THR B O 1
ATOM 2792 N N . LEU B 1 46 ? -18.909 11.756 36.534 1.00 52.92 232 LEU B N 1
ATOM 2793 C CA . LEU B 1 46 ? -18.874 10.634 35.600 1.00 59.99 232 LEU B CA 1
ATOM 2794 C C . LEU B 1 46 ? -20.137 10.583 34.750 1.00 58.70 232 LEU B C 1
ATOM 2795 O O . LEU B 1 46 ? -20.083 10.220 33.568 1.00 54.73 232 LEU B O 1
ATOM 2800 N N . PHE B 1 47 ? -21.284 10.941 35.334 1.00 61.53 233 PHE B N 1
ATOM 2801 C CA . PHE B 1 47 ? -22.533 10.945 34.580 1.00 59.16 233 PHE B CA 1
ATOM 2802 C C . PHE B 1 47 ? -22.480 11.940 33.428 1.00 66.26 233 PHE B C 1
ATOM 2803 O O . PHE B 1 47 ? -22.983 11.663 32.333 1.00 64.19 233 PHE B O 1
ATOM 2811 N N . PHE B 1 48 ? -21.867 13.101 33.652 1.00 66.61 234 PHE B N 1
ATOM 2812 C CA . PHE B 1 48 ? -21.768 14.125 32.621 1.00 66.32 234 PHE B CA 1
ATOM 2813 C C . PHE B 1 48 ? -20.606 13.895 31.664 1.00 66.11 234 PHE B C 1
ATOM 2814 O O . PHE B 1 48 ? -20.400 14.710 30.759 1.00 66.08 234 PHE B O 1
ATOM 2822 N N . THR B 1 49 ? -19.838 12.821 31.849 1.00 65.06 235 THR B N 1
ATOM 2823 C CA . THR B 1 49 ? -18.939 12.325 30.808 1.00 62.58 235 THR B CA 1
ATOM 2824 C C . THR B 1 49 ? -19.781 11.436 29.898 1.00 65.69 235 THR B C 1
ATOM 2825 O O . THR B 1 49 ? -19.844 10.212 30.042 1.00 63.98 235 THR B O 1
ATOM 2829 N N . ASN B 1 50 ? -20.451 12.086 28.941 1.00 59.26 236 ASN B N 1
ATOM 2830 C CA . ASN B 1 50 ? -21.520 11.434 28.189 1.00 61.02 236 ASN B CA 1
ATOM 2831 C C . ASN B 1 50 ? -21.016 10.224 27.414 1.00 64.54 236 ASN B C 1
ATOM 2832 O O . ASN B 1 50 ? -21.717 9.211 27.310 1.00 67.11 236 ASN B O 1
ATOM 2837 N N . GLN B 1 51 ? -19.809 10.314 26.853 1.00 62.01 237 GLN B N 1
ATOM 2838 C CA . GLN B 1 51 ? -19.247 9.176 26.134 1.00 67.34 237 GLN B CA 1
ATOM 2839 C C . GLN B 1 51 ? -19.084 7.975 27.058 1.00 65.21 237 GLN B C 1
ATOM 2840 O O . GLN B 1 51 ? -19.332 6.832 26.655 1.00 74.88 237 GLN B O 1
ATOM 2846 N N . LEU B 1 52 ? -18.667 8.216 28.302 1.00 68.26 238 LEU B N 1
ATOM 2847 C CA . LEU B 1 52 ? -18.634 7.148 29.295 1.00 65.00 238 LEU B CA 1
ATOM 2848 C C . LEU B 1 52 ? -20.036 6.634 29.602 1.00 69.90 238 LEU B C 1
ATOM 2849 O O . LEU B 1 52 ? -20.245 5.423 29.741 1.00 70.64 238 LEU B O 1
ATOM 2854 N N . ARG B 1 53 ? -21.012 7.541 29.709 1.00 64.46 239 ARG B N 1
ATOM 2855 C CA . ARG B 1 53 ? -22.365 7.136 30.081 1.00 60.94 239 ARG B CA 1
ATOM 2856 C C . ARG B 1 53 ? -22.977 6.207 29.039 1.00 61.58 239 ARG B C 1
ATOM 2857 O O . ARG B 1 53 ? -23.613 5.205 29.388 1.00 64.58 239 ARG B O 1
ATOM 2865 N N . LYS B 1 54 ? -22.803 6.527 27.754 1.00 69.75 240 LYS B N 1
ATOM 2866 C CA . LYS B 1 54 ? -23.352 5.678 26.702 1.00 64.57 240 LYS B CA 1
ATOM 2867 C C . LYS B 1 54 ? -22.710 4.298 26.721 1.00 64.21 240 LYS B C 1
ATOM 2868 O O . LYS B 1 54 ? -23.402 3.283 26.584 1.00 70.42 240 LYS B O 1
ATOM 2874 N N . ALA B 1 55 ? -21.388 4.239 26.906 1.00 62.79 241 ALA B N 1
ATOM 2875 C CA . ALA B 1 55 ? -20.710 2.949 26.994 1.00 65.18 241 ALA B CA 1
ATOM 2876 C C . ALA B 1 55 ? -21.185 2.159 28.206 1.00 69.61 241 ALA B C 1
ATOM 2877 O O . ALA B 1 55 ? -21.314 0.930 28.145 1.00 67.75 241 ALA B O 1
ATOM 2879 N N . VAL B 1 56 ? -21.443 2.847 29.320 1.00 63.81 242 VAL B N 1
ATOM 2880 C CA . VAL B 1 56 ? -21.984 2.183 30.503 1.00 60.38 242 VAL B CA 1
ATOM 2881 C C . VAL B 1 56 ? -23.350 1.581 30.196 1.00 78.23 242 VAL B C 1
ATOM 2882 O O . VAL B 1 56 ? -23.658 0.456 30.612 1.00 70.62 242 VAL B O 1
ATOM 2886 N N . TYR B 1 57 ? -24.189 2.315 29.459 1.00 69.77 243 TYR B N 1
ATOM 2887 C CA . TYR B 1 57 ? -25.512 1.806 29.109 1.00 66.21 243 TYR B CA 1
ATOM 2888 C C . TYR B 1 57 ? -25.434 0.562 28.235 1.00 74.56 243 TYR B C 1
ATOM 2889 O O . TYR B 1 57 ? -26.337 -0.282 28.277 1.00 73.16 243 TYR B O 1
ATOM 2898 N N . MET B 1 58 ? -24.375 0.427 27.440 1.00 73.89 244 MET B N 1
ATOM 2899 C CA . MET B 1 58 ? -24.224 -0.699 26.525 1.00 75.08 244 MET B CA 1
ATOM 2900 C C . MET B 1 58 ? -23.591 -1.923 27.176 1.00 74.25 244 MET B C 1
ATOM 2901 O O . MET B 1 58 ? -23.387 -2.933 26.492 1.00 71.00 244 MET B O 1
ATOM 2906 N N . MET B 1 59 ? -23.272 -1.861 28.466 1.00 71.89 245 MET B N 1
ATOM 2907 C CA . MET B 1 59 ? -22.697 -3.015 29.142 1.00 66.02 245 MET B CA 1
ATOM 2908 C C . MET B 1 59 ? -23.714 -4.154 29.204 1.00 78.70 245 MET B C 1
ATOM 2909 O O . MET B 1 59 ? -24.902 -3.916 29.443 1.00 83.56 245 MET B O 1
ATOM 2914 N N . PRO B 1 60 ? -23.277 -5.407 28.997 1.00 85.79 246 PRO B N 1
ATOM 2915 C CA . PRO B 1 60 ? -24.200 -6.562 29.033 1.00 81.78 246 PRO B CA 1
ATOM 2916 C C . PRO B 1 60 ? -24.507 -7.062 30.443 1.00 87.57 246 PRO B C 1
ATOM 2917 O O . PRO B 1 60 ? -24.027 -8.085 30.920 1.00 83.00 246 PRO B O 1
ATOM 2921 N N . THR B 1 61 ? -25.344 -6.309 31.151 1.00 84.24 247 THR B N 1
ATOM 2922 C CA . THR B 1 61 ? -25.742 -6.636 32.514 1.00 87.47 247 THR B CA 1
ATOM 2923 C C . THR B 1 61 ? -27.038 -7.439 32.574 1.00 94.03 247 THR B C 1
ATOM 2924 O O . THR B 1 61 ? -27.787 -7.329 33.554 1.00 96.91 247 THR B O 1
ATOM 2928 N N . GLU B 1 62 ? -27.321 -8.249 31.551 1.00 89.29 248 GLU B N 1
ATOM 2929 C CA . GLU B 1 62 ? -28.573 -8.996 31.522 1.00 95.45 248 GLU B CA 1
ATOM 2930 C C . GLU B 1 62 ? -28.601 -10.073 32.600 1.00 98.02 248 GLU B C 1
ATOM 2931 O O . GLU B 1 62 ? -29.595 -10.215 33.323 1.00 96.55 248 GLU B O 1
ATOM 2937 N N . GLY B 1 63 ? -27.520 -10.838 32.726 1.00 98.56 249 GLY B N 1
ATOM 2938 C CA . GLY B 1 63 ? -27.492 -11.967 33.634 1.00 91.42 249 GLY B CA 1
ATOM 2939 C C . GLY B 1 63 ? -26.809 -11.696 34.960 1.00 88.76 249 GLY B C 1
ATOM 2940 O O . GLY B 1 63 ? -26.350 -12.628 35.627 1.00 79.86 249 GLY B O 1
ATOM 2941 N N . ASP B 1 64 ? -26.739 -10.429 35.359 1.00 90.20 250 ASP B N 1
ATOM 2942 C CA . ASP B 1 64 ? -26.051 -10.051 36.582 1.00 86.73 250 ASP B CA 1
ATOM 2943 C C . ASP B 1 64 ? -27.029 -9.968 37.746 1.00 92.07 250 ASP B C 1
ATOM 2944 O O . ASP B 1 64 ? -28.157 -9.491 37.594 1.00 105.70 250 ASP B O 1
ATOM 2949 N N . ASP B 1 65 ? -26.589 -10.447 38.907 1.00 84.68 251 ASP B N 1
ATOM 2950 C CA . ASP B 1 65 ? -27.354 -10.259 40.133 1.00 92.88 251 ASP B CA 1
ATOM 2951 C C . ASP B 1 65 ? -27.270 -8.803 40.570 1.00 96.12 251 ASP B C 1
ATOM 2952 O O . ASP B 1 65 ? -26.179 -8.231 40.650 1.00 95.97 251 ASP B O 1
ATOM 2957 N N . SER B 1 66 ? -28.427 -8.210 40.870 1.00 103.74 252 SER B N 1
ATOM 2958 C CA . SER B 1 66 ? -28.483 -6.777 41.141 1.00 99.82 252 SER B CA 1
ATOM 2959 C C . SER B 1 66 ? -27.675 -6.404 42.379 1.00 106.26 252 SER B C 1
ATOM 2960 O O . SER B 1 66 ? -27.046 -5.340 42.420 1.00 109.73 252 SER B O 1
ATOM 2963 N N . SER B 1 67 ? -27.685 -7.263 43.402 1.00 100.71 253 SER B N 1
ATOM 2964 C CA . SER B 1 67 ? -27.022 -6.925 44.658 1.00 107.27 253 SER B CA 1
ATOM 2965 C C . SER B 1 67 ? -25.514 -6.785 44.481 1.00 104.25 253 SER B C 1
ATOM 2966 O O . SER B 1 67 ? -24.902 -5.860 45.029 1.00 94.33 253 SER B O 1
ATOM 2969 N N . LYS B 1 68 ? -24.897 -7.688 43.720 1.00 109.65 254 LYS B N 1
ATOM 2970 C CA . LYS B 1 68 ? -23.445 -7.764 43.629 1.00 105.20 254 LYS B CA 1
ATOM 2971 C C . LYS B 1 68 ? -22.876 -7.168 42.347 1.00 100.84 254 LYS B C 1
ATOM 2972 O O . LYS B 1 68 ? -21.658 -7.218 42.150 1.00 102.19 254 LYS B O 1
ATOM 2978 N N . SER B 1 69 ? -23.709 -6.605 41.475 1.00 84.31 255 SER B N 1
ATOM 2979 C CA . SER B 1 69 ? -23.252 -6.076 40.189 1.00 76.68 255 SER B CA 1
ATOM 2980 C C . SER B 1 69 ? -23.125 -4.560 40.295 1.00 77.67 255 SER B C 1
ATOM 2981 O O . SER B 1 69 ? -24.120 -3.834 40.229 1.00 87.00 255 SER B O 1
ATOM 2984 N N . VAL B 1 70 ? -21.895 -4.087 40.464 1.00 75.76 256 VAL B N 1
ATOM 2985 C CA . VAL B 1 70 ? -21.591 -2.657 40.440 1.00 69.06 256 VAL B CA 1
ATOM 2986 C C . VAL B 1 70 ? -21.799 -2.082 39.038 1.00 69.27 256 VAL B C 1
ATOM 2987 O O . VAL B 1 70 ? -22.307 -0.956 38.925 1.00 73.05 256 VAL B O 1
ATOM 2991 N N . PRO B 1 71 ? -21.426 -2.774 37.945 1.00 66.68 257 PRO B N 1
ATOM 2992 C CA . PRO B 1 71 ? -21.776 -2.233 36.619 1.00 65.38 257 PRO B CA 1
ATOM 2993 C C . PRO B 1 71 ? -23.266 -2.006 36.432 1.00 66.86 257 PRO B C 1
ATOM 2994 O O . PRO B 1 71 ? -23.665 -1.001 35.830 1.00 63.03 257 PRO B O 1
ATOM 2998 N N . LEU B 1 72 ? -24.106 -2.914 36.934 1.00 72.08 258 LEU B N 1
ATOM 2999 C CA . LEU B 1 72 ? -25.548 -2.701 36.857 1.00 65.54 258 LEU B CA 1
ATOM 3000 C C . LEU B 1 72 ? -25.986 -1.568 37.775 1.00 67.89 258 LEU B C 1
ATOM 3001 O O . LEU B 1 72 ? -26.872 -0.781 37.422 1.00 67.81 258 LEU B O 1
ATOM 3006 N N . ALA B 1 73 ? -25.374 -1.470 38.958 1.00 68.77 259 ALA B N 1
ATOM 3007 C CA . ALA B 1 73 ? -25.723 -0.401 39.888 1.00 67.59 259 ALA B CA 1
ATOM 3008 C C . ALA B 1 73 ? -25.405 0.968 39.300 1.00 68.41 259 ALA B C 1
ATOM 3009 O O . ALA B 1 73 ? -26.186 1.914 39.453 1.00 75.38 259 ALA B O 1
ATOM 3011 N N . LEU B 1 74 ? -24.260 1.092 38.624 1.00 65.05 260 LEU B N 1
ATOM 3012 C CA . LEU B 1 74 ? -23.918 2.355 37.977 1.00 60.48 260 LEU B CA 1
ATOM 3013 C C . LEU B 1 74 ? -24.905 2.684 36.864 1.00 66.75 260 LEU B C 1
ATOM 3014 O O . LEU B 1 74 ? -25.253 3.853 36.658 1.00 75.87 260 LEU B O 1
ATOM 3019 N N . GLN B 1 75 ? -25.361 1.664 36.131 1.00 63.64 261 GLN B N 1
ATOM 3020 C CA . GLN B 1 75 ? -26.378 1.881 35.107 1.00 70.82 261 GLN B CA 1
ATOM 3021 C C . GLN B 1 75 ? -27.667 2.417 35.716 1.00 72.49 261 GLN B C 1
ATOM 3022 O O . GLN B 1 75 ? -28.300 3.320 35.157 1.00 65.18 261 GLN B O 1
ATOM 3028 N N . ARG B 1 76 ? -28.076 1.864 36.861 1.00 72.11 262 ARG B N 1
ATOM 3029 C CA . ARG B 1 76 ? -29.292 2.333 37.515 1.00 73.89 262 ARG B CA 1
ATOM 3030 C C . ARG B 1 76 ? -29.159 3.786 37.952 1.00 71.82 262 ARG B C 1
ATOM 3031 O O . ARG B 1 76 ? -30.093 4.579 37.785 1.00 83.10 262 ARG B O 1
ATOM 3039 N N . VAL B 1 77 ? -28.004 4.155 38.511 1.00 69.83 263 VAL B N 1
ATOM 3040 C CA . VAL B 1 77 ? -27.796 5.532 38.954 1.00 65.22 263 VAL B CA 1
ATOM 3041 C C . VAL B 1 77 ? -27.845 6.485 37.767 1.00 64.95 263 VAL B C 1
ATOM 3042 O O . VAL B 1 77 ? -28.513 7.525 37.809 1.00 65.30 263 VAL B O 1
ATOM 3046 N N . PHE B 1 78 ? -27.140 6.141 36.685 1.00 64.00 264 PHE B N 1
ATOM 3047 C CA . PHE B 1 78 ? -27.130 7.007 35.510 1.00 62.48 264 PHE B CA 1
ATOM 3048 C C . PHE B 1 78 ? -28.513 7.103 34.880 1.00 66.09 264 PHE B C 1
ATOM 3049 O O . PHE B 1 78 ? -28.929 8.183 34.442 1.00 74.59 264 PHE B O 1
ATOM 3057 N N . TYR B 1 79 ? -29.239 5.984 34.817 1.00 70.28 265 TYR B N 1
ATOM 3058 C CA . TYR B 1 79 ? -30.582 6.002 34.242 1.00 68.63 265 TYR B CA 1
ATOM 3059 C C . TYR B 1 79 ? -31.508 6.915 35.038 1.00 76.47 265 TYR B C 1
ATOM 3060 O O . TYR B 1 79 ? -32.253 7.717 34.465 1.00 81.13 265 TYR B O 1
ATOM 3069 N N . GLU B 1 80 ? -31.471 6.808 36.368 1.00 74.02 266 GLU B N 1
ATOM 3070 C CA . GLU B 1 80 ? -32.309 7.667 37.198 1.00 77.50 266 GLU B CA 1
ATOM 3071 C C . GLU B 1 80 ? -31.855 9.118 37.144 1.00 72.67 266 GLU B C 1
ATOM 3072 O O . GLU B 1 80 ? -32.691 10.027 37.200 1.00 85.01 266 GLU B O 1
ATOM 3078 N N . LEU B 1 81 ? -30.547 9.360 37.039 1.00 68.28 267 LEU B N 1
ATOM 3079 C CA . LEU B 1 81 ? -30.072 10.733 36.899 1.00 70.21 267 LEU B CA 1
ATOM 3080 C C . LEU B 1 81 ? -30.577 11.369 35.610 1.00 71.65 267 LEU B C 1
ATOM 3081 O O . LEU B 1 81 ? -30.678 12.598 35.521 1.00 85.26 267 LEU B O 1
ATOM 3086 N N . GLN B 1 82 ? -30.895 10.554 34.602 1.00 69.81 268 GLN B N 1
ATOM 3087 C CA . GLN B 1 82 ? -31.446 11.084 33.359 1.00 77.48 268 GLN B CA 1
ATOM 3088 C C . GLN B 1 82 ? -32.934 11.389 33.489 1.00 82.67 268 GLN B C 1
ATOM 3089 O O . GLN B 1 82 ? -33.379 12.495 33.163 1.00 91.05 268 GLN B O 1
ATOM 3095 N N . HIS B 1 83 ? -33.715 10.424 33.972 1.00 79.12 269 HIS B N 1
ATOM 3096 C CA . HIS B 1 83 ? -35.171 10.482 33.911 1.00 89.56 269 HIS B CA 1
ATOM 3097 C C . HIS B 1 83 ? -35.821 10.992 35.190 1.00 91.48 269 HIS B C 1
ATOM 3098 O O . HIS B 1 83 ? -36.786 11.758 35.118 1.00 104.82 269 HIS B O 1
ATOM 3105 N N . SER B 1 84 ? -35.326 10.584 36.356 1.00 86.12 270 SER B N 1
ATOM 3106 C CA . SER B 1 84 ? -36.021 10.874 37.604 1.00 96.28 270 SER B CA 1
ATOM 3107 C C . SER B 1 84 ? -36.028 12.369 37.894 1.00 91.67 270 SER B C 1
ATOM 3108 O O . SER B 1 84 ? -34.981 13.023 37.884 1.00 104.84 270 SER B O 1
ATOM 3111 N N . ASP B 1 85 ? -37.222 12.909 38.149 1.00 100.75 271 ASP B N 1
ATOM 3112 C CA . ASP B 1 85 ? -37.334 14.274 38.647 1.00 101.12 271 ASP B CA 1
ATOM 3113 C C . ASP B 1 85 ? -36.987 14.345 40.129 1.00 99.44 271 ASP B C 1
ATOM 3114 O O . ASP B 1 85 ? -36.403 15.333 40.588 1.00 105.18 271 ASP B O 1
ATOM 3119 N N . LYS B 1 86 ? -37.344 13.310 40.886 1.00 97.44 272 LYS B N 1
ATOM 3120 C CA . LYS B 1 86 ? -37.012 13.245 42.296 1.00 91.98 272 LYS B CA 1
ATOM 3121 C C . LYS B 1 86 ? -35.526 12.943 42.475 1.00 87.81 272 LYS B C 1
ATOM 3122 O O . LYS B 1 86 ? -34.887 12.371 41.589 1.00 88.41 272 LYS B O 1
ATOM 3128 N N . PRO B 1 87 ? -34.950 13.328 43.616 1.00 92.03 273 PRO B N 1
ATOM 3129 C CA . PRO B 1 87 ? -33.531 13.040 43.856 1.00 86.71 273 PRO B CA 1
ATOM 3130 C C . PRO B 1 87 ? -33.248 11.544 43.843 1.00 83.90 273 PRO B C 1
ATOM 3131 O O . PRO B 1 87 ? -34.081 10.725 44.239 1.00 92.28 273 PRO B O 1
ATOM 3135 N N . VAL B 1 88 ? -32.049 11.196 43.380 1.00 80.81 274 VAL B N 1
ATOM 3136 C CA . VAL B 1 88 ? -31.667 9.816 43.098 1.00 77.47 274 VAL B CA 1
ATOM 3137 C C . VAL B 1 88 ? -30.856 9.264 44.261 1.00 78.75 274 VAL B C 1
ATOM 3138 O O . VAL B 1 88 ? -29.964 9.938 44.793 1.00 79.15 274 VAL B O 1
ATOM 3142 N N . GLY B 1 89 ? -31.169 8.027 44.663 1.00 77.49 275 GLY B N 1
ATOM 3143 C CA . GLY B 1 89 ? -30.451 7.383 45.739 1.00 73.44 275 GLY B CA 1
ATOM 3144 C C . GLY B 1 89 ? -29.248 6.583 45.267 1.00 70.82 275 GLY B C 1
ATOM 3145 O O . GLY B 1 89 ? -29.125 6.231 44.095 1.00 81.43 275 GLY B O 1
ATOM 3146 N N . THR B 1 90 ? -28.346 6.297 46.213 1.00 84.11 276 THR B N 1
ATOM 3147 C CA . THR B 1 90 ? -27.113 5.570 45.926 1.00 84.22 276 THR B CA 1
ATOM 3148 C C . THR B 1 90 ? -26.920 4.377 46.858 1.00 77.33 276 THR B C 1
ATOM 3149 O O . THR B 1 90 ? -25.796 3.882 46.992 1.00 86.49 276 THR B O 1
ATOM 3153 N N . LYS B 1 91 ? -27.988 3.905 47.504 1.00 84.07 277 LYS B N 1
ATOM 3154 C CA . LYS B 1 91 ? -27.847 2.858 48.512 1.00 90.95 277 LYS B CA 1
ATOM 3155 C C . LYS B 1 91 ? -27.383 1.543 47.895 1.00 90.20 277 LYS B C 1
ATOM 3156 O O . LYS B 1 91 ? -26.469 0.891 48.414 1.00 82.10 277 LYS B O 1
ATOM 3162 N N . LYS B 1 92 ? -28.006 1.132 46.787 1.00 83.14 278 LYS B N 1
ATOM 3163 C CA . LYS B 1 92 ? -27.647 -0.139 46.163 1.00 73.41 278 LYS B CA 1
ATOM 3164 C C . LYS B 1 92 ? -26.222 -0.115 45.624 1.00 76.50 278 LYS B C 1
ATOM 3165 O O . LYS B 1 92 ? -25.492 -1.107 45.742 1.00 76.44 278 LYS B O 1
ATOM 3171 N N . LEU B 1 93 ? -25.812 1.005 45.021 1.00 76.65 279 LEU B N 1
ATOM 3172 C CA . LEU B 1 93 ? -24.473 1.095 44.447 1.00 68.56 279 LEU B CA 1
ATOM 3173 C C . LEU B 1 93 ? -23.398 0.917 45.511 1.00 75.82 279 LEU B C 1
ATOM 3174 O O . LEU B 1 93 ? -22.425 0.183 45.301 1.00 69.73 279 LEU B O 1
ATOM 3179 N N . THR B 1 94 ? -23.559 1.574 46.663 1.00 79.55 280 THR B N 1
ATOM 3180 C CA . THR B 1 94 ? -22.577 1.436 47.734 1.00 71.38 280 THR B CA 1
ATOM 3181 C C . THR B 1 94 ? -22.474 -0.005 48.214 1.00 80.16 280 THR B C 1
ATOM 3182 O O . THR B 1 94 ? -21.386 -0.460 48.588 1.00 81.89 280 THR B O 1
ATOM 3186 N N . LYS B 1 95 ? -23.591 -0.737 48.214 1.00 77.48 281 LYS B N 1
ATOM 3187 C CA . LYS B 1 95 ? -23.548 -2.154 48.556 1.00 84.32 281 LYS B CA 1
ATOM 3188 C C . LYS B 1 95 ? -22.809 -2.964 47.500 1.00 88.62 281 LYS B C 1
ATOM 3189 O O . LYS B 1 95 ? -22.157 -3.962 47.830 1.00 85.37 281 LYS B O 1
ATOM 3195 N N . SER B 1 96 ? -22.894 -2.549 46.234 1.00 70.00 282 SER B N 1
ATOM 3196 C CA . SER B 1 96 ? -22.322 -3.339 45.149 1.00 68.91 282 SER B CA 1
ATOM 3197 C C . SER B 1 96 ? -20.804 -3.439 45.268 1.00 68.04 282 SER B C 1
ATOM 3198 O O . SER B 1 96 ? -20.234 -4.527 45.127 1.00 74.89 282 SER B O 1
ATOM 3201 N N . PHE B 1 97 ? -20.129 -2.320 45.529 1.00 77.05 283 PHE B N 1
ATOM 3202 C CA . PHE B 1 97 ? -18.678 -2.331 45.661 1.00 77.34 283 PHE B CA 1
ATOM 3203 C C . PHE B 1 97 ? -18.217 -2.378 47.115 1.00 67.82 283 PHE B C 1
ATOM 3204 O O . PHE B 1 97 ? -17.025 -2.198 47.382 1.00 79.16 283 PHE B O 1
ATOM 3212 N N . GLY B 1 98 ? -19.130 -2.610 48.054 1.00 77.58 284 GLY B N 1
ATOM 3213 C CA . GLY B 1 98 ? -18.763 -3.006 49.398 1.00 72.67 284 GLY B CA 1
ATOM 3214 C C . GLY B 1 98 ? -18.435 -1.902 50.380 1.00 80.22 284 GLY B C 1
ATOM 3215 O O . GLY B 1 98 ? -17.936 -2.205 51.470 1.00 86.69 284 GLY B O 1
ATOM 3216 N N . TRP B 1 99 ? -18.689 -0.641 50.045 1.00 78.31 285 TRP B N 1
ATOM 3217 C CA . TRP B 1 99 ? -18.460 0.442 51.004 1.00 83.58 285 TRP B CA 1
ATOM 3218 C C . TRP B 1 99 ? -19.719 0.738 51.814 1.00 90.65 285 TRP B C 1
ATOM 3219 O O . TRP B 1 99 ? -20.197 1.870 51.882 1.00 97.35 285 TRP B O 1
ATOM 3230 N N . GLU B 1 100 ? -20.267 -0.304 52.440 1.00 92.23 286 GLU B N 1
ATOM 3231 C CA . GLU B 1 100 ? -21.445 -0.174 53.287 1.00 103.65 286 GLU B CA 1
ATOM 3232 C C . GLU B 1 100 ? -21.115 0.301 54.695 1.00 105.98 286 GLU B C 1
ATOM 3233 O O . GLU B 1 100 ? -22.039 0.542 55.480 1.00 109.59 286 GLU B O 1
ATOM 3239 N N . THR B 1 101 ? -19.838 0.427 55.037 1.00 104.15 287 THR B N 1
ATOM 3240 C CA . THR B 1 101 ? -19.435 0.783 56.388 1.00 101.58 287 THR B CA 1
ATOM 3241 C C . THR B 1 101 ? -19.242 2.291 56.523 1.00 111.85 287 THR B C 1
ATOM 3242 O O . THR B 1 101 ? -19.129 3.023 55.536 1.00 98.27 287 THR B O 1
ATOM 3246 N N . LEU B 1 102 ? -19.209 2.746 57.777 1.00 105.88 288 LEU B N 1
ATOM 3247 C CA . LEU B 1 102 ? -19.062 4.170 58.064 1.00 100.41 288 LEU B CA 1
ATOM 3248 C C . LEU B 1 102 ? -17.736 4.706 57.538 1.00 100.31 288 LEU B C 1
ATOM 3249 O O . LEU B 1 102 ? -17.703 5.604 56.690 1.00 112.85 288 LEU B O 1
ATOM 3254 N N . ASP B 1 103 ? -16.628 4.159 58.035 1.00 96.62 289 ASP B N 1
ATOM 3255 C CA . ASP B 1 103 ? -15.307 4.705 57.752 1.00 97.35 289 ASP B CA 1
ATOM 3256 C C . ASP B 1 103 ? -14.845 4.466 56.320 1.00 94.02 289 ASP B C 1
ATOM 3257 O O . ASP B 1 103 ? -13.850 5.073 55.913 1.00 97.12 289 ASP B O 1
ATOM 3262 N N . SER B 1 104 ? -15.547 3.630 55.548 1.00 84.76 290 SER B N 1
ATOM 3263 C CA . SER B 1 104 ? -15.070 3.246 54.219 1.00 85.96 290 SER B CA 1
ATOM 3264 C C . SER B 1 104 ? -14.756 4.465 53.359 1.00 76.43 290 SER B C 1
ATOM 3265 O O . SER B 1 104 ? -13.693 4.543 52.733 1.00 71.37 290 SER B O 1
ATOM 3268 N N . PHE B 1 105 ? -15.673 5.433 53.318 1.00 72.46 291 PHE B N 1
ATOM 3269 C CA . PHE B 1 105 ? -15.399 6.666 52.588 1.00 72.10 291 PHE B CA 1
ATOM 3270 C C . PHE B 1 105 ? -14.393 7.542 53.324 1.00 82.18 291 PHE B C 1
ATOM 3271 O O . PHE B 1 105 ? -13.605 8.248 52.685 1.00 80.93 291 PHE B O 1
ATOM 3279 N N . MET B 1 106 ? -14.406 7.514 54.659 1.00 78.02 292 MET B N 1
ATOM 3280 C CA . MET B 1 106 ? -13.472 8.328 55.429 1.00 75.81 292 MET B CA 1
ATOM 3281 C C . MET B 1 106 ? -12.030 7.880 55.215 1.00 79.12 292 MET B C 1
ATOM 3282 O O . MET B 1 106 ? -11.130 8.717 55.082 1.00 91.48 292 MET B O 1
ATOM 3287 N N . GLN B 1 107 ? -11.786 6.567 55.183 1.00 77.25 293 GLN B N 1
ATOM 3288 C CA . GLN B 1 107 ? -10.425 6.073 55.007 1.00 82.92 293 GLN B CA 1
ATOM 3289 C C . GLN B 1 107 ? -9.932 6.215 53.572 1.00 70.01 293 GLN B C 1
ATOM 3290 O O . GLN B 1 107 ? -8.718 6.223 53.347 1.00 81.92 293 GLN B O 1
ATOM 3296 N N . HIS B 1 108 ? -10.834 6.317 52.601 1.00 68.05 294 HIS B N 1
ATOM 3297 C CA . HIS B 1 108 ? -10.458 6.261 51.199 1.00 75.54 294 HIS B CA 1
ATOM 3298 C C . HIS B 1 108 ? -10.383 7.659 50.589 1.00 77.78 294 HIS B C 1
ATOM 3299 O O . HIS B 1 108 ? -10.545 8.680 51.261 1.00 68.77 294 HIS B O 1
ATOM 3306 N N . ASP B 1 109 ? -10.138 7.689 49.281 1.00 80.72 295 ASP B N 1
ATOM 3307 C CA . ASP B 1 109 ? -9.895 8.913 48.537 1.00 68.46 295 ASP B CA 1
ATOM 3308 C C . ASP B 1 109 ? -10.791 8.933 47.305 1.00 66.08 295 ASP B C 1
ATOM 3309 O O . ASP B 1 109 ? -11.253 7.891 46.835 1.00 77.61 295 ASP B O 1
ATOM 3314 N N . VAL B 1 110 ? -11.037 10.139 46.785 1.00 62.91 296 VAL B N 1
ATOM 3315 C CA . VAL B 1 110 ? -11.920 10.280 45.628 1.00 65.49 296 VAL B CA 1
ATOM 3316 C C . VAL B 1 110 ? -11.337 9.556 44.419 1.00 57.39 296 VAL B C 1
ATOM 3317 O O . VAL B 1 110 ? -12.067 8.927 43.642 1.00 64.27 296 VAL B O 1
ATOM 3321 N N . GLN B 1 111 ? -10.016 9.629 44.241 1.00 60.47 297 GLN B N 1
ATOM 3322 C CA . GLN B 1 111 ? -9.369 8.911 43.148 1.00 61.11 297 GLN B CA 1
ATOM 3323 C C . GLN B 1 111 ? -9.496 7.404 43.326 1.00 73.21 297 GLN B C 1
ATOM 3324 O O . GLN B 1 111 ? -9.690 6.672 42.349 1.00 74.30 297 GLN B O 1
ATOM 3330 N N . GLU B 1 112 ? -9.380 6.924 44.566 1.00 64.74 298 GLU B N 1
ATOM 3331 C CA . GLU B 1 112 ? -9.494 5.492 44.822 1.00 65.34 298 GLU B CA 1
ATOM 3332 C C . GLU B 1 112 ? -10.893 4.982 44.497 1.00 66.47 298 GLU B C 1
ATOM 3333 O O . GLU B 1 112 ? -11.049 3.878 43.960 1.00 62.48 298 GLU B O 1
ATOM 3339 N N . LEU B 1 113 ? -11.924 5.767 44.821 1.00 62.30 299 LEU B N 1
ATOM 3340 C CA . LEU B 1 113 ? -13.285 5.378 44.462 1.00 66.40 299 LEU B CA 1
ATOM 3341 C C . LEU B 1 113 ? -13.466 5.337 42.950 1.00 66.90 299 LEU B C 1
ATOM 3342 O O . LEU B 1 113 ? -14.125 4.435 42.421 1.00 74.67 299 LEU B O 1
ATOM 3347 N N . CYS B 1 114 ? -12.888 6.309 42.239 1.00 53.81 300 CYS B N 1
ATOM 3348 C CA . CYS B 1 114 ? -13.009 6.333 40.785 1.00 63.02 300 CYS B CA 1
ATOM 3349 C C . CYS B 1 114 ? -12.371 5.098 40.162 1.00 57.09 300 CYS B C 1
ATOM 3350 O O . CYS B 1 114 ? -12.896 4.541 39.190 1.00 64.96 300 CYS B O 1
ATOM 3353 N N . ARG B 1 115 ? -11.237 4.655 40.709 1.00 59.77 301 ARG B N 1
ATOM 3354 C CA . ARG B 1 115 ? -10.600 3.437 40.218 1.00 63.22 301 ARG B CA 1
ATOM 3355 C C . ARG B 1 115 ? -11.492 2.221 40.431 1.00 69.00 301 ARG B C 1
ATOM 3356 O O . ARG B 1 115 ? -11.582 1.349 39.558 1.00 66.38 301 ARG B O 1
ATOM 3364 N N . VAL B 1 116 ? -12.156 2.142 41.587 1.00 58.06 302 VAL B N 1
ATOM 3365 C CA . VAL B 1 116 ? -13.056 1.022 41.856 1.00 61.29 302 VAL B CA 1
ATOM 3366 C C . VAL B 1 116 ? -14.191 0.999 40.840 1.00 60.41 302 VAL B C 1
ATOM 3367 O O . VAL B 1 116 ? -14.530 -0.052 40.283 1.00 61.46 302 VAL B O 1
ATOM 3371 N N . LEU B 1 117 ? -14.787 2.164 40.576 1.00 55.31 303 LEU B N 1
ATOM 3372 C CA . LEU B 1 117 ? -15.907 2.230 39.644 1.00 58.12 303 LEU B CA 1
ATOM 3373 C C . LEU B 1 117 ? -15.456 1.978 38.210 1.00 61.38 303 LEU B C 1
ATOM 3374 O O . LEU B 1 117 ? -16.100 1.219 37.475 1.00 58.44 303 LEU B O 1
ATOM 3379 N N . LEU B 1 118 ? -14.349 2.598 37.796 1.00 58.50 304 LEU B N 1
ATOM 3380 C CA . LEU B 1 118 ? -13.936 2.502 36.401 1.00 61.13 304 LEU B CA 1
ATOM 3381 C C . LEU B 1 118 ? -13.309 1.154 36.068 1.00 60.81 304 LEU B C 1
ATOM 3382 O O . LEU B 1 118 ? -13.453 0.678 34.938 1.00 59.27 304 LEU B O 1
ATOM 3387 N N . ASP B 1 119 ? -12.607 0.529 37.016 1.00 63.37 305 ASP B N 1
ATOM 3388 C CA . ASP B 1 119 ? -12.056 -0.798 36.754 1.00 70.90 305 ASP B CA 1
ATOM 3389 C C . ASP B 1 119 ? -13.162 -1.835 36.600 1.00 70.45 305 ASP B C 1
ATOM 3390 O O . ASP B 1 119 ? -13.041 -2.761 35.789 1.00 77.20 305 ASP B O 1
ATOM 3395 N N . ASN B 1 120 ? -14.242 -1.704 37.374 1.00 73.61 306 ASN B N 1
ATOM 3396 C CA . ASN B 1 120 ? -15.363 -2.629 37.244 1.00 73.71 306 ASN B CA 1
ATOM 3397 C C . ASN B 1 120 ? -16.005 -2.528 35.866 1.00 73.76 306 ASN B C 1
ATOM 3398 O O . ASN B 1 120 ? -16.250 -3.545 35.207 1.00 71.00 306 ASN B O 1
ATOM 3403 N N . VAL B 1 121 ? -16.289 -1.305 35.413 1.00 69.68 307 VAL B N 1
ATOM 3404 C CA . VAL B 1 121 ? -16.919 -1.145 34.106 1.00 74.91 307 VAL B CA 1
ATOM 3405 C C . VAL B 1 121 ? -15.940 -1.478 32.987 1.00 73.07 307 VAL B C 1
ATOM 3406 O O . VAL B 1 121 ? -16.344 -1.990 31.937 1.00 76.55 307 VAL B O 1
ATOM 3410 N N . GLU B 1 122 ? -14.648 -1.198 33.181 1.00 65.53 308 GLU B N 1
ATOM 3411 C CA . GLU B 1 122 ? -13.662 -1.548 32.163 1.00 75.26 308 GLU B CA 1
ATOM 3412 C C . GLU B 1 122 ? -13.577 -3.058 31.980 1.00 69.21 308 GLU B C 1
ATOM 3413 O O . GLU B 1 122 ? -13.496 -3.551 30.849 1.00 63.73 308 GLU B O 1
ATOM 3419 N N . ASN B 1 123 ? -13.600 -3.810 33.083 1.00 70.31 309 ASN B N 1
ATOM 3420 C CA . ASN B 1 123 ? -13.619 -5.266 32.986 1.00 73.61 309 ASN B CA 1
ATOM 3421 C C . ASN B 1 123 ? -14.922 -5.763 32.374 1.00 70.01 309 ASN B C 1
ATOM 3422 O O . ASN B 1 123 ? -14.922 -6.715 31.584 1.00 76.07 309 ASN B O 1
ATOM 3427 N N . LYS B 1 124 ? -16.045 -5.134 32.732 1.00 68.20 310 LYS B N 1
ATOM 3428 C CA . LYS B 1 124 ? -17.335 -5.549 32.191 1.00 69.63 310 LYS B CA 1
ATOM 3429 C C . LYS B 1 124 ? -17.430 -5.284 30.693 1.00 70.19 310 LYS B C 1
ATOM 3430 O O . LYS B 1 124 ? -18.040 -6.075 29.964 1.00 66.30 310 LYS B O 1
ATOM 3436 N N . MET B 1 125 ? -16.835 -4.189 30.218 1.00 66.21 311 MET B N 1
ATOM 3437 C CA . MET B 1 125 ? -16.874 -3.852 28.800 1.00 73.23 311 MET B CA 1
ATOM 3438 C C . MET B 1 125 ? -15.947 -4.710 27.951 1.00 66.69 311 MET B C 1
ATOM 3439 O O . MET B 1 125 ? -16.033 -4.645 26.721 1.00 81.89 311 MET B O 1
ATOM 3444 N N . LYS B 1 126 ? -15.065 -5.495 28.565 1.00 66.39 312 LYS B N 1
ATOM 3445 C CA . LYS B 1 126 ? -14.164 -6.342 27.794 1.00 73.47 312 LYS B CA 1
ATOM 3446 C C . LYS B 1 126 ? -14.952 -7.370 26.991 1.00 73.15 312 LYS B C 1
ATOM 3447 O O . LYS B 1 126 ? -15.907 -7.974 27.487 1.00 76.99 312 LYS B O 1
ATOM 3453 N N . GLY B 1 127 ? -14.542 -7.565 25.740 1.00 74.02 313 GLY B N 1
ATOM 3454 C CA . GLY B 1 127 ? -15.264 -8.460 24.858 1.00 75.08 313 GLY B CA 1
ATOM 3455 C C . GLY B 1 127 ? -16.566 -7.908 24.327 1.00 75.03 313 GLY B C 1
ATOM 3456 O O . GLY B 1 127 ? -17.411 -8.679 23.865 1.00 76.94 313 GLY B O 1
ATOM 3457 N N . THR B 1 128 ? -16.757 -6.593 24.384 1.00 77.22 314 THR B N 1
ATOM 3458 C CA . THR B 1 128 ? -17.967 -5.940 23.908 1.00 74.53 314 THR B CA 1
ATOM 3459 C C . THR B 1 128 ? -17.608 -4.893 22.862 1.00 80.53 314 THR B C 1
ATOM 3460 O O . THR B 1 128 ? -16.434 -4.609 22.608 1.00 75.46 314 THR B O 1
ATOM 3464 N N . CYS B 1 129 ? -18.645 -4.317 22.249 1.00 83.82 315 CYS B N 1
ATOM 3465 C CA . CYS B 1 129 ? -18.436 -3.270 21.256 1.00 78.38 315 CYS B CA 1
ATOM 3466 C C . CYS B 1 129 ? -17.873 -1.994 21.869 1.00 73.97 315 CYS B C 1
ATOM 3467 O O . CYS B 1 129 ? -17.235 -1.210 21.159 1.00 88.96 315 CYS B O 1
ATOM 3470 N N . VAL B 1 130 ? -18.082 -1.773 23.163 1.00 75.41 316 VAL B N 1
ATOM 3471 C CA . VAL B 1 130 ? -17.554 -0.600 23.845 1.00 76.07 316 VAL B CA 1
ATOM 3472 C C . VAL B 1 130 ? -16.293 -0.938 24.644 1.00 79.02 316 VAL B C 1
ATOM 3473 O O . VAL B 1 130 ? -15.954 -0.230 25.592 1.00 79.25 316 VAL B O 1
ATOM 3477 N N . GLU B 1 131 ? -15.597 -2.011 24.277 1.00 74.88 317 GLU B N 1
ATOM 3478 C CA . GLU B 1 131 ? -14.384 -2.401 24.982 1.00 70.32 317 GLU B CA 1
ATOM 3479 C C . GLU B 1 131 ? -13.294 -1.353 24.799 1.00 75.73 317 GLU B C 1
ATOM 3480 O O . GLU B 1 131 ? -13.089 -0.829 23.700 1.00 82.09 317 GLU B O 1
ATOM 3486 N N . GLY B 1 132 ? -12.588 -1.051 25.887 1.00 76.10 318 GLY B N 1
ATOM 3487 C CA . GLY B 1 132 ? -11.531 -0.063 25.855 1.00 64.13 318 GLY B CA 1
ATOM 3488 C C . GLY B 1 132 ? -11.986 1.371 25.990 1.00 69.09 318 GLY B C 1
ATOM 3489 O O . GLY B 1 132 ? -11.172 2.281 25.790 1.00 73.70 318 GLY B O 1
ATOM 3490 N N . THR B 1 133 ? -13.260 1.606 26.314 1.00 71.50 319 THR B N 1
ATOM 3491 C CA . THR B 1 133 ? -13.750 2.974 26.457 1.00 64.20 319 THR B CA 1
ATOM 3492 C C . THR B 1 133 ? -13.061 3.693 27.610 1.00 63.03 319 THR B C 1
ATOM 3493 O O . THR B 1 133 ? -12.673 4.861 27.480 1.00 61.74 319 THR B O 1
ATOM 3497 N N . ILE B 1 134 ? -12.900 3.016 28.749 1.00 62.30 320 ILE B N 1
ATOM 3498 C CA . ILE B 1 134 ? -12.277 3.651 29.911 1.00 60.81 320 ILE B CA 1
ATOM 3499 C C . ILE B 1 134 ? -10.831 4.068 29.628 1.00 64.73 320 ILE B C 1
ATOM 3500 O O . ILE B 1 134 ? -10.473 5.212 29.931 1.00 61.16 320 ILE B O 1
ATOM 3505 N N . PRO B 1 135 ? -9.967 3.202 29.077 1.00 71.74 321 PRO B N 1
ATOM 3506 C CA . PRO B 1 135 ? -8.622 3.685 28.711 1.00 67.66 321 PRO B CA 1
ATOM 3507 C C . PRO B 1 135 ? -8.636 4.791 27.672 1.00 70.14 321 PRO B C 1
ATOM 3508 O O . PRO B 1 135 ? -7.772 5.675 27.708 1.00 67.91 321 PRO B O 1
ATOM 3512 N N . LYS B 1 136 ? -9.592 4.772 26.742 1.00 61.10 322 LYS B N 1
ATOM 3513 C CA . LYS B 1 136 ? -9.617 5.788 25.696 1.00 60.98 322 LYS B CA 1
ATOM 3514 C C . LYS B 1 136 ? -9.869 7.175 26.275 1.00 65.26 322 LYS B C 1
ATOM 3515 O O . LYS B 1 136 ? -9.318 8.168 25.787 1.00 70.23 322 LYS B O 1
ATOM 3521 N N . LEU B 1 137 ? -10.698 7.264 27.315 1.00 59.85 323 LEU B N 1
ATOM 3522 C CA . LEU B 1 137 ? -11.103 8.554 27.860 1.00 56.66 323 LEU B CA 1
ATOM 3523 C C . LEU B 1 137 ? -10.184 9.057 28.968 1.00 55.32 323 LEU B C 1
ATOM 3524 O O . LEU B 1 137 ? -9.892 10.256 29.027 1.00 61.68 323 LEU B O 1
ATOM 3529 N N . PHE B 1 138 ? -9.716 8.173 29.850 1.00 57.79 324 PHE B N 1
ATOM 3530 C CA . PHE B 1 138 ? -9.074 8.593 31.088 1.00 56.63 324 PHE B CA 1
ATOM 3531 C C . PHE B 1 138 ? -7.609 8.196 31.210 1.00 67.76 324 PHE B C 1
ATOM 3532 O O . PHE B 1 138 ? -6.965 8.582 32.192 1.00 69.71 324 PHE B O 1
ATOM 3540 N N . ARG B 1 139 ? -7.058 7.450 30.258 1.00 64.89 325 ARG B N 1
ATOM 3541 C CA . ARG B 1 139 ? -5.725 6.873 30.387 1.00 67.64 325 ARG B CA 1
ATOM 3542 C C . ARG B 1 139 ? -4.727 7.646 29.537 1.00 72.14 325 ARG B C 1
ATOM 3543 O O . ARG B 1 139 ? -5.004 7.958 28.375 1.00 82.25 325 ARG B O 1
ATOM 3551 N N . GLY B 1 140 ? -3.564 7.952 30.126 1.00 59.34 326 GLY B N 1
ATOM 3552 C CA . GLY B 1 140 ? -2.491 8.605 29.410 1.00 73.62 326 GLY B CA 1
ATOM 3553 C C . GLY B 1 140 ? -1.183 7.853 29.588 1.00 68.34 326 GLY B C 1
ATOM 3554 O O . GLY B 1 140 ? -1.087 6.906 30.372 1.00 66.65 326 GLY B O 1
ATOM 3555 N N . LYS B 1 141 ? -0.174 8.297 28.843 1.00 70.54 327 LYS B N 1
ATOM 3556 C CA . LYS B 1 141 ? 1.140 7.669 28.839 1.00 82.47 327 LYS B CA 1
ATOM 3557 C C . LYS B 1 141 ? 2.165 8.608 29.458 1.00 80.16 327 LYS B C 1
ATOM 3558 O O . LYS B 1 141 ? 2.160 9.814 29.189 1.00 76.53 327 LYS B O 1
ATOM 3560 N N . MET B 1 142 ? 3.046 8.048 30.284 1.00 86.70 328 MET B N 1
ATOM 3561 C CA . MET B 1 142 ? 4.035 8.826 31.013 1.00 82.33 328 MET B CA 1
ATOM 3562 C C . MET B 1 142 ? 5.382 8.116 30.946 1.00 78.12 328 MET B C 1
ATOM 3563 O O . MET B 1 142 ? 5.450 6.894 30.796 1.00 76.78 328 MET B O 1
ATOM 3568 N N . VAL B 1 143 ? 6.456 8.896 31.051 1.00 83.86 329 VAL B N 1
ATOM 3569 C CA . VAL B 1 143 ? 7.821 8.383 31.015 1.00 73.26 329 VAL B CA 1
ATOM 3570 C C . VAL B 1 143 ? 8.506 8.730 32.329 1.00 73.16 329 VAL B C 1
ATOM 3571 O O . VAL B 1 143 ? 8.506 9.894 32.746 1.00 83.01 329 VAL B O 1
ATOM 3575 N N . SER B 1 144 ? 9.079 7.721 32.979 1.00 76.68 330 SER B N 1
ATOM 3576 C CA . SER B 1 144 ? 9.907 7.905 34.162 1.00 87.50 330 SER B CA 1
ATOM 3577 C C . SER B 1 144 ? 11.338 7.516 33.819 1.00 80.82 330 SER B C 1
ATOM 3578 O O . SER B 1 144 ? 11.578 6.425 33.290 1.00 93.51 330 SER B O 1
ATOM 3581 N N . TYR B 1 145 ? 12.282 8.404 34.118 1.00 91.30 331 TYR B N 1
ATOM 3582 C CA . TYR B 1 145 ? 13.674 8.209 33.743 1.00 86.87 331 TYR B CA 1
ATOM 3583 C C . TYR B 1 145 ? 14.582 8.436 34.942 1.00 100.07 331 TYR B C 1
ATOM 3584 O O . TYR B 1 145 ? 14.317 9.287 35.795 1.00 92.39 331 TYR B O 1
ATOM 3593 N N . ILE B 1 146 ? 15.661 7.657 34.996 1.00 103.80 332 ILE B N 1
ATOM 3594 C CA . ILE B 1 146 ? 16.691 7.782 36.024 1.00 101.23 332 ILE B CA 1
ATOM 3595 C C . ILE B 1 146 ? 18.020 7.916 35.291 1.00 108.32 332 ILE B C 1
ATOM 3596 O O . ILE B 1 146 ? 18.633 6.911 34.916 1.00 110.56 332 ILE B O 1
ATOM 3601 N N . GLN B 1 147 ? 18.469 9.152 35.083 1.00 106.46 333 GLN B N 1
ATOM 3602 C CA . GLN B 1 147 ? 19.720 9.420 34.384 1.00 124.53 333 GLN B CA 1
ATOM 3603 C C . GLN B 1 147 ? 20.854 9.551 35.394 1.00 127.49 333 GLN B C 1
ATOM 3604 O O . GLN B 1 147 ? 20.861 10.483 36.207 1.00 125.93 333 GLN B O 1
ATOM 3610 N N . CYS B 1 148 ? 21.809 8.623 35.338 1.00 120.90 334 CYS B N 1
ATOM 3611 C CA . CYS B 1 148 ? 22.969 8.685 36.217 1.00 123.74 334 CYS B CA 1
ATOM 3612 C C . CYS B 1 148 ? 23.835 9.891 35.873 1.00 133.16 334 CYS B C 1
ATOM 3613 O O . CYS B 1 148 ? 23.981 10.260 34.704 1.00 133.84 334 CYS B O 1
ATOM 3616 N N . LYS B 1 149 ? 24.413 10.504 36.907 1.00 123.73 335 LYS B N 1
ATOM 3617 C CA . LYS B 1 149 ? 25.194 11.723 36.725 1.00 123.16 335 LYS B CA 1
ATOM 3618 C C . LYS B 1 149 ? 26.596 11.421 36.205 1.00 133.43 335 LYS B C 1
ATOM 3619 O O . LYS B 1 149 ? 26.992 11.901 35.136 1.00 128.45 335 LYS B O 1
ATOM 3621 N N . GLU B 1 150 ? 27.367 10.631 36.956 1.00 142.15 336 GLU B N 1
ATOM 3622 C CA . GLU B 1 150 ? 28.763 10.401 36.600 1.00 146.55 336 GLU B CA 1
ATOM 3623 C C . GLU B 1 150 ? 28.885 9.522 35.361 1.00 154.35 336 GLU B C 1
ATOM 3624 O O . GLU B 1 150 ? 29.415 9.952 34.330 1.00 164.85 336 GLU B O 1
ATOM 3630 N N . VAL B 1 151 ? 28.400 8.286 35.439 1.00 150.83 337 VAL B N 1
ATOM 3631 C CA . VAL B 1 151 ? 28.547 7.343 34.339 1.00 144.11 337 VAL B CA 1
ATOM 3632 C C . VAL B 1 151 ? 27.304 7.392 33.457 1.00 142.60 337 VAL B C 1
ATOM 3633 O O . VAL B 1 151 ? 26.218 7.791 33.888 1.00 151.04 337 VAL B O 1
ATOM 3637 N N . ASP B 1 152 ? 27.470 6.986 32.198 1.00 155.50 338 ASP B N 1
ATOM 3638 C CA . ASP B 1 152 ? 26.374 6.964 31.229 1.00 175.20 338 ASP B CA 1
ATOM 3639 C C . ASP B 1 152 ? 25.499 5.742 31.487 1.00 170.54 338 ASP B C 1
ATOM 3640 O O . ASP B 1 152 ? 25.696 4.672 30.911 1.00 167.05 338 ASP B O 1
ATOM 3645 N N . TYR B 1 153 ? 24.526 5.901 32.383 1.00 137.86 339 TYR B N 1
ATOM 3646 C CA . TYR B 1 153 ? 23.450 4.930 32.525 1.00 131.79 339 TYR B CA 1
ATOM 3647 C C . TYR B 1 153 ? 22.133 5.674 32.664 1.00 130.80 339 TYR B C 1
ATOM 3648 O O . TYR B 1 153 ? 21.992 6.540 33.533 1.00 120.69 339 TYR B O 1
ATOM 3657 N N . ARG B 1 154 ? 21.172 5.336 31.809 1.00 129.33 340 ARG B N 1
ATOM 3658 C CA . ARG B 1 154 ? 19.846 5.940 31.833 1.00 125.90 340 ARG B CA 1
ATOM 3659 C C . ARG B 1 154 ? 18.803 4.842 31.706 1.00 123.69 340 ARG B C 1
ATOM 3660 O O . ARG B 1 154 ? 18.820 4.076 30.735 1.00 135.30 340 ARG B O 1
ATOM 3668 N N . SER B 1 155 ? 17.901 4.769 32.679 1.00 133.77 341 SER B N 1
ATOM 3669 C CA . SER B 1 155 ? 16.780 3.841 32.650 1.00 123.09 341 SER B CA 1
ATOM 3670 C C . SER B 1 155 ? 15.508 4.604 32.310 1.00 111.74 341 SER B C 1
ATOM 3671 O O . SER B 1 155 ? 15.168 5.580 32.985 1.00 120.01 341 SER B O 1
ATOM 3674 N N . ASP B 1 156 ? 14.811 4.162 31.267 1.00 113.07 342 ASP B N 1
ATOM 3675 C CA . ASP B 1 156 ? 13.559 4.773 30.844 1.00 94.93 342 ASP B CA 1
ATOM 3676 C C . ASP B 1 156 ? 12.433 3.763 31.001 1.00 105.92 342 ASP B C 1
ATOM 3677 O O . ASP B 1 156 ? 12.538 2.628 30.523 1.00 101.44 342 ASP B O 1
ATOM 3682 N N . ARG B 1 157 ? 11.361 4.179 31.669 1.00 101.83 343 ARG B N 1
ATOM 3683 C CA . ARG B 1 157 ? 10.205 3.333 31.912 1.00 88.10 343 ARG B CA 1
ATOM 3684 C C . ARG B 1 157 ? 8.948 4.024 31.405 1.00 89.26 343 ARG B C 1
ATOM 3685 O O . ARG B 1 157 ? 8.824 5.249 31.471 1.00 88.20 343 ARG B O 1
ATOM 3693 N N . ARG B 1 158 ? 8.017 3.224 30.896 1.00 96.99 344 ARG B N 1
ATOM 3694 C CA . ARG B 1 158 ? 6.718 3.713 30.458 1.00 88.02 344 ARG B CA 1
ATOM 3695 C C . ARG B 1 158 ? 5.676 3.324 31.498 1.00 88.79 344 ARG B C 1
ATOM 3696 O O . ARG B 1 158 ? 5.471 2.134 31.762 1.00 81.96 344 ARG B O 1
ATOM 3698 N N . GLU B 1 159 ? 5.026 4.322 32.089 1.00 88.22 345 GLU B N 1
ATOM 3699 C CA . GLU B 1 159 ? 4.003 4.109 33.103 1.00 86.95 345 GLU B CA 1
ATOM 3700 C C . GLU B 1 159 ? 2.720 4.798 32.666 1.00 89.70 345 GLU B C 1
ATOM 3701 O O . GLU B 1 159 ? 2.733 5.987 32.330 1.00 87.03 345 GLU B O 1
ATOM 3707 N N . ASP B 1 160 ? 1.620 4.053 32.668 1.00 94.09 346 ASP B N 1
ATOM 3708 C CA . ASP B 1 160 ? 0.322 4.598 32.303 1.00 81.49 346 ASP B CA 1
ATOM 3709 C C . ASP B 1 160 ? -0.401 5.117 33.540 1.00 68.32 346 ASP B C 1
ATOM 3710 O O . ASP B 1 160 ? -0.208 4.618 34.653 1.00 71.58 346 ASP B O 1
ATOM 3715 N N . TYR B 1 161 ? -1.236 6.133 33.336 1.00 62.14 347 TYR B N 1
ATOM 3716 C CA . TYR B 1 161 ? -1.948 6.772 34.431 1.00 69.82 347 TYR B CA 1
ATOM 3717 C C . TYR B 1 161 ? -3.394 7.022 34.034 1.00 59.11 347 TYR B C 1
ATOM 3718 O O . TYR B 1 161 ? -3.701 7.279 32.867 1.00 65.40 347 TYR B O 1
ATOM 3727 N N . TYR B 1 162 ? -4.281 6.946 35.027 1.00 62.40 348 TYR B N 1
ATOM 3728 C CA . TYR B 1 162 ? -5.671 7.341 34.864 1.00 60.14 348 TYR B CA 1
ATOM 3729 C C . TYR B 1 162 ? -6.021 8.615 35.613 1.00 60.30 348 TYR B C 1
ATOM 3730 O O . TYR B 1 162 ? -7.079 9.196 35.350 1.00 68.37 348 TYR B O 1
ATOM 3739 N N . ASP B 1 163 ? -5.170 9.053 36.536 1.00 62.26 349 ASP B N 1
ATOM 3740 C CA . ASP B 1 163 ? -5.378 10.296 37.261 1.00 60.15 349 ASP B CA 1
ATOM 3741 C C . ASP B 1 163 ? -4.024 10.853 37.669 1.00 63.45 349 ASP B C 1
ATOM 3742 O O . ASP B 1 163 ? -3.026 10.130 37.741 1.00 62.13 349 ASP B O 1
ATOM 3747 N N . ILE B 1 164 ? -4.001 12.157 37.934 1.00 54.36 350 ILE B N 1
ATOM 3748 C CA . ILE B 1 164 ? -2.785 12.862 38.317 1.00 52.87 350 ILE B CA 1
ATOM 3749 C C . ILE B 1 164 ? -3.039 13.581 39.633 1.00 64.81 350 ILE B C 1
ATOM 3750 O O . ILE B 1 164 ? -4.038 14.297 39.773 1.00 56.26 350 ILE B O 1
ATOM 3755 N N . GLN B 1 165 ? -2.143 13.385 40.596 1.00 58.70 351 GLN B N 1
ATOM 3756 C CA . GLN B 1 165 ? -2.198 14.081 41.875 1.00 54.02 351 GLN B CA 1
ATOM 3757 C C . GLN B 1 165 ? -1.151 15.188 41.866 1.00 56.97 351 GLN B C 1
ATOM 3758 O O . GLN B 1 165 ? 0.042 14.918 41.689 1.00 57.92 351 GLN B O 1
ATOM 3764 N N . LEU B 1 166 ? -1.598 16.426 42.057 1.00 64.80 352 LEU B N 1
ATOM 3765 C CA . LEU B 1 166 ? -0.746 17.600 41.940 1.00 63.35 352 LEU B CA 1
ATOM 3766 C C . LEU B 1 166 ? -0.525 18.236 43.306 1.00 61.10 352 LEU B C 1
ATOM 3767 O O . LEU B 1 166 ? -1.440 18.293 44.132 1.00 57.42 352 LEU B O 1
ATOM 3772 N N . SER B 1 167 ? 0.693 18.720 43.532 1.00 69.14 353 SER B N 1
ATOM 3773 C CA . SER B 1 167 ? 1.034 19.369 44.788 1.00 68.35 353 SER B CA 1
ATOM 3774 C C . SER B 1 167 ? 0.489 20.792 44.822 1.00 68.09 353 SER B C 1
ATOM 3775 O O . SER B 1 167 ? 0.566 21.528 43.838 1.00 65.48 353 SER B O 1
ATOM 3778 N N . ILE B 1 168 ? -0.064 21.173 45.970 1.00 64.49 354 ILE B N 1
ATOM 3779 C CA . ILE B 1 168 ? -0.634 22.497 46.173 1.00 67.42 354 ILE B CA 1
ATOM 3780 C C . ILE B 1 168 ? 0.250 23.356 47.071 1.00 66.14 354 ILE B C 1
ATOM 3781 O O . ILE B 1 168 ? 0.386 24.561 46.844 1.00 71.24 354 ILE B O 1
ATOM 3786 N N . LYS B 1 169 ? 0.865 22.755 48.085 1.00 63.01 355 LYS B N 1
ATOM 3787 C CA . LYS B 1 169 ? 1.658 23.506 49.051 1.00 71.84 355 LYS B CA 1
ATOM 3788 C C . LYS B 1 169 ? 2.836 24.183 48.365 1.00 65.94 355 LYS B C 1
ATOM 3789 O O . LYS B 1 169 ? 3.633 23.528 47.686 1.00 67.53 355 LYS B O 1
ATOM 3795 N N . GLY B 1 170 ? 2.939 25.499 48.540 1.00 72.25 356 GLY B N 1
ATOM 3796 C CA . GLY B 1 170 ? 3.991 26.279 47.929 1.00 67.93 356 GLY B CA 1
ATOM 3797 C C . GLY B 1 170 ? 3.803 26.563 46.455 1.00 75.87 356 GLY B C 1
ATOM 3798 O O . GLY B 1 170 ? 4.703 27.147 45.835 1.00 84.12 356 GLY B O 1
ATOM 3799 N N . LYS B 1 171 ? 2.672 26.170 45.874 1.00 69.07 357 LYS B N 1
ATOM 3800 C CA . LYS B 1 171 ? 2.406 26.336 44.451 1.00 69.92 357 LYS B CA 1
ATOM 3801 C C . LYS B 1 171 ? 1.269 27.334 44.288 1.00 62.93 357 LYS B C 1
ATOM 3802 O O . LYS B 1 171 ? 0.187 27.146 44.855 1.00 78.32 357 LYS B O 1
ATOM 3808 N N . LYS B 1 172 ? 1.515 28.395 43.519 1.00 70.84 358 LYS B N 1
ATOM 3809 C CA . LYS B 1 172 ? 0.512 29.442 43.364 1.00 66.16 358 LYS B CA 1
ATOM 3810 C C . LYS B 1 172 ? -0.608 29.018 42.422 1.00 72.10 358 LYS B C 1
ATOM 3811 O O . LYS B 1 172 ? -1.775 29.356 42.649 1.00 64.47 358 LYS B O 1
ATOM 3817 N N . ASN B 1 173 ? -0.275 28.278 41.366 1.00 70.81 359 ASN B N 1
ATOM 3818 C CA . ASN B 1 173 ? -1.241 27.906 40.345 1.00 63.02 359 ASN B CA 1
ATOM 3819 C C . ASN B 1 173 ? -0.938 26.495 39.856 1.00 65.56 359 ASN B C 1
ATOM 3820 O O . ASN B 1 173 ? 0.058 25.877 40.244 1.00 66.30 359 ASN B O 1
ATOM 3825 N N . ILE B 1 174 ? -1.817 25.987 38.988 1.00 63.24 360 ILE B N 1
ATOM 3826 C CA . ILE B 1 174 ? -1.658 24.644 38.444 1.00 59.80 360 ILE B CA 1
ATOM 3827 C C . ILE B 1 174 ? -0.436 24.541 37.540 1.00 64.65 360 ILE B C 1
ATOM 3828 O O . ILE B 1 174 ? 0.096 23.441 37.352 1.00 63.38 360 ILE B O 1
ATOM 3833 N N . PHE B 1 175 ? 0.025 25.660 36.972 1.00 64.89 361 PHE B N 1
ATOM 3834 C CA . PHE B 1 175 ? 1.237 25.628 36.159 1.00 67.11 361 PHE B CA 1
ATOM 3835 C C . PHE B 1 175 ? 2.451 25.264 37.003 1.00 61.53 361 PHE B C 1
ATOM 3836 O O . PHE B 1 175 ? 3.288 24.457 36.584 1.00 74.90 361 PHE B O 1
ATOM 3844 N N . GLU B 1 176 ? 2.562 25.846 38.200 1.00 62.15 362 GLU B N 1
ATOM 3845 C CA . GLU B 1 176 ? 3.673 25.507 39.082 1.00 62.59 362 GLU B CA 1
ATOM 3846 C C . GLU B 1 176 ? 3.566 24.078 39.598 1.00 61.50 362 GLU B C 1
ATOM 3847 O O . GLU B 1 176 ? 4.592 23.438 39.856 1.00 67.45 362 GLU B O 1
ATOM 3853 N N . SER B 1 177 ? 2.344 23.566 39.765 1.00 66.86 363 SER B N 1
ATOM 3854 C CA . SER B 1 177 ? 2.173 22.175 40.175 1.00 62.04 363 SER B CA 1
ATOM 3855 C C . SER B 1 177 ? 2.710 21.221 39.115 1.00 62.21 363 SER B C 1
ATOM 3856 O O . SER B 1 177 ? 3.419 20.258 39.432 1.00 65.35 363 SER B O 1
ATOM 3859 N N . PHE B 1 178 ? 2.381 21.472 37.846 1.00 66.25 364 PHE B N 1
ATOM 3860 C CA . PHE B 1 178 ? 2.897 20.630 36.771 1.00 64.99 364 PHE B CA 1
ATOM 3861 C C . PHE B 1 178 ? 4.412 20.750 36.654 1.00 63.05 364 PHE B C 1
ATOM 3862 O O . PHE B 1 178 ? 5.098 19.755 36.393 1.00 62.29 364 PHE B O 1
ATOM 3870 N N . VAL B 1 179 ? 4.950 21.959 36.839 1.00 64.85 365 VAL B N 1
ATOM 3871 C CA . VAL B 1 179 ? 6.400 22.136 36.818 1.00 70.58 365 VAL B CA 1
ATOM 3872 C C . VAL B 1 179 ? 7.049 21.315 37.924 1.00 75.55 365 VAL B C 1
ATOM 3873 O O . VAL B 1 179 ? 8.058 20.634 37.702 1.00 75.64 365 VAL B O 1
ATOM 3877 N N . ASP B 1 180 ? 6.478 21.359 39.130 1.00 72.33 366 ASP B N 1
ATOM 3878 C CA . ASP B 1 180 ? 6.981 20.526 40.218 1.00 74.61 366 ASP B CA 1
ATOM 3879 C C . ASP B 1 180 ? 6.793 19.044 39.916 1.00 67.59 366 ASP B C 1
ATOM 3880 O O . ASP B 1 180 ? 7.584 18.212 40.374 1.00 77.37 366 ASP B O 1
ATOM 3885 N N . TYR B 1 181 ? 5.753 18.698 39.155 1.00 63.72 367 TYR B N 1
ATOM 3886 C CA . TYR B 1 181 ? 5.512 17.301 38.806 1.00 65.27 367 TYR B CA 1
ATOM 3887 C C . TYR B 1 181 ? 6.591 16.775 37.866 1.00 63.99 367 TYR B C 1
ATOM 3888 O O . TYR B 1 181 ? 7.144 15.692 38.084 1.00 81.08 367 TYR B O 1
ATOM 3897 N N . VAL B 1 182 ? 6.908 17.535 36.812 1.00 70.03 368 VAL B N 1
ATOM 3898 C CA . VAL B 1 182 ? 7.940 17.122 35.861 1.00 69.52 368 VAL B CA 1
ATOM 3899 C C . VAL B 1 182 ? 9.338 17.516 36.303 1.00 69.66 368 VAL B C 1
ATOM 3900 O O . VAL B 1 182 ? 10.302 17.261 35.570 1.00 89.69 368 VAL B O 1
ATOM 3904 N N . ALA B 1 183 ? 9.480 18.132 37.474 1.00 78.46 369 ALA B N 1
ATOM 3905 C CA . ALA B 1 183 ? 10.793 18.512 37.973 1.00 73.96 369 ALA B CA 1
ATOM 3906 C C . ALA B 1 183 ? 11.613 17.277 38.327 1.00 78.75 369 ALA B C 1
ATOM 3907 O O . ALA B 1 183 ? 11.083 16.254 38.768 1.00 87.70 369 ALA B O 1
ATOM 3909 N N . VAL B 1 184 ? 12.920 17.383 38.127 1.00 87.66 370 VAL B N 1
ATOM 3910 C CA . VAL B 1 184 ? 13.829 16.278 38.404 1.00 100.96 370 VAL B CA 1
ATOM 3911 C C . VAL B 1 184 ? 14.082 16.184 39.902 1.00 99.42 370 VAL B C 1
ATOM 3912 O O . VAL B 1 184 ? 14.190 17.200 40.601 1.00 101.70 370 VAL B O 1
ATOM 3916 N N . GLU B 1 185 ? 14.165 14.956 40.401 1.00 92.80 371 GLU B N 1
ATOM 3917 C CA . GLU B 1 185 ? 14.551 14.688 41.778 1.00 98.04 371 GLU B CA 1
ATOM 3918 C C . GLU B 1 185 ? 16.013 14.262 41.814 1.00 114.06 371 GLU B C 1
ATOM 3919 O O . GLU B 1 185 ? 16.453 13.451 40.993 1.00 112.62 371 GLU B O 1
ATOM 3925 N N . GLN B 1 186 ? 16.762 14.810 42.768 1.00 122.72 372 GLN B N 1
ATOM 3926 C CA . GLN B 1 186 ? 18.199 14.557 42.863 1.00 128.23 372 GLN B CA 1
ATOM 3927 C C . GLN B 1 186 ? 18.432 13.365 43.782 1.00 127.66 372 GLN B C 1
ATOM 3928 O O . GLN B 1 186 ? 18.444 13.501 45.009 1.00 137.76 372 GLN B O 1
ATOM 3934 N N . LEU B 1 187 ? 18.614 12.190 43.184 1.00 118.69 373 LEU B N 1
ATOM 3935 C CA . LEU B 1 187 ? 18.953 10.973 43.920 1.00 122.57 373 LEU B CA 1
ATOM 3936 C C . LEU B 1 187 ? 20.459 10.963 44.144 1.00 133.65 373 LEU B C 1
ATOM 3937 O O . LEU B 1 187 ? 21.234 10.482 43.316 1.00 124.02 373 LEU B O 1
ATOM 3942 N N . ASP B 1 188 ? 20.880 11.505 45.284 1.00 138.10 374 ASP B N 1
ATOM 3943 C CA . ASP B 1 188 ? 22.292 11.597 45.620 1.00 144.29 374 ASP B CA 1
ATOM 3944 C C . ASP B 1 188 ? 22.479 11.309 47.101 1.00 151.74 374 ASP B C 1
ATOM 3945 O O . ASP B 1 188 ? 21.540 11.392 47.896 1.00 149.33 374 ASP B O 1
ATOM 3950 N N . GLY B 1 189 ? 23.714 10.967 47.462 1.00 177.04 375 GLY B N 1
ATOM 3951 C CA . GLY B 1 189 ? 24.046 10.688 48.844 1.00 168.65 375 GLY B CA 1
ATOM 3952 C C . GLY B 1 189 ? 23.354 9.456 49.387 1.00 172.99 375 GLY B C 1
ATOM 3953 O O . GLY B 1 189 ? 23.697 8.328 49.021 1.00 165.57 375 GLY B O 1
ATOM 3954 N N . ASP B 1 190 ? 22.378 9.665 50.273 1.00 160.83 376 ASP B N 1
ATOM 3955 C CA . ASP B 1 190 ? 21.652 8.544 50.861 1.00 149.05 376 ASP B CA 1
ATOM 3956 C C . ASP B 1 190 ? 20.858 7.783 49.806 1.00 155.86 376 ASP B C 1
ATOM 3957 O O . ASP B 1 190 ? 20.909 6.549 49.742 1.00 152.65 376 ASP B O 1
ATOM 3962 N N . ASN B 1 191 ? 20.116 8.503 48.966 1.00 163.09 377 ASN B N 1
ATOM 3963 C CA . ASN B 1 191 ? 19.296 7.878 47.928 1.00 156.10 377 ASN B CA 1
ATOM 3964 C C . ASN B 1 191 ? 20.127 7.623 46.669 1.00 154.77 377 ASN B C 1
ATOM 3965 O O . ASN B 1 191 ? 19.860 8.141 45.586 1.00 166.11 377 ASN B O 1
ATOM 3970 N N . LYS B 1 192 ? 21.156 6.797 46.833 1.00 150.62 378 LYS B N 1
ATOM 3971 C CA . LYS B 1 192 ? 22.031 6.446 45.722 1.00 147.72 378 LYS B CA 1
ATOM 3972 C C . LYS B 1 192 ? 21.324 5.449 44.813 1.00 147.29 378 LYS B C 1
ATOM 3973 O O . LYS B 1 192 ? 20.888 4.385 45.266 1.00 152.84 378 LYS B O 1
ATOM 3975 N N . TYR B 1 193 ? 21.208 5.796 43.536 1.00 139.79 379 TYR B N 1
ATOM 3976 C CA . TYR B 1 193 ? 20.555 4.917 42.580 1.00 128.18 379 TYR B CA 1
ATOM 3977 C C . TYR B 1 193 ? 21.443 3.722 42.260 1.00 133.59 379 TYR B C 1
ATOM 3978 O O . TYR B 1 193 ? 22.651 3.862 42.045 1.00 146.51 379 TYR B O 1
ATOM 3987 N N . ASP B 1 194 ? 20.836 2.539 42.230 1.00 128.79 380 ASP B N 1
ATOM 3988 C CA . ASP B 1 194 ? 21.556 1.300 41.941 1.00 121.94 380 ASP B CA 1
ATOM 3989 C C . ASP B 1 194 ? 21.594 1.115 40.429 1.00 120.43 380 ASP B C 1
ATOM 3990 O O . ASP B 1 194 ? 20.635 0.626 39.828 1.00 114.75 380 ASP B O 1
ATOM 3995 N N . ALA B 1 195 ? 22.709 1.497 39.813 1.00 120.52 381 ALA B N 1
ATOM 3996 C CA . ALA B 1 195 ? 22.883 1.332 38.378 1.00 121.18 381 ALA B CA 1
ATOM 3997 C C . ALA B 1 195 ? 23.325 -0.076 37.995 1.00 129.66 381 ALA B C 1
ATOM 3998 O O . ALA B 1 195 ? 23.773 -0.281 36.861 1.00 140.44 381 ALA B O 1
ATOM 4000 N N . GLY B 1 196 ? 23.216 -1.041 38.905 1.00 126.89 382 GLY B N 1
ATOM 4001 C CA . GLY B 1 196 ? 23.570 -2.414 38.605 1.00 130.95 382 GLY B CA 1
ATOM 4002 C C . GLY B 1 196 ? 25.041 -2.615 38.312 1.00 137.04 382 GLY B C 1
ATOM 4003 O O . GLY B 1 196 ? 25.880 -2.526 39.214 1.00 140.37 382 GLY B O 1
ATOM 4004 N N . GLU B 1 197 ? 25.362 -2.894 37.046 1.00 138.86 383 GLU B N 1
ATOM 4005 C CA . GLU B 1 197 ? 26.753 -3.107 36.658 1.00 145.02 383 GLU B CA 1
ATOM 4006 C C . GLU B 1 197 ? 27.596 -1.860 36.882 1.00 147.63 383 GLU B C 1
ATOM 4007 O O . GLU B 1 197 ? 28.772 -1.963 37.248 1.00 157.01 383 GLU B O 1
ATOM 4013 N N . HIS B 1 198 ? 27.018 -0.677 36.673 1.00 152.64 384 HIS B N 1
ATOM 4014 C CA . HIS B 1 198 ? 27.738 0.569 36.896 1.00 147.82 384 HIS B CA 1
ATOM 4015 C C . HIS B 1 198 ? 27.884 0.916 38.372 1.00 143.19 384 HIS B C 1
ATOM 4016 O O . HIS B 1 198 ? 28.595 1.872 38.697 1.00 149.01 384 HIS B O 1
ATOM 4023 N N . GLY B 1 199 ? 27.231 0.174 39.266 1.00 140.33 385 GLY B N 1
ATOM 4024 C CA . GLY B 1 199 ? 27.370 0.403 40.689 1.00 140.88 385 GLY B CA 1
ATOM 4025 C C . GLY B 1 199 ? 26.471 1.513 41.200 1.00 143.02 385 GLY B C 1
ATOM 4026 O O . GLY B 1 199 ? 25.704 2.137 40.466 1.00 145.63 385 GLY B O 1
ATOM 4027 N N . LEU B 1 200 ? 26.571 1.755 42.505 1.00 152.66 386 LEU B N 1
ATOM 4028 C CA . LEU B 1 200 ? 25.800 2.816 43.145 1.00 146.29 386 LEU B CA 1
ATOM 4029 C C . LEU B 1 200 ? 26.340 4.170 42.702 1.00 152.57 386 LEU B C 1
ATOM 4030 O O . LEU B 1 200 ? 27.443 4.566 43.092 1.00 142.33 386 LEU B O 1
ATOM 4035 N N . GLN B 1 201 ? 25.567 4.879 41.885 1.00 144.23 387 GLN B N 1
ATOM 4036 C CA . GLN B 1 201 ? 25.957 6.186 41.379 1.00 154.67 387 GLN B CA 1
ATOM 4037 C C . GLN B 1 201 ? 24.802 7.163 41.535 1.00 151.47 387 GLN B C 1
ATOM 4038 O O . GLN B 1 201 ? 23.635 6.789 41.386 1.00 158.03 387 GLN B O 1
ATOM 4044 N N . GLU B 1 202 ? 25.138 8.415 41.835 1.00 138.68 388 GLU B N 1
ATOM 4045 C CA . GLU B 1 202 ? 24.127 9.451 41.977 1.00 120.17 388 GLU B CA 1
ATOM 4046 C C . GLU B 1 202 ? 23.452 9.721 40.639 1.00 111.74 388 GLU B C 1
ATOM 4047 O O . GLU B 1 202 ? 24.093 9.702 39.584 1.00 123.60 388 GLU B O 1
ATOM 4053 N N . ALA B 1 203 ? 22.146 9.973 40.686 1.00 118.19 389 ALA B N 1
ATOM 4054 C CA . ALA B 1 203 ? 21.350 10.096 39.475 1.00 120.95 389 ALA B CA 1
ATOM 4055 C C . ALA B 1 203 ? 20.243 11.116 39.694 1.00 112.63 389 ALA B C 1
ATOM 4056 O O . ALA B 1 203 ? 19.980 11.554 40.817 1.00 107.45 389 ALA B O 1
ATOM 4058 N N . GLU B 1 204 ? 19.601 11.497 38.593 1.00 110.59 390 GLU B N 1
ATOM 4059 C CA . GLU B 1 204 ? 18.442 12.378 38.605 1.00 105.43 390 GLU B CA 1
ATOM 4060 C C . GLU B 1 204 ? 17.212 11.586 38.182 1.00 105.84 390 GLU B C 1
ATOM 4061 O O . GLU B 1 204 ? 17.235 10.898 37.155 1.00 107.73 390 GLU B O 1
ATOM 4067 N N . LYS B 1 205 ? 16.146 11.684 38.971 1.00 103.43 391 LYS B N 1
ATOM 4068 C CA . LYS B 1 205 ? 14.882 11.021 38.681 1.00 92.67 391 LYS B CA 1
ATOM 4069 C C . LYS B 1 205 ? 13.848 12.061 38.277 1.00 102.55 391 LYS B C 1
ATOM 4070 O O . LYS B 1 205 ? 13.668 13.066 38.973 1.00 95.80 391 LYS B O 1
ATOM 4076 N N . GLY B 1 206 ? 13.175 11.817 37.153 1.00 97.24 392 GLY B N 1
ATOM 4077 C CA . GLY B 1 206 ? 12.185 12.748 36.653 1.00 89.26 392 GLY B CA 1
ATOM 4078 C C . GLY B 1 206 ? 11.082 12.012 35.926 1.00 90.11 392 GLY B C 1
ATOM 4079 O O . GLY B 1 206 ? 11.193 10.825 35.617 1.00 86.72 392 GLY B O 1
ATOM 4080 N N . VAL B 1 207 ? 10.001 12.739 35.659 1.00 87.30 393 VAL B N 1
ATOM 4081 C CA . VAL B 1 207 ? 8.839 12.202 34.961 1.00 70.16 393 VAL B CA 1
ATOM 4082 C C . VAL B 1 207 ? 8.412 13.195 33.891 1.00 75.92 393 VAL B C 1
ATOM 4083 O O . VAL B 1 207 ? 8.389 14.407 34.129 1.00 84.71 393 VAL B O 1
ATOM 4087 N N . LYS B 1 208 ? 8.076 12.686 32.711 1.00 74.27 394 LYS B N 1
ATOM 4088 C CA . LYS B 1 208 ? 7.648 13.545 31.621 1.00 69.73 394 LYS B CA 1
ATOM 4089 C C . LYS B 1 208 ? 6.409 12.935 30.982 1.00 77.54 394 LYS B C 1
ATOM 4090 O O . LYS B 1 208 ? 6.190 11.724 31.063 1.00 75.66 394 LYS B O 1
ATOM 4096 N N . PHE B 1 209 ? 5.589 13.779 30.357 1.00 71.00 395 PHE B N 1
ATOM 4097 C CA . PHE B 1 209 ? 4.305 13.357 29.806 1.00 69.97 395 PHE B CA 1
ATOM 4098 C C . PHE B 1 209 ? 4.439 13.084 28.313 1.00 76.42 395 PHE B C 1
ATOM 4099 O O . PHE B 1 209 ? 4.897 13.949 27.560 1.00 84.63 395 PHE B O 1
ATOM 4107 N N . LEU B 1 210 ? 4.032 11.886 27.890 1.00 80.04 396 LEU B N 1
ATOM 4108 C CA . LEU B 1 210 ? 3.964 11.557 26.469 1.00 83.70 396 LEU B CA 1
ATOM 4109 C C . LEU B 1 210 ? 2.598 11.885 25.879 1.00 74.64 396 LEU B C 1
ATOM 4110 O O . LEU B 1 210 ? 2.507 12.549 24.842 1.00 75.46 396 LEU B O 1
ATOM 4115 N N . THR B 1 211 ? 1.534 11.409 26.518 1.00 74.60 397 THR B N 1
ATOM 4116 C CA . THR B 1 211 ? 0.173 11.617 26.052 1.00 71.43 397 THR B CA 1
ATOM 4117 C C . THR B 1 211 ? -0.678 12.116 27.208 1.00 74.05 397 THR B C 1
ATOM 4118 O O . THR B 1 211 ? -0.387 11.847 28.377 1.00 75.33 397 THR B O 1
ATOM 4122 N N . LEU B 1 212 ? -1.733 12.849 26.869 1.00 75.70 398 LEU B N 1
ATOM 4123 C CA . LEU B 1 212 ? -2.703 13.328 27.832 1.00 60.92 398 LEU B CA 1
ATOM 4124 C C . LEU B 1 212 ? -4.089 12.843 27.429 1.00 66.81 398 LEU B C 1
ATOM 4125 O O . LEU B 1 212 ? -4.461 12.960 26.253 1.00 63.25 398 LEU B O 1
ATOM 4130 N N . PRO B 1 213 ? -4.873 12.297 28.353 1.00 62.94 399 PRO B N 1
ATOM 4131 C CA . PRO B 1 213 ? -6.160 11.700 27.984 1.00 57.64 399 PRO B CA 1
ATOM 4132 C C . PRO B 1 213 ? -7.163 12.764 27.577 1.00 66.27 399 PRO B C 1
ATOM 4133 O O . PRO B 1 213 ? -7.011 13.941 27.936 1.00 62.90 399 PRO B O 1
ATOM 4137 N N . PRO B 1 214 ? -8.191 12.393 26.806 1.00 62.97 400 PRO B N 1
ATOM 4138 C CA . PRO B 1 214 ? -9.252 13.365 26.495 1.00 61.86 400 PRO B CA 1
ATOM 4139 C C . PRO B 1 214 ? -9.937 13.915 27.733 1.00 58.60 400 PRO B C 1
ATOM 4140 O O . PRO B 1 214 ? -10.287 15.101 27.769 1.00 63.13 400 PRO B O 1
ATOM 4144 N N . VAL B 1 215 ? -10.137 13.084 28.752 1.00 57.57 401 VAL B N 1
ATOM 4145 C CA . VAL B 1 215 ? -10.718 13.502 30.022 1.00 57.21 401 VAL B CA 1
ATOM 4146 C C . VAL B 1 215 ? -9.618 13.416 31.068 1.00 53.01 401 VAL B C 1
ATOM 4147 O O . VAL B 1 215 ? -9.130 12.324 31.383 1.00 58.47 401 VAL B O 1
ATOM 4151 N N . LEU B 1 216 ? -9.230 14.563 31.615 1.00 54.88 402 LEU B N 1
ATOM 4152 C CA . LEU B 1 216 ? -8.122 14.646 32.557 1.00 56.44 402 LEU B CA 1
ATOM 4153 C C . LEU B 1 216 ? -8.673 14.790 33.971 1.00 56.04 402 LEU B C 1
ATOM 4154 O O . LEU B 1 216 ? -9.362 15.769 34.278 1.00 56.59 402 LEU B O 1
ATOM 4159 N N . HIS B 1 217 ? -8.373 13.812 34.822 1.00 56.48 403 HIS B N 1
ATOM 4160 C CA . HIS B 1 217 ? -8.747 13.842 36.232 1.00 52.02 403 HIS B CA 1
ATOM 4161 C C . HIS B 1 217 ? -7.537 14.305 37.032 1.00 57.95 403 HIS B C 1
ATOM 4162 O O . HIS B 1 217 ? -6.535 13.587 37.127 1.00 57.79 403 HIS B O 1
ATOM 4169 N N . LEU B 1 218 ? -7.629 15.503 37.602 1.00 50.29 404 LEU B N 1
ATOM 4170 C CA . LEU B 1 218 ? -6.539 16.109 38.360 1.00 50.68 404 LEU B CA 1
ATOM 4171 C C . LEU B 1 218 ? -6.981 16.263 39.810 1.00 50.69 404 LEU B C 1
ATOM 4172 O O . LEU B 1 218 ? -7.883 17.054 40.108 1.00 58.97 404 LEU B O 1
ATOM 4177 N N . GLN B 1 219 ? -6.349 15.513 40.709 1.00 51.04 405 GLN B N 1
ATOM 4178 C CA . GLN B 1 219 ? -6.595 15.638 42.138 1.00 52.50 405 GLN B CA 1
ATOM 4179 C C . GLN B 1 219 ? -5.535 16.533 42.765 1.00 61.07 405 GLN B C 1
ATOM 4180 O O . GLN B 1 219 ? -4.376 16.534 42.340 1.00 62.31 405 GLN B O 1
ATOM 4186 N N . LEU B 1 220 ? -5.940 17.295 43.775 1.00 52.99 406 LEU B N 1
ATOM 4187 C CA . LEU B 1 220 ? -5.070 18.247 44.448 1.00 56.53 406 LEU B CA 1
ATOM 4188 C C . LEU B 1 220 ? -4.759 17.766 45.859 1.00 64.18 406 LEU B C 1
ATOM 4189 O O . LEU B 1 220 ? -5.655 17.335 46.591 1.00 61.30 406 LEU B O 1
ATOM 4194 N N . MET B 1 221 ? -3.485 17.859 46.246 1.00 67.02 407 MET B N 1
ATOM 4195 C CA . MET B 1 221 ? -3.041 17.418 47.569 1.00 71.10 407 MET B CA 1
ATOM 4196 C C . MET B 1 221 ? -3.385 18.507 48.583 1.00 63.91 407 MET B C 1
ATOM 4197 O O . MET B 1 221 ? -2.546 19.309 49.003 1.00 64.72 407 MET B O 1
ATOM 4202 N N . ARG B 1 222 ? -4.651 18.522 48.991 1.00 59.18 408 ARG B N 1
ATOM 4203 C CA . ARG B 1 222 ? -5.160 19.537 49.902 1.00 72.17 408 ARG B CA 1
ATOM 4204 C C . ARG B 1 222 ? -4.988 19.169 51.370 1.00 71.48 408 ARG B C 1
ATOM 4205 O O . ARG B 1 222 ? -5.385 19.952 52.239 1.00 67.46 408 ARG B O 1
ATOM 4213 N N . PHE B 1 223 ? -4.408 18.009 51.670 1.00 72.80 409 PHE B N 1
ATOM 4214 C CA . PHE B 1 223 ? -4.149 17.598 53.041 1.00 66.07 409 PHE B CA 1
ATOM 4215 C C . PHE B 1 223 ? -2.726 17.077 53.166 1.00 67.14 409 PHE B C 1
ATOM 4216 O O . PHE B 1 223 ? -2.150 16.554 52.208 1.00 70.05 409 PHE B O 1
ATOM 4224 N N . MET B 1 224 ? -2.165 17.225 54.364 1.00 72.68 410 MET B N 1
ATOM 4225 C CA . MET B 1 224 ? -0.869 16.661 54.703 1.00 79.26 410 MET B CA 1
ATOM 4226 C C . MET B 1 224 ? -1.002 15.828 55.969 1.00 83.23 410 MET B C 1
ATOM 4227 O O . MET B 1 224 ? -1.831 16.116 56.837 1.00 91.70 410 MET B O 1
ATOM 4232 N N . TYR B 1 225 ? -0.177 14.790 56.066 1.00 83.53 411 TYR B N 1
ATOM 4233 C CA . TYR B 1 225 ? -0.220 13.854 57.178 1.00 88.49 411 TYR B CA 1
ATOM 4234 C C . TYR B 1 225 ? 1.129 13.810 57.881 1.00 85.19 411 TYR B C 1
ATOM 4235 O O . TYR B 1 225 ? 2.180 13.763 57.232 1.00 86.13 411 TYR B O 1
ATOM 4244 N N . ASP B 1 226 ? 1.089 13.830 59.214 1.00 100.07 412 ASP B N 1
ATOM 4245 C CA . ASP B 1 226 ? 2.288 13.728 60.032 1.00 107.00 412 ASP B CA 1
ATOM 4246 C C . ASP B 1 226 ? 2.434 12.299 60.526 1.00 112.89 412 ASP B C 1
ATOM 4247 O O . ASP B 1 226 ? 1.569 11.824 61.278 1.00 116.51 412 ASP B O 1
ATOM 4252 N N . PRO B 1 227 ? 3.481 11.574 60.125 1.00 116.89 413 PRO B N 1
ATOM 4253 C CA . PRO B 1 227 ? 3.632 10.194 60.618 1.00 123.45 413 PRO B CA 1
ATOM 4254 C C . PRO B 1 227 ? 4.076 10.116 62.067 1.00 127.72 413 PRO B C 1
ATOM 4255 O O . PRO B 1 227 ? 3.610 9.238 62.805 1.00 126.38 413 PRO B O 1
ATOM 4259 N N . GLN B 1 228 ? 4.978 11.005 62.495 1.00 127.39 414 GLN B N 1
ATOM 4260 C CA . GLN B 1 228 ? 5.477 10.957 63.867 1.00 133.95 414 GLN B CA 1
ATOM 4261 C C . GLN B 1 228 ? 4.353 11.181 64.870 1.00 135.96 414 GLN B C 1
ATOM 4262 O O . GLN B 1 228 ? 4.265 10.481 65.885 1.00 142.49 414 GLN B O 1
ATOM 4264 N N . THR B 1 229 ? 3.482 12.149 64.600 1.00 145.42 415 THR B N 1
ATOM 4265 C CA . THR B 1 229 ? 2.274 12.379 65.384 1.00 144.18 415 THR B CA 1
ATOM 4266 C C . THR B 1 229 ? 1.091 12.257 64.434 1.00 136.39 415 THR B C 1
ATOM 4267 O O . THR B 1 229 ? 0.884 13.128 63.583 1.00 137.21 415 THR B O 1
ATOM 4271 N N . ASP B 1 230 ? 0.310 11.187 64.588 1.00 130.16 416 ASP B N 1
ATOM 4272 C CA . ASP B 1 230 ? -0.723 10.856 63.613 1.00 120.74 416 ASP B CA 1
ATOM 4273 C C . ASP B 1 230 ? -1.776 11.954 63.550 1.00 111.46 416 ASP B C 1
ATOM 4274 O O . ASP B 1 230 ? -2.591 12.101 64.467 1.00 112.76 416 ASP B O 1
ATOM 4279 N N . GLN B 1 231 ? -1.761 12.727 62.465 1.00 106.92 417 GLN B N 1
ATOM 4280 C CA . GLN B 1 231 ? -2.677 13.845 62.296 1.00 103.04 417 GLN B CA 1
ATOM 4281 C C . GLN B 1 231 ? -2.718 14.244 60.828 1.00 90.97 417 GLN B C 1
ATOM 4282 O O . GLN B 1 231 ? -1.679 14.303 60.166 1.00 85.74 417 GLN B O 1
ATOM 4284 N N . ASN B 1 232 ? -3.922 14.519 60.334 1.00 94.16 418 ASN B N 1
ATOM 4285 C CA . ASN B 1 232 ? -4.136 15.028 58.985 1.00 80.69 418 ASN B CA 1
ATOM 4286 C C . ASN B 1 232 ? -4.511 16.501 59.076 1.00 80.58 418 ASN B C 1
ATOM 4287 O O . ASN B 1 232 ? -5.478 16.857 59.758 1.00 82.79 418 ASN B O 1
ATOM 4292 N N . ILE B 1 233 ? -3.752 17.349 58.388 1.00 84.38 419 ILE B N 1
ATOM 4293 C CA . ILE B 1 233 ? -3.940 18.795 58.424 1.00 80.20 419 ILE B CA 1
ATOM 4294 C C . ILE B 1 233 ? -4.243 19.273 57.012 1.00 75.14 419 ILE B C 1
ATOM 4295 O O . ILE B 1 233 ? -3.504 18.957 56.073 1.00 73.23 419 ILE B O 1
ATOM 4300 N N . LYS B 1 234 ? -5.323 20.034 56.865 1.00 74.27 420 LYS B N 1
ATOM 4301 C CA . LYS B 1 234 ? -5.713 20.541 55.560 1.00 71.22 420 LYS B CA 1
ATOM 4302 C C . LYS B 1 234 ? -4.841 21.722 55.151 1.00 77.92 420 LYS B C 1
ATOM 4303 O O . LYS B 1 234 ? -4.370 22.497 55.989 1.00 76.94 420 LYS B O 1
ATOM 4309 N N . ILE B 1 235 ? -4.629 21.848 53.846 1.00 74.93 421 ILE B N 1
ATOM 4310 C CA . ILE B 1 235 ? -3.924 22.978 53.254 1.00 71.68 421 ILE B CA 1
ATOM 4311 C C . ILE B 1 235 ? -4.981 23.855 52.596 1.00 76.93 421 ILE B C 1
ATOM 4312 O O . ILE B 1 235 ? -5.446 23.563 51.487 1.00 76.34 421 ILE B O 1
ATOM 4317 N N . ASN B 1 236 ? -5.369 24.932 53.277 1.00 83.11 422 ASN B N 1
ATOM 4318 C CA . ASN B 1 236 ? -6.336 25.884 52.752 1.00 78.02 422 ASN B CA 1
ATOM 4319 C C . ASN B 1 236 ? -5.674 27.051 52.031 1.00 85.74 422 ASN B C 1
ATOM 4320 O O . ASN B 1 236 ? -6.308 28.099 51.854 1.00 91.91 422 ASN B O 1
ATOM 4325 N N . ASP B 1 237 ? -4.420 26.895 51.617 1.00 84.87 423 ASP B N 1
ATOM 4326 C CA . ASP B 1 237 ? -3.729 27.952 50.898 1.00 67.50 423 ASP B CA 1
ATOM 4327 C C . ASP B 1 237 ? -4.375 28.182 49.535 1.00 65.62 423 ASP B C 1
ATOM 4328 O O . ASP B 1 237 ? -5.071 27.320 48.990 1.00 75.24 423 ASP B O 1
ATOM 4333 N N . ARG B 1 238 ? -4.138 29.369 48.989 1.00 68.92 424 ARG B N 1
ATOM 4334 C CA . ARG B 1 238 ? -4.716 29.740 47.704 1.00 75.26 424 ARG B CA 1
ATOM 4335 C C . ARG B 1 238 ? -4.036 28.968 46.581 1.00 70.95 424 ARG B C 1
ATOM 4336 O O . ARG B 1 238 ? -2.812 29.038 46.423 1.00 65.47 424 ARG B O 1
ATOM 4344 N N . PHE B 1 239 ? -4.824 28.233 45.801 1.00 64.68 425 PHE B N 1
ATOM 4345 C CA . PHE B 1 239 ? -4.321 27.539 44.624 1.00 65.91 425 PHE B CA 1
ATOM 4346 C C . PHE B 1 239 ? -5.170 27.921 43.423 1.00 65.88 425 PHE B C 1
ATOM 4347 O O . PHE B 1 239 ? -6.395 27.765 43.447 1.00 59.29 425 PHE B O 1
ATOM 4355 N N . GLU B 1 240 ? -4.513 28.398 42.372 1.00 68.28 426 GLU B N 1
ATOM 4356 C CA . GLU B 1 240 ? -5.175 28.997 41.222 1.00 68.41 426 GLU B CA 1
ATOM 4357 C C . GLU B 1 240 ? -5.269 27.985 40.087 1.00 66.05 426 GLU B C 1
ATOM 4358 O O . GLU B 1 240 ? -4.264 27.375 39.709 1.00 68.93 426 GLU B O 1
ATOM 4364 N N . PHE B 1 241 ? -6.475 27.800 39.552 1.00 58.37 427 PHE B N 1
ATOM 4365 C CA . PHE B 1 241 ? -6.642 26.941 38.391 1.00 57.50 427 PHE B CA 1
ATOM 4366 C C . PHE B 1 241 ? -7.435 27.667 37.313 1.00 66.06 427 PHE B C 1
ATOM 4367 O O . PHE B 1 241 ? -8.402 28.377 37.617 1.00 63.77 427 PHE B O 1
ATOM 4375 N N . PRO B 1 242 ? -7.047 27.517 36.051 1.00 61.10 428 PRO B N 1
ATOM 4376 C CA . PRO B 1 242 ? -7.690 28.267 34.972 1.00 60.41 428 PRO B CA 1
ATOM 4377 C C . PRO B 1 242 ? -8.840 27.507 34.324 1.00 59.97 428 PRO B C 1
ATOM 4378 O O . PRO B 1 242 ? -8.944 26.281 34.399 1.00 62.79 428 PRO B O 1
ATOM 4382 N N . GLU B 1 243 ? -9.718 28.279 33.680 1.00 65.13 429 GLU B N 1
ATOM 4383 C CA . GLU B 1 243 ? -10.771 27.687 32.863 1.00 64.56 429 GLU B CA 1
ATOM 4384 C C . GLU B 1 243 ? -10.186 26.955 31.660 1.00 73.12 429 GLU B C 1
ATOM 4385 O O . GLU B 1 243 ? -10.636 25.856 31.314 1.00 76.61 429 GLU B O 1
ATOM 4391 N N . GLN B 1 244 ? -9.182 27.545 31.016 1.00 74.97 430 GLN B N 1
ATOM 4392 C CA . GLN B 1 244 ? -8.460 26.917 29.918 1.00 70.04 430 GLN B CA 1
ATOM 4393 C C . GLN B 1 244 ? -7.052 26.573 30.380 1.00 68.05 430 GLN B C 1
ATOM 4394 O O . GLN B 1 244 ? -6.318 27.447 30.854 1.00 68.66 430 GLN B O 1
ATOM 4400 N N . LEU B 1 245 ? -6.678 25.305 30.236 1.00 61.45 431 LEU B N 1
ATOM 4401 C CA . LEU B 1 245 ? -5.380 24.827 30.695 1.00 60.70 431 LEU B CA 1
ATOM 4402 C C . LEU B 1 245 ? -4.524 24.400 29.511 1.00 68.67 431 LEU B C 1
ATOM 4403 O O . LEU B 1 245 ? -4.795 23.352 28.903 1.00 65.22 431 LEU B O 1
ATOM 4408 N N . PRO B 1 246 ? -3.495 25.169 29.140 1.00 63.89 432 PRO B N 1
ATOM 4409 C CA . PRO B 1 246 ? -2.584 24.726 28.078 1.00 65.42 432 PRO B CA 1
ATOM 4410 C C . PRO B 1 246 ? -1.468 23.848 28.620 1.00 64.54 432 PRO B C 1
ATOM 4411 O O . PRO B 1 246 ? -0.663 24.289 29.447 1.00 70.62 432 PRO B O 1
ATOM 4415 N N . LEU B 1 247 ? -1.415 22.600 28.160 1.00 67.34 433 LEU B N 1
ATOM 4416 C CA . LEU B 1 247 ? -0.461 21.619 28.658 1.00 66.18 433 LEU B CA 1
ATOM 4417 C C . LEU B 1 247 ? 0.532 21.168 27.597 1.00 66.70 433 LEU B C 1
ATOM 4418 O O . LEU B 1 247 ? 1.254 20.190 27.815 1.00 68.66 433 LEU B O 1
ATOM 4423 N N . ASP B 1 248 ? 0.587 21.857 26.456 1.00 68.24 434 ASP B N 1
ATOM 4424 C CA . ASP B 1 248 ? 1.524 21.477 25.405 1.00 76.58 434 ASP B CA 1
ATOM 4425 C C . ASP B 1 248 ? 2.968 21.549 25.886 1.00 79.43 434 ASP B C 1
ATOM 4426 O O . ASP B 1 248 ? 3.806 20.749 25.456 1.00 77.55 434 ASP B O 1
ATOM 4431 N N . GLU B 1 249 ? 3.272 22.486 26.787 1.00 96.85 435 GLU B N 1
ATOM 4432 C CA . GLU B 1 249 ? 4.646 22.669 27.247 1.00 90.43 435 GLU B CA 1
ATOM 4433 C C . GLU B 1 249 ? 5.169 21.430 27.962 1.00 96.21 435 GLU B C 1
ATOM 4434 O O . GLU B 1 249 ? 6.348 21.079 27.832 1.00 98.48 435 GLU B O 1
ATOM 4440 N N . PHE B 1 250 ? 4.310 20.758 28.721 1.00 92.13 436 PHE B N 1
ATOM 4441 C CA . PHE B 1 250 ? 4.681 19.597 29.520 1.00 90.30 436 PHE B CA 1
ATOM 4442 C C . PHE B 1 250 ? 4.661 18.293 28.730 1.00 82.72 436 PHE B C 1
ATOM 4443 O O . PHE B 1 250 ? 5.044 17.250 29.271 1.00 72.78 436 PHE B O 1
ATOM 4451 N N . LEU B 1 251 ? 4.218 18.320 27.477 1.00 82.68 437 LEU B N 1
ATOM 4452 C CA . LEU B 1 251 ? 4.350 17.163 26.604 1.00 80.78 437 LEU B CA 1
ATOM 4453 C C . LEU B 1 251 ? 5.788 17.033 26.120 1.00 88.45 437 LEU B C 1
ATOM 4454 O O . LEU B 1 251 ? 6.453 18.032 25.832 1.00 96.68 437 LEU B O 1
ATOM 4459 N N . GLN B 1 252 ? 6.271 15.791 26.045 1.00 91.21 438 GLN B N 1
ATOM 4460 C CA . GLN B 1 252 ? 7.621 15.558 25.539 1.00 104.27 438 GLN B CA 1
ATOM 4461 C C . GLN B 1 252 ? 7.741 15.983 24.081 1.00 105.87 438 GLN B C 1
ATOM 4462 O O . GLN B 1 252 ? 8.746 16.585 23.681 1.00 112.94 438 GLN B O 1
ATOM 4468 N N . LYS B 1 253 ? 6.729 15.679 23.273 1.00 100.27 439 LYS B N 1
ATOM 4469 C CA . LYS B 1 253 ? 6.682 16.097 21.877 1.00 95.61 439 LYS B CA 1
ATOM 4470 C C . LYS B 1 253 ? 5.318 16.707 21.601 1.00 82.62 439 LYS B C 1
ATOM 4471 O O . LYS B 1 253 ? 4.292 16.035 21.754 1.00 93.42 439 LYS B O 1
ATOM 4473 N N . THR B 1 254 ? 5.306 17.975 21.196 1.00 98.62 440 THR B N 1
ATOM 4474 C CA . THR B 1 254 ? 4.060 18.667 20.903 1.00 107.40 440 THR B CA 1
ATOM 4475 C C . THR B 1 254 ? 3.615 18.378 19.476 1.00 113.10 440 THR B C 1
ATOM 4476 O O . THR B 1 254 ? 4.429 18.349 18.549 1.00 127.72 440 THR B O 1
ATOM 4480 N N . ASP B 1 255 ? 2.315 18.162 19.305 1.00 98.49 441 ASP B N 1
ATOM 4481 C CA . ASP B 1 255 ? 1.748 17.871 17.994 1.00 107.44 441 ASP B CA 1
ATOM 4482 C C . ASP B 1 255 ? 0.896 19.038 17.520 1.00 119.57 441 ASP B C 1
ATOM 4483 O O . ASP B 1 255 ? -0.144 19.326 18.134 1.00 111.68 441 ASP B O 1
ATOM 4488 N N . PRO B 1 256 ? 1.284 19.737 16.457 1.00 117.93 442 PRO B N 1
ATOM 4489 C CA . PRO B 1 256 ? 0.408 20.765 15.892 1.00 104.49 442 PRO B CA 1
ATOM 4490 C C . PRO B 1 256 ? -0.859 20.149 15.327 1.00 115.05 442 PRO B C 1
ATOM 4491 O O . PRO B 1 256 ? -0.920 18.957 15.018 1.00 124.74 442 PRO B O 1
ATOM 4495 N N . LYS B 1 257 ? -1.885 20.991 15.208 1.00 116.20 443 LYS B N 1
ATOM 4496 C CA . LYS B 1 257 ? -3.250 20.634 14.834 1.00 123.44 443 LYS B CA 1
ATOM 4497 C C . LYS B 1 257 ? -3.971 19.905 15.957 1.00 121.53 443 LYS B C 1
ATOM 4498 O O . LYS B 1 257 ? -5.162 19.591 15.816 1.00 136.64 443 LYS B O 1
ATOM 4500 N N . ASP B 1 258 ? -3.295 19.634 17.071 1.00 121.59 444 ASP B N 1
ATOM 4501 C CA . ASP B 1 258 ? -3.943 19.128 18.281 1.00 113.80 444 ASP B CA 1
ATOM 4502 C C . ASP B 1 258 ? -3.131 19.568 19.488 1.00 107.64 444 ASP B C 1
ATOM 4503 O O . ASP B 1 258 ? -2.399 18.774 20.094 1.00 106.65 444 ASP B O 1
ATOM 4508 N N . PRO B 1 259 ? -3.228 20.840 19.868 1.00 90.68 445 PRO B N 1
ATOM 4509 C CA . PRO B 1 259 ? -2.545 21.295 21.082 1.00 96.03 445 PRO B CA 1
ATOM 4510 C C . PRO B 1 259 ? -3.162 20.673 22.324 1.00 84.71 445 PRO B C 1
ATOM 4511 O O . PRO B 1 259 ? -4.338 20.302 22.344 1.00 86.01 445 PRO B O 1
ATOM 4515 N N . ALA B 1 260 ? -2.348 20.560 23.373 1.00 76.04 446 ALA B N 1
ATOM 4516 C CA . ALA B 1 260 ? -2.808 20.023 24.653 1.00 68.32 446 ALA B CA 1
ATOM 4517 C C . ALA B 1 260 ? -3.549 21.102 25.449 1.00 74.73 446 ALA B C 1
ATOM 4518 O O . ALA B 1 260 ? -3.212 21.434 26.585 1.00 71.94 446 ALA B O 1
ATOM 4520 N N . ASN B 1 261 ? -4.584 21.651 24.818 1.00 74.92 447 ASN B N 1
ATOM 4521 C CA . ASN B 1 261 ? -5.429 22.671 25.424 1.00 72.69 447 ASN B CA 1
ATOM 4522 C C . ASN B 1 261 ? -6.686 22.013 25.974 1.00 76.13 447 ASN B C 1
ATOM 4523 O O . ASN B 1 261 ? -7.356 21.254 25.265 1.00 74.62 447 ASN B O 1
ATOM 4528 N N . TYR B 1 262 ? -7.001 22.303 27.232 1.00 75.09 448 TYR B N 1
ATOM 4529 C CA . TYR B 1 262 ? -8.089 21.641 27.933 1.00 65.55 448 TYR B CA 1
ATOM 4530 C C . TYR B 1 262 ? -9.056 22.670 28.496 1.00 60.95 448 TYR B C 1
ATOM 4531 O O . TYR B 1 262 ? -8.683 23.813 28.777 1.00 70.92 448 TYR B O 1
ATOM 4540 N N . ILE B 1 263 ? -10.308 22.248 28.653 1.00 62.99 449 ILE B N 1
ATOM 4541 C CA . ILE B 1 263 ? -11.386 23.099 29.139 1.00 63.02 449 ILE B CA 1
ATOM 4542 C C . ILE B 1 263 ? -11.870 22.537 30.467 1.00 67.48 449 ILE B C 1
ATOM 4543 O O . ILE B 1 263 ? -12.102 21.329 30.586 1.00 73.59 449 ILE B O 1
ATOM 4548 N N . LEU B 1 264 ? -12.013 23.410 31.461 1.00 58.54 450 LEU B N 1
ATOM 4549 C CA . LEU B 1 264 ? -12.464 22.982 32.779 1.00 63.16 450 LEU B CA 1
ATOM 4550 C C . LEU B 1 264 ? -13.918 22.527 32.713 1.00 58.39 450 LEU B C 1
ATOM 4551 O O . LEU B 1 264 ? -14.787 23.263 32.237 1.00 61.50 450 LEU B O 1
ATOM 4556 N N . HIS B 1 265 ? -14.181 21.310 33.187 1.00 58.12 451 HIS B N 1
ATOM 4557 C CA . HIS B 1 265 ? -15.520 20.729 33.163 1.00 71.05 451 HIS B CA 1
ATOM 4558 C C . HIS B 1 265 ? -16.163 20.623 34.536 1.00 58.08 451 HIS B C 1
ATOM 4559 O O . HIS B 1 265 ? -17.361 20.883 34.671 1.00 57.77 451 HIS B O 1
ATOM 4566 N N . ALA B 1 266 ? -15.404 20.240 35.561 1.00 62.98 452 ALA B N 1
ATOM 4567 C CA . ALA B 1 266 ? -15.949 20.061 36.897 1.00 58.94 452 ALA B CA 1
ATOM 4568 C C . ALA B 1 266 ? -14.949 20.545 37.936 1.00 55.45 452 ALA B C 1
ATOM 4569 O O . ALA B 1 266 ? -13.734 20.447 37.747 1.00 53.07 452 ALA B O 1
ATOM 4571 N N . VAL B 1 267 ? -15.480 21.066 39.039 1.00 56.32 453 VAL B N 1
ATOM 4572 C CA . VAL B 1 267 ? -14.686 21.512 40.179 1.00 58.87 453 VAL B CA 1
ATOM 4573 C C . VAL B 1 267 ? -15.285 20.870 41.423 1.00 54.70 453 VAL B C 1
ATOM 4574 O O . VAL B 1 267 ? -16.357 21.282 41.884 1.00 55.96 453 VAL B O 1
ATOM 4578 N N . LEU B 1 268 ? -14.598 19.869 41.967 1.00 53.83 454 LEU B N 1
ATOM 4579 C CA . LEU B 1 268 ? -15.052 19.175 43.166 1.00 54.35 454 LEU B CA 1
ATOM 4580 C C . LEU B 1 268 ? -14.508 19.902 44.390 1.00 55.31 454 LEU B C 1
ATOM 4581 O O . LEU B 1 268 ? -13.290 20.055 44.540 1.00 56.23 454 LEU B O 1
ATOM 4586 N N . VAL B 1 269 ? -15.410 20.338 45.265 1.00 56.87 455 VAL B N 1
ATOM 4587 C CA . VAL B 1 269 ? -15.097 21.266 46.343 1.00 58.32 455 VAL B CA 1
ATOM 4588 C C . VAL B 1 269 ? -15.455 20.625 47.676 1.00 64.23 455 VAL B C 1
ATOM 4589 O O . VAL B 1 269 ? -16.516 20.007 47.813 1.00 63.93 455 VAL B O 1
ATOM 4593 N N . HIS B 1 270 ? -14.567 20.771 48.655 1.00 60.42 456 HIS B N 1
ATOM 4594 C CA . HIS B 1 270 ? -14.804 20.331 50.021 1.00 62.29 456 HIS B CA 1
ATOM 4595 C C . HIS B 1 270 ? -14.729 21.530 50.955 1.00 66.93 456 HIS B C 1
ATOM 4596 O O . HIS B 1 270 ? -13.865 22.394 50.795 1.00 74.49 456 HIS B O 1
ATOM 4603 N N . SER B 1 271 ? -15.630 21.580 51.934 1.00 72.86 457 SER B N 1
ATOM 4604 C CA . SER B 1 271 ? -15.655 22.653 52.919 1.00 69.36 457 SER B CA 1
ATOM 4605 C C . SER B 1 271 ? -15.409 22.073 54.303 1.00 74.93 457 SER B C 1
ATOM 4606 O O . SER B 1 271 ? -15.980 21.040 54.663 1.00 76.91 457 SER B O 1
ATOM 4609 N N . GLY B 1 272 ? -14.539 22.723 55.071 1.00 74.25 458 GLY B N 1
ATOM 4610 C CA . GLY B 1 272 ? -14.202 22.209 56.388 1.00 82.18 458 GLY B CA 1
ATOM 4611 C C . GLY B 1 272 ? -12.720 21.957 56.560 1.00 93.35 458 GLY B C 1
ATOM 4612 O O . GLY B 1 272 ? -11.931 22.442 55.754 1.00 97.11 458 GLY B O 1
ATOM 4613 N N . ASP B 1 273 ? -12.304 21.209 57.590 1.00 95.36 459 ASP B N 1
ATOM 4614 C CA . ASP B 1 273 ? -10.879 20.958 57.772 1.00 93.07 459 ASP B CA 1
ATOM 4615 C C . ASP B 1 273 ? -10.585 19.502 58.102 1.00 83.74 459 ASP B C 1
ATOM 4616 O O . ASP B 1 273 ? -9.438 19.181 58.425 1.00 84.11 459 ASP B O 1
ATOM 4621 N N . ASN B 1 274 ? -11.581 18.625 58.038 1.00 76.93 460 ASN B N 1
ATOM 4622 C CA . ASN B 1 274 ? -11.431 17.198 58.277 1.00 77.69 460 ASN B CA 1
ATOM 4623 C C . ASN B 1 274 ? -11.934 16.442 57.055 1.00 78.42 460 ASN B C 1
ATOM 4624 O O . ASN B 1 274 ? -12.512 17.028 56.137 1.00 83.89 460 ASN B O 1
ATOM 4629 N N . HIS B 1 275 ? -11.690 15.129 57.039 1.00 78.44 461 HIS B N 1
ATOM 4630 C CA . HIS B 1 275 ? -12.119 14.310 55.912 1.00 81.96 461 HIS B CA 1
ATOM 4631 C C . HIS B 1 275 ? -13.634 14.286 55.767 1.00 81.60 461 HIS B C 1
ATOM 4632 O O . HIS B 1 275 ? -14.137 13.976 54.682 1.00 81.75 461 HIS B O 1
ATOM 4639 N N . GLY B 1 276 ? -14.371 14.593 56.834 1.00 93.63 462 GLY B N 1
ATOM 4640 C CA . GLY B 1 276 ? -15.800 14.788 56.749 1.00 93.75 462 GLY B CA 1
ATOM 4641 C C . GLY B 1 276 ? -16.145 16.261 56.599 1.00 93.39 462 GLY B C 1
ATOM 4642 O O . GLY B 1 276 ? -15.305 17.145 56.744 1.00 100.47 462 GLY B O 1
ATOM 4643 N N . GLY B 1 277 ? -17.415 16.511 56.299 1.00 84.33 463 GLY B N 1
ATOM 4644 C CA . GLY B 1 277 ? -17.878 17.870 56.114 1.00 83.71 463 GLY B CA 1
ATOM 4645 C C . GLY B 1 277 ? -18.808 18.019 54.931 1.00 92.99 463 GLY B C 1
ATOM 4646 O O . GLY B 1 277 ? -19.674 17.168 54.702 1.00 101.44 463 GLY B O 1
ATOM 4647 N N . HIS B 1 278 ? -18.638 19.093 54.167 1.00 75.88 464 HIS B N 1
ATOM 4648 C CA . HIS B 1 278 ? -19.509 19.408 53.043 1.00 71.58 464 HIS B CA 1
ATOM 4649 C C . HIS B 1 278 ? -18.738 19.220 51.743 1.00 67.80 464 HIS B C 1
ATOM 4650 O O . HIS B 1 278 ? -17.719 19.882 51.520 1.00 66.78 464 HIS B O 1
ATOM 4657 N N . TYR B 1 279 ? -19.227 18.324 50.891 1.00 72.50 465 TYR B N 1
ATOM 4658 C CA . TYR B 1 279 ? -18.654 18.079 49.574 1.00 63.55 465 TYR B CA 1
ATOM 4659 C C . TYR B 1 279 ? -19.630 18.559 48.510 1.00 63.22 465 TYR B C 1
ATOM 4660 O O . TYR B 1 279 ? -20.816 18.217 48.549 1.00 65.49 465 TYR B O 1
ATOM 4669 N N . VAL B 1 280 ? -19.128 19.346 47.562 1.00 65.77 466 VAL B N 1
ATOM 4670 C CA . VAL B 1 280 ? -19.949 19.970 46.530 1.00 69.03 466 VAL B CA 1
ATOM 4671 C C . VAL B 1 280 ? -19.157 19.989 45.230 1.00 65.27 466 VAL B C 1
ATOM 4672 O O . VAL B 1 280 ? -17.943 20.219 45.235 1.00 61.21 466 VAL B O 1
ATOM 4676 N N . VAL B 1 281 ? -19.839 19.733 44.117 1.00 59.42 467 VAL B N 1
ATOM 4677 C CA . VAL B 1 281 ? -19.223 19.753 42.798 1.00 58.15 467 VAL B CA 1
ATOM 4678 C C . VAL B 1 281 ? -19.877 20.848 41.966 1.00 68.46 467 VAL B C 1
ATOM 4679 O O . VAL B 1 281 ? -21.102 21.015 41.988 1.00 74.38 467 VAL B O 1
ATOM 4683 N N . TYR B 1 282 ? -19.051 21.612 41.258 1.00 64.78 468 TYR B N 1
ATOM 4684 C CA . TYR B 1 282 ? -19.508 22.596 40.291 1.00 59.57 468 TYR B CA 1
ATOM 4685 C C . TYR B 1 282 ? -19.241 22.069 38.888 1.00 68.97 468 TYR B C 1
ATOM 4686 O O . TYR B 1 282 ? -18.159 21.543 38.612 1.00 61.40 468 TYR B O 1
ATOM 4695 N N . LEU B 1 283 ? -20.231 22.203 38.008 1.00 63.38 469 LEU B N 1
ATOM 4696 C CA . LEU B 1 283 ? -20.157 21.620 36.678 1.00 59.46 469 LEU B CA 1
ATOM 4697 C C . LEU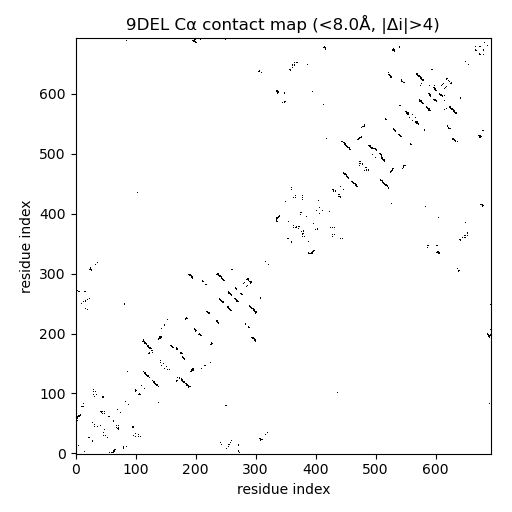 B 1 283 ? -20.786 22.550 35.651 1.00 66.64 469 LEU B C 1
ATOM 4698 O O . LEU B 1 283 ? -21.713 23.305 35.954 1.00 74.78 469 LEU B O 1
ATOM 4703 N N . ASN B 1 284 ? -20.257 22.486 34.427 1.00 66.26 470 ASN B N 1
ATOM 4704 C CA . ASN B 1 284 ? -20.915 23.005 33.228 1.00 74.89 470 ASN B CA 1
ATOM 4705 C C . ASN B 1 284 ? -21.067 21.810 32.294 1.00 70.52 470 ASN B C 1
ATOM 4706 O O . ASN B 1 284 ? -20.184 21.535 31.466 1.00 69.78 470 ASN B O 1
ATOM 4711 N N . PRO B 1 285 ? -22.170 21.062 32.405 1.00 63.64 471 PRO B N 1
ATOM 4712 C CA . PRO B 1 285 ? -22.244 19.750 31.735 1.00 64.97 471 PRO B CA 1
ATOM 4713 C C . PRO B 1 285 ? -22.069 19.802 30.227 1.00 67.24 471 PRO B C 1
ATOM 4714 O O . PRO B 1 285 ? -21.475 18.883 29.649 1.00 75.12 471 PRO B O 1
ATOM 4718 N N . LYS B 1 286 ? -22.563 20.846 29.570 1.00 66.80 472 LYS B N 1
ATOM 4719 C CA . LYS B 1 286 ? -22.490 20.946 28.119 1.00 69.58 472 LYS B CA 1
ATOM 4720 C C . LYS B 1 286 ? -21.210 21.608 27.627 1.00 73.11 472 LYS B C 1
ATOM 4721 O O . LYS B 1 286 ? -21.040 21.765 26.414 1.00 80.42 472 LYS B O 1
ATOM 4727 N N . GLY B 1 287 ? -20.311 21.998 28.528 1.00 70.17 473 GLY B N 1
ATOM 4728 C CA . GLY B 1 287 ? -19.129 22.725 28.117 1.00 66.84 473 GLY B CA 1
ATOM 4729 C C . GLY B 1 287 ? -19.411 24.103 27.570 1.00 77.98 473 GLY B C 1
ATOM 4730 O O . GLY B 1 287 ? -18.544 24.693 26.922 1.00 91.14 473 GLY B O 1
ATOM 4731 N N . ASP B 1 288 ? -20.606 24.635 27.819 1.00 81.87 474 ASP B N 1
ATOM 4732 C CA . ASP B 1 288 ? -21.037 25.923 27.294 1.00 76.68 474 ASP B CA 1
ATOM 4733 C C . ASP B 1 288 ? -20.598 27.096 28.157 1.00 79.95 474 ASP B C 1
ATOM 4734 O O . ASP B 1 288 ? -20.876 28.245 27.797 1.00 89.81 474 ASP B O 1
ATOM 4739 N N . GLY B 1 289 ? -19.928 26.843 29.279 1.00 82.97 475 GLY B N 1
ATOM 4740 C CA . GLY B 1 289 ? -19.627 27.885 30.234 1.00 80.82 475 GLY B CA 1
ATOM 4741 C C . GLY B 1 289 ? -20.752 28.195 31.194 1.00 77.00 475 GLY B C 1
ATOM 4742 O O . GLY B 1 289 ? -20.578 29.050 32.072 1.00 84.43 475 GLY B O 1
ATOM 4743 N N . LYS B 1 290 ? -21.897 27.532 31.055 1.00 82.55 476 LYS B N 1
ATOM 4744 C CA . LYS B 1 290 ? -23.029 27.710 31.957 1.00 83.40 476 LYS B CA 1
ATOM 4745 C C . LYS B 1 290 ? -22.856 26.757 33.133 1.00 80.04 476 LYS B C 1
ATOM 4746 O O . LYS B 1 290 ? -23.076 25.549 33.000 1.00 79.62 476 LYS B O 1
ATOM 4752 N N . TRP B 1 291 ? -22.470 27.298 34.282 1.00 82.72 477 TRP B N 1
ATOM 4753 C CA . TRP B 1 291 ? -22.127 26.481 35.435 1.00 81.25 477 TRP B CA 1
ATOM 4754 C C . TRP B 1 291 ? -23.335 26.262 36.337 1.00 76.56 477 TRP B C 1
ATOM 4755 O O . TRP B 1 291 ? -24.207 27.125 36.469 1.00 87.26 477 TRP B O 1
ATOM 4766 N N . CYS B 1 292 ? -23.375 25.084 36.955 1.00 76.42 478 CYS B N 1
ATOM 4767 C CA . CYS B 1 292 ? -24.390 24.729 37.933 1.00 72.10 478 CYS B CA 1
ATOM 4768 C C . CYS B 1 292 ? -23.712 24.144 39.163 1.00 75.45 478 CYS B C 1
ATOM 4769 O O . CYS B 1 292 ? -22.650 23.523 39.069 1.00 64.42 478 CYS B O 1
ATOM 4772 N N . LYS B 1 293 ? -24.335 24.348 40.319 1.00 69.09 479 LYS B N 1
ATOM 4773 C CA . LYS B 1 293 ? -23.845 23.790 41.571 1.00 67.08 479 LYS B CA 1
ATOM 4774 C C . LYS B 1 293 ? -24.691 22.582 41.949 1.00 67.25 479 LYS B C 1
ATOM 4775 O O . LYS B 1 293 ? -25.922 22.670 42.001 1.00 79.82 479 LYS B O 1
ATOM 4781 N N . PHE B 1 294 ? -24.029 21.461 42.210 1.00 71.39 480 PHE B N 1
ATOM 4782 C CA . PHE B 1 294 ? -24.689 20.213 42.584 1.00 65.27 480 PHE B CA 1
ATOM 4783 C C . PHE B 1 294 ? -24.401 19.948 44.058 1.00 67.13 480 PHE B C 1
ATOM 4784 O O . PHE B 1 294 ? -23.373 19.359 44.403 1.00 74.10 480 PHE B O 1
ATOM 4792 N N . ASP B 1 295 ? -25.312 20.384 44.924 1.00 80.93 481 ASP B N 1
ATOM 4793 C CA . ASP B 1 295 ? -25.214 20.141 46.360 1.00 90.02 481 ASP B CA 1
ATOM 4794 C C . ASP B 1 295 ? -26.243 19.070 46.707 1.00 83.26 481 ASP B C 1
ATOM 4795 O O . ASP B 1 295 ? -27.353 19.363 47.152 1.00 84.64 481 ASP B O 1
ATOM 4800 N N . ASP B 1 296 ? -25.844 17.811 46.520 1.00 78.63 482 ASP B N 1
ATOM 4801 C CA . ASP B 1 296 ? -26.697 16.655 46.770 1.00 78.95 482 ASP B CA 1
ATOM 4802 C C . ASP B 1 296 ? -28.066 16.804 46.117 1.00 94.45 482 ASP B C 1
ATOM 4803 O O . ASP B 1 296 ? -28.174 16.845 44.888 1.00 93.06 482 ASP B O 1
ATOM 4808 N N . ASP B 1 297 ? -29.116 16.892 46.937 1.00 100.86 483 ASP B N 1
ATOM 4809 C CA . ASP B 1 297 ? -30.474 16.953 46.405 1.00 94.49 483 ASP B CA 1
ATOM 4810 C C . ASP B 1 297 ? -30.753 18.270 45.691 1.00 87.64 483 ASP B C 1
ATOM 4811 O O . ASP B 1 297 ? -31.611 18.318 44.801 1.00 86.38 483 ASP B O 1
ATOM 4816 N N . VAL B 1 298 ? -30.052 19.340 46.054 1.00 82.70 484 VAL B N 1
ATOM 4817 C CA . VAL B 1 298 ? -30.291 20.663 45.491 1.00 83.37 484 VAL B CA 1
ATOM 4818 C C . VAL B 1 298 ? -29.304 20.896 44.356 1.00 94.34 484 VAL B C 1
ATOM 4819 O O . VAL B 1 298 ? -28.086 20.906 44.571 1.00 82.50 484 VAL B O 1
ATOM 4823 N N . VAL B 1 299 ? -29.830 21.086 43.149 1.00 94.86 485 VAL B N 1
ATOM 4824 C CA . VAL B 1 299 ? -29.039 21.451 41.981 1.00 85.32 485 VAL B CA 1
ATOM 4825 C C . VAL B 1 299 ? -29.465 22.854 41.576 1.00 87.10 485 VAL B C 1
ATOM 4826 O O . VAL B 1 299 ? -30.595 23.061 41.116 1.00 90.12 485 VAL B O 1
ATOM 4830 N N . SER B 1 300 ? -28.565 23.817 41.740 1.00 83.73 486 SER B N 1
ATOM 4831 C CA . SER B 1 300 ? -28.857 25.217 41.476 1.00 83.58 486 SER B CA 1
ATOM 4832 C C . SER B 1 300 ? -27.833 25.789 40.507 1.00 83.25 486 SER B C 1
ATOM 4833 O O . SER B 1 300 ? -26.647 25.451 40.568 1.00 82.93 486 SER B O 1
ATOM 4836 N N . ARG B 1 301 ? -28.303 26.652 39.611 1.00 89.48 487 ARG B N 1
ATOM 4837 C CA . ARG B 1 301 ? -27.404 27.353 38.706 1.00 89.90 487 ARG B CA 1
ATOM 4838 C C . ARG B 1 301 ? -26.549 28.347 39.483 1.00 86.32 487 ARG B C 1
ATOM 4839 O O . ARG B 1 301 ? -27.014 28.981 40.435 1.00 85.53 487 ARG B O 1
ATOM 4847 N N . CYS B 1 302 ? -25.289 28.479 39.075 1.00 90.78 488 CYS B N 1
ATOM 4848 C CA . CYS B 1 302 ? -24.329 29.292 39.803 1.00 89.54 488 CYS B CA 1
ATOM 4849 C C . CYS B 1 302 ? -23.507 30.116 38.823 1.00 93.57 488 CYS B C 1
ATOM 4850 O O . CYS B 1 302 ? -23.510 29.880 37.612 1.00 82.74 488 CYS B O 1
ATOM 4853 N N . THR B 1 303 ? -22.803 31.102 39.369 1.00 89.43 489 THR B N 1
ATOM 4854 C CA . THR B 1 303 ? -21.906 31.937 38.587 1.00 81.45 489 THR B CA 1
ATOM 4855 C C . THR B 1 303 ? -20.623 31.181 38.256 1.00 94.13 489 THR B C 1
ATOM 4856 O O . THR B 1 303 ? -20.232 30.242 38.956 1.00 87.85 489 THR B O 1
ATOM 4860 N N . LYS B 1 304 ? -19.972 31.593 37.165 1.00 94.55 490 LYS B N 1
ATOM 4861 C CA . LYS B 1 304 ? -18.673 31.024 36.821 1.00 85.90 490 LYS B CA 1
ATOM 4862 C C . LYS B 1 304 ? -17.644 31.307 37.909 1.00 75.01 490 LYS B C 1
ATOM 4863 O O . LYS B 1 304 ? -16.787 30.464 38.198 1.00 69.15 490 LYS B O 1
ATOM 4869 N N . GLU B 1 305 ? -17.706 32.495 38.519 1.00 85.86 491 GLU B N 1
ATOM 4870 C CA . GLU B 1 305 ? -16.756 32.834 39.575 1.00 85.28 491 GLU B CA 1
ATOM 4871 C C . GLU B 1 305 ? -16.965 31.973 40.815 1.00 77.79 491 GLU B C 1
ATOM 4872 O O . GLU B 1 305 ? -15.993 31.559 41.458 1.00 79.84 491 GLU B O 1
ATOM 4878 N N . GLU B 1 306 ? -18.222 31.699 41.174 1.00 76.78 492 GLU B N 1
ATOM 4879 C CA . GLU B 1 306 ? -18.483 30.805 42.297 1.00 81.28 492 GLU B CA 1
ATOM 4880 C C . GLU B 1 306 ? -17.951 29.404 42.034 1.00 77.23 492 GLU B C 1
ATOM 4881 O O . GLU B 1 306 ? -17.655 28.671 42.984 1.00 65.80 492 GLU B O 1
ATOM 4887 N N . ALA B 1 307 ? -17.813 29.022 40.767 1.00 71.84 493 ALA B N 1
ATOM 4888 C CA . ALA B 1 307 ? -17.274 27.709 40.443 1.00 66.22 493 ALA B CA 1
ATOM 4889 C C . ALA B 1 307 ? -15.750 27.714 40.439 1.00 68.30 493 ALA B C 1
ATOM 4890 O O . ALA B 1 307 ? -15.119 26.826 41.024 1.00 70.09 493 ALA B O 1
ATOM 4892 N N . ILE B 1 308 ? -15.140 28.700 39.783 1.00 67.85 494 ILE B N 1
ATOM 4893 C CA . ILE B 1 308 ? -13.698 28.682 39.565 1.00 70.21 494 ILE B CA 1
ATOM 4894 C C . ILE B 1 308 ? -12.948 29.466 40.636 1.00 66.64 494 ILE B C 1
ATOM 4895 O O . ILE B 1 308 ? -12.184 28.890 41.419 1.00 76.28 494 ILE B O 1
ATOM 4900 N N . GLU B 1 309 ? -13.165 30.782 40.685 1.00 78.46 495 GLU B N 1
ATOM 4901 C CA . GLU B 1 309 ? -12.320 31.634 41.517 1.00 77.23 495 GLU B CA 1
ATOM 4902 C C . GLU B 1 309 ? -12.688 31.568 42.992 1.00 78.87 495 GLU B C 1
ATOM 4903 O O . GLU B 1 309 ? -11.802 31.682 43.847 1.00 80.25 495 GLU B O 1
ATOM 4909 N N . HIS B 1 310 ? -13.970 31.390 43.314 1.00 76.72 496 HIS B N 1
ATOM 4910 C CA . HIS B 1 310 ? -14.378 31.289 44.710 1.00 69.56 496 HIS B CA 1
ATOM 4911 C C . HIS B 1 310 ? -13.867 30.019 45.376 1.00 72.82 496 HIS B C 1
ATOM 4912 O O . HIS B 1 310 ? -13.963 29.903 46.602 1.00 75.10 496 HIS B O 1
ATOM 4919 N N . ASN B 1 311 ? -13.338 29.069 44.604 1.00 67.57 497 ASN B N 1
ATOM 4920 C CA . ASN B 1 311 ? -12.791 27.828 45.137 1.00 62.02 497 ASN B CA 1
ATOM 4921 C C . ASN B 1 311 ? -11.270 27.772 45.022 1.00 65.17 497 ASN B C 1
ATOM 4922 O O . ASN B 1 311 ? -10.676 26.699 45.172 1.00 65.16 497 ASN B O 1
ATOM 4927 N N . TYR B 1 312 ? -10.625 28.909 44.747 1.00 65.98 498 TYR B N 1
ATOM 4928 C CA . TYR B 1 312 ? -9.168 28.948 44.721 1.00 62.91 498 TYR B CA 1
ATOM 4929 C C . TYR B 1 312 ? -8.559 28.721 46.097 1.00 62.29 498 TYR B C 1
ATOM 4930 O O . TYR B 1 312 ? -7.404 28.293 46.190 1.00 69.28 498 TYR B O 1
ATOM 4939 N N . GLY B 1 313 ? -9.304 28.990 47.157 1.00 67.77 499 GLY B N 1
ATOM 4940 C CA . GLY B 1 313 ? -8.778 28.844 48.504 1.00 77.09 499 GLY B CA 1
ATOM 4941 C C . GLY B 1 313 ? -8.215 30.142 49.046 1.00 72.38 499 GLY B C 1
ATOM 4942 O O . GLY B 1 313 ? -7.789 31.030 48.310 1.00 75.82 499 GLY B O 1
ATOM 4943 N N . GLY B 1 314 ? -8.213 30.246 50.370 1.00 91.20 500 GLY B N 1
ATOM 4944 C CA . GLY B 1 314 ? -7.681 31.416 51.039 1.00 94.75 500 GLY B CA 1
ATOM 4945 C C . GLY B 1 314 ? -7.357 31.149 52.493 1.00 115.31 500 GLY B C 1
ATOM 4946 O O . GLY B 1 314 ? -8.091 30.427 53.175 1.00 112.54 500 GLY B O 1
ATOM 4947 N N . HIS B 1 315 ? -6.265 31.724 52.982 1.00 144.99 501 HIS B N 1
ATOM 4948 C CA . HIS B 1 315 ? -5.841 31.490 54.356 1.00 145.33 501 HIS B CA 1
ATOM 4949 C C . HIS B 1 315 ? -5.455 32.795 55.043 1.00 142.92 501 HIS B C 1
ATOM 4950 O O . HIS B 1 315 ? -6.289 33.681 55.228 1.00 144.37 501 HIS B O 1
ATOM 4957 N N . CYS B 1 324 ? -11.997 27.770 54.381 1.00 82.20 510 CYS B N 1
ATOM 4958 C CA . CYS B 1 324 ? -12.324 26.377 54.664 1.00 91.74 510 CYS B CA 1
ATOM 4959 C C . CYS B 1 324 ? -12.890 25.674 53.433 1.00 82.74 510 CYS B C 1
ATOM 4960 O O . CYS B 1 324 ? -12.881 24.446 53.352 1.00 82.16 510 CYS B O 1
ATOM 4963 N N . THR B 1 325 ? -13.375 26.458 52.474 1.00 88.86 511 THR B N 1
ATOM 4964 C CA . THR B 1 325 ? -14.010 25.938 51.269 1.00 87.74 511 THR B CA 1
ATOM 4965 C C . THR B 1 325 ? -13.056 26.111 50.094 1.00 89.94 511 THR B C 1
ATOM 4966 O O . THR B 1 325 ? -12.672 27.238 49.764 1.00 106.08 511 THR B O 1
ATOM 4970 N N . ASN B 1 326 ? -12.679 24.999 49.467 1.00 78.55 512 ASN B N 1
ATOM 4971 C CA . ASN B 1 326 ? -11.752 25.028 48.345 1.00 76.08 512 ASN B CA 1
ATOM 4972 C C . ASN B 1 326 ? -11.884 23.730 47.559 1.00 68.01 512 ASN B C 1
ATOM 4973 O O . ASN B 1 326 ? -12.485 22.757 48.019 1.00 64.26 512 ASN B O 1
ATOM 4978 N N . ALA B 1 327 ? -11.303 23.730 46.363 1.00 59.28 513 ALA B N 1
ATOM 4979 C CA . ALA B 1 327 ? -11.390 22.588 45.467 1.00 58.59 513 ALA B CA 1
ATOM 4980 C C . ALA B 1 327 ? -10.340 21.538 45.809 1.00 65.05 513 ALA B C 1
ATOM 4981 O O . ALA B 1 327 ? -9.224 21.857 46.231 1.00 56.39 513 ALA B O 1
ATOM 4983 N N . TYR B 1 328 ? -10.709 20.269 45.618 1.00 57.79 514 TYR B N 1
ATOM 4984 C CA . TYR B 1 328 ? -9.781 19.162 45.797 1.00 57.84 514 TYR B CA 1
ATOM 4985 C C . TYR B 1 328 ? -9.551 18.338 44.538 1.00 57.94 514 TYR B C 1
ATOM 4986 O O . TYR B 1 328 ? -8.508 17.684 44.437 1.00 57.91 514 TYR B O 1
ATOM 4995 N N . MET B 1 329 ? -10.478 18.350 43.583 1.00 52.60 515 MET B N 1
ATOM 4996 C CA . MET B 1 329 ? -10.318 17.626 42.330 1.00 52.07 515 MET B CA 1
ATOM 4997 C C . MET B 1 329 ? -10.814 18.490 41.182 1.00 57.87 515 MET B C 1
ATOM 4998 O O . MET B 1 329 ? -11.803 19.215 41.323 1.00 52.04 515 MET B O 1
ATOM 5003 N N . LEU B 1 330 ? -10.120 18.411 40.048 1.00 53.93 516 LEU B N 1
ATOM 5004 C CA . LEU B 1 330 ? -10.468 19.157 38.848 1.00 55.19 516 LEU B CA 1
ATOM 5005 C C . LEU B 1 330 ? -10.585 18.198 37.674 1.00 52.47 516 LEU B C 1
ATOM 5006 O O . LEU B 1 330 ? -9.832 17.224 37.581 1.00 53.20 516 LEU B O 1
ATOM 5011 N N . VAL B 1 331 ? -11.530 18.476 36.780 1.00 52.08 517 VAL B N 1
ATOM 5012 C CA . VAL B 1 331 ? -11.760 17.658 35.595 1.00 51.31 517 VAL B CA 1
ATOM 5013 C C . VAL B 1 331 ? -11.619 18.549 34.370 1.00 58.92 517 VAL B C 1
ATOM 5014 O O . VAL B 1 331 ? -12.312 19.569 34.254 1.00 53.17 517 VAL B O 1
ATOM 5018 N N . TYR B 1 332 ? -10.729 18.164 33.461 1.00 52.66 518 TYR B N 1
ATOM 5019 C CA . TYR B 1 332 ? -10.492 18.888 32.221 1.00 59.24 518 TYR B CA 1
ATOM 5020 C C . TYR B 1 332 ? -10.762 17.976 31.034 1.00 60.04 518 TYR B C 1
ATOM 5021 O O . TYR B 1 332 ? -10.446 16.782 31.070 1.00 55.11 518 TYR B O 1
ATOM 5030 N N . ILE B 1 333 ? -11.351 18.544 29.986 1.00 56.04 519 ILE B N 1
ATOM 5031 C CA . ILE B 1 333 ? -11.645 17.827 28.751 1.00 62.94 519 ILE B CA 1
ATOM 5032 C C . ILE B 1 333 ? -10.891 18.506 27.618 1.00 59.07 519 ILE B C 1
ATOM 5033 O O . ILE B 1 333 ? -10.937 19.735 27.488 1.00 60.12 519 ILE B O 1
ATOM 5038 N N . ARG B 1 334 ? -10.190 17.709 26.813 1.00 59.80 520 ARG B N 1
ATOM 5039 C CA . ARG B 1 334 ? -9.456 18.252 25.677 1.00 62.42 520 ARG B CA 1
ATOM 5040 C C . ARG B 1 334 ? -10.416 18.936 24.712 1.00 64.21 520 ARG B C 1
ATOM 5041 O O . ARG B 1 334 ? -11.481 18.401 24.395 1.00 74.85 520 ARG B O 1
ATOM 5049 N N . GLU B 1 335 ? -10.035 20.131 24.251 1.00 71.15 521 GLU B N 1
ATOM 5050 C CA . GLU B 1 335 ? -10.961 20.958 23.482 1.00 75.03 521 GLU B CA 1
ATOM 5051 C C . GLU B 1 335 ? -11.337 20.309 22.156 1.00 73.34 521 GLU B C 1
ATOM 5052 O O . GLU B 1 335 ? -12.474 20.458 21.694 1.00 72.08 521 GLU B O 1
ATOM 5058 N N . SER B 1 336 ? -10.399 19.598 21.525 1.00 71.40 522 SER B N 1
ATOM 5059 C CA . SER B 1 336 ? -10.714 18.898 20.284 1.00 73.85 522 SER B CA 1
ATOM 5060 C C . SER B 1 336 ? -11.745 17.799 20.515 1.00 73.05 522 SER B C 1
ATOM 5061 O O . SER B 1 336 ? -12.674 17.634 19.716 1.00 80.03 522 SER B O 1
ATOM 5064 N N . LYS B 1 337 ? -11.603 17.043 21.602 1.00 80.45 523 LYS B N 1
ATOM 5065 C CA . LYS B 1 337 ? -12.520 15.958 21.928 1.00 75.11 523 LYS B CA 1
ATOM 5066 C C . LYS B 1 337 ? -13.737 16.427 22.715 1.00 67.28 523 LYS B C 1
ATOM 5067 O O . LYS B 1 337 ? -14.486 15.589 23.225 1.00 74.98 523 LYS B O 1
ATOM 5073 N N . LEU B 1 338 ? -13.947 17.741 22.827 1.00 68.29 524 LEU B N 1
ATOM 5074 C CA . LEU B 1 338 ? -15.036 18.259 23.649 1.00 78.89 524 LEU B CA 1
ATOM 5075 C C . LEU B 1 338 ? -16.394 17.788 23.143 1.00 73.17 524 LEU B C 1
ATOM 5076 O O . LEU B 1 338 ? -17.257 17.387 23.934 1.00 77.63 524 LEU B O 1
ATOM 5081 N N . SER B 1 339 ? -16.603 17.829 21.826 1.00 71.89 525 SER B N 1
ATOM 5082 C CA . SER B 1 339 ? -17.905 17.467 21.276 1.00 74.74 525 SER B CA 1
ATOM 5083 C C . SER B 1 339 ? -18.187 15.978 21.433 1.00 72.04 525 SER B C 1
ATOM 5084 O O . SER B 1 339 ? -19.324 15.587 21.721 1.00 72.05 525 SER B O 1
ATOM 5087 N N . GLU B 1 340 ? -17.173 15.129 21.243 1.00 71.24 526 GLU B N 1
ATOM 5088 C CA . GLU B 1 340 ? -17.410 13.690 21.315 1.00 72.59 526 GLU B CA 1
ATOM 5089 C C . GLU B 1 340 ? -17.571 13.211 22.755 1.00 73.69 526 GLU B C 1
ATOM 5090 O O . GLU B 1 340 ? -18.379 12.315 23.022 1.00 70.01 526 GLU B O 1
ATOM 5096 N N . VAL B 1 341 ? -16.815 13.786 23.693 1.00 71.61 527 VAL B N 1
ATOM 5097 C CA . VAL B 1 341 ? -16.948 13.389 25.092 1.00 62.61 527 VAL B CA 1
ATOM 5098 C C . VAL B 1 341 ? -18.289 13.847 25.650 1.00 68.94 527 VAL B C 1
ATOM 5099 O O . VAL B 1 341 ? -18.956 13.111 26.386 1.00 72.31 527 VAL B O 1
ATOM 5103 N N . LEU B 1 342 ? -18.712 15.062 25.300 1.00 65.03 528 LEU B N 1
ATOM 5104 C CA . LEU B 1 342 ? -19.982 15.618 25.750 1.00 73.98 528 LEU B CA 1
ATOM 5105 C C . LEU B 1 342 ? -21.088 15.439 24.714 1.00 73.01 528 LEU B C 1
ATOM 5106 O O . LEU B 1 342 ? -21.959 16.304 24.578 1.00 69.47 528 LEU B O 1
ATOM 5111 N N . GLN B 1 343 ? -21.064 14.329 23.980 1.00 75.92 529 GLN B N 1
ATOM 5112 C CA . GLN B 1 343 ? -22.069 14.075 22.958 1.00 72.21 529 GLN B CA 1
ATOM 5113 C C . GLN B 1 343 ? -23.455 13.966 23.582 1.00 75.72 529 GLN B C 1
ATOM 5114 O O . GLN B 1 343 ? -23.610 13.599 24.749 1.00 82.15 529 GLN B O 1
ATOM 5120 N N . ALA B 1 344 ? -24.471 14.301 22.793 1.00 83.61 530 ALA B N 1
ATOM 5121 C CA . ALA B 1 344 ? -25.840 14.239 23.283 1.00 84.52 530 ALA B CA 1
ATOM 5122 C C . ALA B 1 344 ? -26.267 12.790 23.474 1.00 90.77 530 ALA B C 1
ATOM 5123 O O . ALA B 1 344 ? -26.049 11.947 22.598 1.00 86.72 530 ALA B O 1
ATOM 5125 N N . VAL B 1 345 ? -26.871 12.500 24.623 1.00 92.53 531 VAL B N 1
ATOM 5126 C CA . VAL B 1 345 ? -27.377 11.172 24.948 1.00 93.85 531 VAL B CA 1
ATOM 5127 C C . VAL B 1 345 ? -28.893 11.251 25.038 1.00 101.09 531 VAL B C 1
ATOM 5128 O O . VAL B 1 345 ? -29.436 12.101 25.755 1.00 108.21 531 VAL B O 1
ATOM 5132 N N . THR B 1 346 ? -29.575 10.370 24.316 1.00 97.54 532 THR B N 1
ATOM 5133 C CA . THR B 1 346 ? -31.027 10.310 24.322 1.00 99.52 532 THR B CA 1
ATOM 5134 C C . THR B 1 346 ? -31.496 9.069 25.067 1.00 101.78 532 THR B C 1
ATOM 5135 O O . THR B 1 346 ? -30.731 8.130 25.305 1.00 87.20 532 THR B O 1
ATOM 5139 N N . ASP B 1 347 ? -32.778 9.078 25.440 1.00 105.77 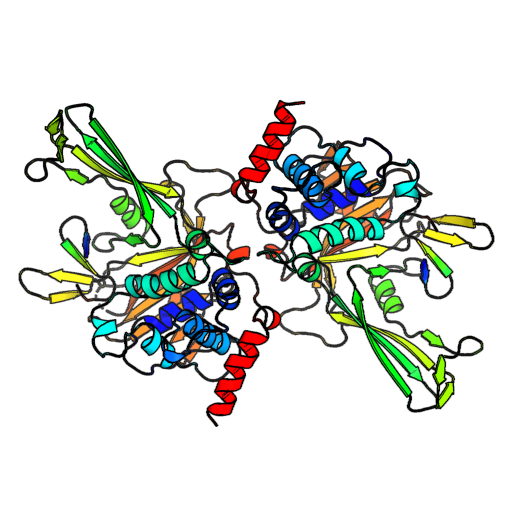533 ASP B N 1
ATOM 5140 C CA . ASP B 1 347 ? -33.369 7.921 26.101 1.00 100.95 533 ASP B CA 1
ATOM 5141 C C . ASP B 1 347 ? -33.419 6.705 25.188 1.00 98.19 533 ASP B C 1
ATOM 5142 O O . ASP B 1 347 ? -33.601 5.585 25.676 1.00 100.90 533 ASP B O 1
ATOM 5147 N N . HIS B 1 348 ? -33.262 6.901 23.876 1.00 99.45 534 HIS B N 1
ATOM 5148 C CA . HIS B 1 348 ? -33.175 5.768 22.962 1.00 107.09 534 HIS B CA 1
ATOM 5149 C C . HIS B 1 348 ? -31.863 5.017 23.137 1.00 97.85 534 HIS B C 1
ATOM 5150 O O . HIS B 1 348 ? -31.808 3.804 22.904 1.00 100.04 534 HIS B O 1
ATOM 5157 N N . ASP B 1 349 ? -30.799 5.723 23.534 1.00 105.41 535 ASP B N 1
ATOM 5158 C CA . ASP B 1 349 ? -29.491 5.093 23.684 1.00 102.48 535 ASP B CA 1
ATOM 5159 C C . ASP B 1 349 ? -29.509 4.003 24.745 1.00 94.82 535 ASP B C 1
ATOM 5160 O O . ASP B 1 349 ? -28.776 3.014 24.631 1.00 102.96 535 ASP B O 1
ATOM 5165 N N . ILE B 1 350 ? -30.328 4.163 25.780 1.00 94.61 536 ILE B N 1
ATOM 5166 C CA . ILE B 1 350 ? -30.447 3.150 26.823 1.00 93.11 536 ILE B CA 1
ATOM 5167 C C . ILE B 1 350 ? -31.201 1.964 26.237 1.00 95.22 536 ILE B C 1
ATOM 5168 O O . ILE B 1 350 ? -32.342 2.123 25.775 1.00 102.92 536 ILE B O 1
ATOM 5173 N N . PRO B 1 351 ? -30.609 0.771 26.224 1.00 100.83 537 PRO B N 1
ATOM 5174 C CA . PRO B 1 351 ? -31.289 -0.381 25.628 1.00 93.33 537 PRO B CA 1
ATOM 5175 C C . PRO B 1 351 ? -32.570 -0.726 26.370 1.00 93.93 537 PRO B C 1
ATOM 5176 O O . PRO B 1 351 ? -32.684 -0.539 27.584 1.00 92.56 537 PRO B O 1
ATOM 5180 N N . GLN B 1 352 ? -33.539 -1.237 25.606 1.00 102.11 538 GLN B N 1
ATOM 5181 C CA . GLN B 1 352 ? -34.852 -1.550 26.158 1.00 100.44 538 GLN B CA 1
ATOM 5182 C C . GLN B 1 352 ? -34.754 -2.582 27.274 1.00 98.92 538 GLN B C 1
ATOM 5183 O O . GLN B 1 352 ? -35.476 -2.493 28.273 1.00 95.14 538 GLN B O 1
ATOM 5185 N N . GLN B 1 353 ? -33.866 -3.566 27.117 1.00 99.73 539 GLN B N 1
ATOM 5186 C CA . GLN B 1 353 ? -33.620 -4.550 28.169 1.00 99.48 539 GLN B CA 1
ATOM 5187 C C . GLN B 1 353 ? -33.257 -3.875 29.488 1.00 107.71 539 GLN B C 1
ATOM 5188 O O . GLN B 1 353 ? -33.775 -4.233 30.552 1.00 116.90 539 GLN B O 1
ATOM 5194 N N . LEU B 1 354 ? -32.342 -2.907 29.436 1.00 99.44 540 LEU B N 1
ATOM 5195 C CA . LEU B 1 354 ? -31.949 -2.191 30.644 1.00 91.01 540 LEU B CA 1
ATOM 5196 C C . LEU B 1 354 ? -33.113 -1.380 31.200 1.00 93.67 540 LEU B C 1
ATOM 5197 O O . LEU B 1 354 ? -33.349 -1.365 32.411 1.00 94.65 540 LEU B O 1
ATOM 5202 N N . VAL B 1 355 ? -33.860 -0.702 30.326 1.00 95.23 541 VAL B N 1
ATOM 5203 C CA . VAL B 1 355 ? -35.010 0.077 30.779 1.00 96.65 541 VAL B CA 1
ATOM 5204 C C . VAL B 1 355 ? -36.067 -0.836 31.381 1.00 97.77 541 VAL B C 1
ATOM 5205 O O . VAL B 1 355 ? -36.652 -0.528 32.425 1.00 99.83 541 VAL B O 1
ATOM 5209 N N . GLU B 1 356 ? -36.332 -1.971 30.728 1.00 98.38 542 GLU B N 1
ATOM 5210 C CA . GLU B 1 356 ? -37.334 -2.907 31.230 1.00 113.53 542 GLU B CA 1
ATOM 5211 C C . GLU B 1 356 ? -36.947 -3.460 32.595 1.00 112.85 542 GLU B C 1
ATOM 5212 O O . GLU B 1 356 ? -37.796 -3.579 33.485 1.00 122.81 542 GLU B O 1
ATOM 5218 N N . ARG B 1 357 ? -35.672 -3.811 32.781 1.00 103.47 543 ARG B N 1
ATOM 5219 C CA . ARG B 1 357 ? -35.243 -4.343 34.071 1.00 100.35 543 ARG B CA 1
ATOM 5220 C C . ARG B 1 357 ? -35.299 -3.273 35.153 1.00 98.67 543 ARG B C 1
ATOM 5221 O O . ARG B 1 357 ? -35.816 -3.513 36.250 1.00 101.32 543 ARG B O 1
ATOM 5229 N N . LEU B 1 358 ? -34.770 -2.082 34.863 1.00 86.67 544 LEU B N 1
ATOM 5230 C CA . LEU B 1 358 ? -34.782 -1.009 35.851 1.00 96.11 544 LEU B CA 1
ATOM 5231 C C . LEU B 1 358 ? -36.205 -0.571 36.177 1.00 101.08 544 LEU B C 1
ATOM 5232 O O . LEU B 1 358 ? -36.540 -0.352 37.346 1.00 105.72 544 LEU B O 1
ATOM 5237 N N . GLN B 1 359 ? -37.057 -0.440 35.156 1.00 98.70 545 GLN B N 1
ATOM 5238 C CA . GLN B 1 359 ? -38.449 -0.079 35.405 1.00 102.82 545 GLN B CA 1
ATOM 5239 C C . GLN B 1 359 ? -39.193 -1.188 36.135 1.00 106.74 545 GLN B C 1
ATOM 5240 O O . GLN B 1 359 ? -40.090 -0.903 36.937 1.00 110.31 545 GLN B O 1
ATOM 5242 N N . GLU B 1 360 ? -38.842 -2.449 35.871 1.00 105.47 546 GLU B N 1
ATOM 5243 C CA . GLU B 1 360 ? -39.476 -3.561 36.572 1.00 103.63 546 GLU B CA 1
ATOM 5244 C C . GLU B 1 360 ? -39.224 -3.476 38.071 1.00 108.41 546 GLU B C 1
ATOM 5245 O O . GLU B 1 360 ? -40.158 -3.570 38.874 1.00 108.85 546 GLU B O 1
ATOM 5247 N N . GLU B 1 361 ? -37.960 -3.284 38.464 1.00 109.23 547 GLU B N 1
ATOM 5248 C CA . GLU B 1 361 ? -37.629 -3.145 39.879 1.00 104.89 547 GLU B CA 1
ATOM 5249 C C . GLU B 1 361 ? -38.398 -1.997 40.518 1.00 112.67 547 GLU B C 1
ATOM 5250 O O . GLU B 1 361 ? -38.746 -2.065 41.702 1.00 117.69 547 GLU B O 1
ATOM 5256 N N . LYS B 1 362 ? -38.668 -0.938 39.751 1.00 111.70 548 LYS B N 1
ATOM 5257 C CA . LYS B 1 362 ? -39.481 0.160 40.260 1.00 118.64 548 LYS B CA 1
ATOM 5258 C C . LYS B 1 362 ? -40.905 -0.302 40.553 1.00 116.48 548 LYS B C 1
ATOM 5259 O O . LYS B 1 362 ? -41.514 0.128 41.541 1.00 133.37 548 LYS B O 1
ATOM 5265 N N . ARG B 1 363 ? -41.456 -1.173 39.699 1.00 109.28 549 ARG B N 1
ATOM 5266 C CA . ARG B 1 363 ? -42.767 -1.758 39.974 1.00 120.31 549 ARG B CA 1
ATOM 5267 C C . ARG B 1 363 ? -42.733 -2.595 41.245 1.00 127.18 549 ARG B C 1
ATOM 5268 O O . ARG B 1 363 ? -43.589 -2.447 42.125 1.00 126.69 549 ARG B O 1
ATOM 5276 N N . ILE B 1 364 ? -41.746 -3.491 41.353 1.00 127.58 550 ILE B N 1
ATOM 5277 C CA . ILE B 1 364 ? -41.663 -4.394 42.493 1.00 130.28 550 ILE B CA 1
ATOM 5278 C C . ILE B 1 364 ? -41.462 -3.621 43.786 1.00 142.04 550 ILE B C 1
ATOM 5279 O O . ILE B 1 364 ? -41.804 -4.118 44.865 1.00 134.76 550 ILE B O 1
ATOM 5284 N N . GLU B 1 365 ? -40.917 -2.404 43.706 1.00 146.79 551 GLU B N 1
ATOM 5285 C CA . GLU B 1 365 ? -40.773 -1.581 44.900 1.00 149.11 551 GLU B CA 1
ATOM 5286 C C . GLU B 1 365 ? -42.124 -1.179 45.476 1.00 153.36 551 GLU B C 1
ATOM 5287 O O . GLU B 1 365 ? -42.190 -0.720 46.623 1.00 162.21 551 GLU B O 1
ATOM 5293 N N . ALA B 1 366 ? -43.196 -1.333 44.704 1.00 138.71 552 ALA B N 1
ATOM 5294 C CA . ALA B 1 366 ? -44.539 -1.035 45.173 1.00 132.75 552 ALA B CA 1
ATOM 5295 C C . ALA B 1 366 ? -45.236 -2.311 45.615 1.00 118.39 552 ALA B C 1
ATOM 5296 O O . ALA B 1 366 ? -44.713 -3.057 46.441 1.00 125.00 552 ALA B O 1
ATOM 5301 N N . PHE C 2 2 ? -0.463 9.134 50.630 1.00 75.01 1 PHE D N 1
ATOM 5302 C CA . PHE C 2 2 ? 0.596 8.817 49.677 1.00 75.88 1 PHE D CA 1
ATOM 5303 C C . PHE C 2 2 ? 1.813 9.696 49.930 1.00 88.17 1 PHE D C 1
ATOM 5304 O O . PHE C 2 2 ? 1.705 10.753 50.550 1.00 85.91 1 PHE D O 1
ATOM 5312 N N . TYR C 2 3 ? 2.973 9.263 49.449 1.00 87.96 2 TYR D N 1
ATOM 5313 C CA . TYR C 2 3 ? 4.223 9.973 49.681 1.00 81.38 2 TYR D CA 1
ATOM 5314 C C . TYR C 2 3 ? 4.632 10.712 48.415 1.00 82.77 2 TYR D C 1
ATOM 5315 O O . TYR C 2 3 ? 4.710 10.113 47.337 1.00 77.94 2 TYR D O 1
ATOM 5324 N N . TYR C 2 4 ? 4.885 12.012 48.551 1.00 84.90 3 TYR D N 1
ATOM 5325 C CA . TYR C 2 4 ? 5.267 12.858 47.428 1.00 85.92 3 TYR D CA 1
ATOM 5326 C C . TYR C 2 4 ? 6.427 13.743 47.856 1.00 87.62 3 TYR D C 1
ATOM 5327 O O . TYR C 2 4 ? 6.348 14.415 48.889 1.00 84.21 3 TYR D O 1
ATOM 5336 N N . ARG C 2 5 ? 7.496 13.735 47.058 1.00 86.23 4 ARG D N 1
ATOM 5337 C CA . ARG C 2 5 ? 8.725 14.460 47.367 1.00 83.81 4 ARG D CA 1
ATOM 5338 C C . ARG C 2 5 ? 9.253 14.087 48.747 1.00 94.72 4 ARG D C 1
ATOM 5339 O O . ARG C 2 5 ? 9.946 13.076 48.899 1.00 103.85 4 ARG D O 1
ATOM 5347 N N . GLY C 2 6 ? 8.938 14.896 49.757 1.00 81.06 5 GLY D N 1
ATOM 5348 C CA . GLY C 2 6 ? 9.479 14.670 51.083 1.00 83.23 5 GLY D CA 1
ATOM 5349 C C . GLY C 2 6 ? 8.467 14.372 52.171 1.00 83.17 5 GLY D C 1
ATOM 5350 O O . GLY C 2 6 ? 8.850 13.984 53.278 1.00 85.13 5 GLY D O 1
ATOM 5351 N N . GLY C 2 7 ? 7.172 14.535 51.880 1.00 92.61 6 GLY D N 1
ATOM 5352 C CA . GLY C 2 7 ? 6.144 14.367 52.882 1.00 80.68 6 GLY D CA 1
ATOM 5353 C C . GLY C 2 7 ? 4.985 13.526 52.376 1.00 81.07 6 GLY D C 1
ATOM 5354 O O . GLY C 2 7 ? 4.870 13.229 51.184 1.00 80.72 6 GLY D O 1
ATOM 5355 N N . TRP C 2 8 ? 4.127 13.145 53.318 1.00 79.83 7 TRP D N 1
ATOM 5356 C CA . TRP C 2 8 ? 2.919 12.391 53.024 1.00 83.19 7 TRP D CA 1
ATOM 5357 C C . TRP C 2 8 ? 1.732 13.336 52.878 1.00 79.54 7 TRP D C 1
ATOM 5358 O O . TRP C 2 8 ? 1.644 14.364 53.556 1.00 75.21 7 TRP D O 1
ATOM 5369 N N . TYR C 2 9 ? 0.814 12.978 51.983 1.00 81.84 8 TYR D N 1
ATOM 5370 C CA . TYR C 2 9 ? -0.319 13.836 51.671 1.00 73.34 8 TYR D CA 1
ATOM 5371 C C . TYR C 2 9 ? -1.534 12.986 51.326 1.00 75.93 8 TYR D C 1
ATOM 5372 O O . TYR C 2 9 ? -1.439 11.774 51.116 1.00 71.42 8 TYR D O 1
ATOM 5381 N N . SER C 2 10 ? -2.688 13.650 51.282 1.00 74.67 9 SER D N 1
ATOM 5382 C CA . SER C 2 10 ? -3.925 13.086 50.764 1.00 66.38 9 SER D CA 1
ATOM 5383 C C . SER C 2 10 ? -4.766 14.238 50.236 1.00 63.57 9 SER D C 1
ATOM 5384 O O . SER C 2 10 ? -4.515 15.404 50.551 1.00 76.72 9 SER D O 1
ATOM 5387 N N . VAL C 2 11 ? -5.768 13.907 49.423 1.00 72.37 10 VAL D N 1
ATOM 5388 C CA . VAL C 2 11 ? -6.569 14.941 48.773 1.00 75.77 10 VAL D CA 1
ATOM 5389 C C . VAL C 2 11 ? -7.845 15.194 49.566 1.00 63.98 10 VAL D C 1
ATOM 5390 O O . VAL C 2 11 ? -8.371 16.313 49.568 1.00 77.44 10 VAL D O 1
ATOM 5394 N N . ASN C 2 12 ? -8.345 14.172 50.263 1.00 62.08 11 ASN D N 1
ATOM 5395 C CA . ASN C 2 12 ? -9.595 14.299 50.997 1.00 72.45 11 ASN D CA 1
ATOM 5396 C C . ASN C 2 12 ? -9.433 14.253 52.510 1.00 71.97 11 ASN D C 1
ATOM 5397 O O . ASN C 2 12 ? -10.412 14.502 53.221 1.00 75.84 11 ASN D O 1
ATOM 5402 N N . GLY C 2 13 ? -8.241 13.955 53.023 1.00 74.21 12 GLY D N 1
ATOM 5403 C CA . GLY C 2 13 ? -7.999 14.090 54.448 1.00 76.92 12 GLY D CA 1
ATOM 5404 C C . GLY C 2 13 ? -7.774 12.821 55.245 1.00 75.95 12 GLY D C 1
ATOM 5405 O O . GLY C 2 13 ? -8.150 12.757 56.420 1.00 71.11 12 GLY D O 1
ATOM 5406 N N . TYR C 2 14 ? -7.159 11.809 54.638 1.00 80.16 13 TYR D N 1
ATOM 5407 C CA . TYR C 2 14 ? -6.831 10.593 55.371 1.00 69.39 13 TYR D CA 1
ATOM 5408 C C . TYR C 2 14 ? -5.658 9.907 54.691 1.00 80.83 13 TYR D C 1
ATOM 5409 O O . TYR C 2 14 ? -5.660 9.740 53.469 1.00 94.35 13 TYR D O 1
ATOM 5418 N N . CYS C 2 15 ? -4.671 9.505 55.484 1.00 88.70 14 CYS D N 1
ATOM 5419 C CA . CYS C 2 15 ? -3.540 8.750 54.964 1.00 91.28 14 CYS D CA 1
ATOM 5420 C C . CYS C 2 15 ? -3.002 7.799 56.028 1.00 100.46 14 CYS D C 1
ATOM 5421 O O . CYS C 2 15 ? -3.683 7.506 57.012 1.00 94.27 14 CYS D O 1
ATOM 5427 N N . PHE D 2 2 ? -39.200 9.638 -10.899 1.00 97.85 1 PHE C N 1
ATOM 5428 C CA . PHE D 2 2 ? -40.168 9.443 -9.825 1.00 98.54 1 PHE C CA 1
ATOM 5429 C C . PHE D 2 2 ? -41.369 10.354 -10.041 1.00 93.99 1 PHE C C 1
ATOM 5430 O O . PHE D 2 2 ? -41.270 11.358 -10.744 1.00 94.29 1 PHE C O 1
ATOM 5438 N N . TYR D 2 3 ? -42.498 10.011 -9.431 1.00 99.53 2 TYR C N 1
ATOM 5439 C CA . TYR D 2 3 ? -43.736 10.752 -9.621 1.00 98.00 2 TYR C CA 1
ATOM 5440 C C . TYR D 2 3 ? -44.013 11.651 -8.423 1.00 94.08 2 TYR C C 1
ATOM 5441 O O . TYR D 2 3 ? -43.716 11.293 -7.280 1.00 99.06 2 TYR C O 1
ATOM 5450 N N . TYR D 2 4 ? -44.584 12.822 -8.699 1.00 91.78 3 TYR C N 1
ATOM 5451 C CA . TYR D 2 4 ? -44.930 13.785 -7.664 1.00 98.68 3 TYR C CA 1
ATOM 5452 C C . TYR D 2 4 ? -46.000 14.720 -8.212 1.00 103.00 3 TYR C C 1
ATOM 5453 O O . TYR D 2 4 ? -45.903 15.178 -9.353 1.00 95.48 3 TYR C O 1
ATOM 5462 N N . ARG D 2 5 ? -47.014 14.994 -7.390 1.00 100.36 4 ARG C N 1
ATOM 5463 C CA . ARG D 2 5 ? -48.163 15.805 -7.783 1.00 99.66 4 ARG C CA 1
ATOM 5464 C C . ARG D 2 5 ? -48.787 15.308 -9.081 1.00 105.46 4 ARG C C 1
ATOM 5465 O O . ARG D 2 5 ? -49.496 14.297 -9.088 1.00 111.81 4 ARG C O 1
ATOM 5473 N N . GLY D 2 6 ? -48.537 16.014 -10.181 1.00 107.86 5 GLY C N 1
ATOM 5474 C CA . GLY D 2 6 ? -49.131 15.652 -11.452 1.00 101.14 5 GLY C CA 1
ATOM 5475 C C . GLY D 2 6 ? -48.131 15.426 -12.567 1.00 110.94 5 GLY C C 1
ATOM 5476 O O . GLY D 2 6 ? -48.435 15.682 -13.736 1.00 112.45 5 GLY C O 1
ATOM 5477 N N . GLY D 2 7 ? -46.941 14.943 -12.227 1.00 111.54 6 GLY C N 1
ATOM 5478 C CA . GLY D 2 7 ? -45.929 14.702 -13.239 1.00 109.77 6 GLY C CA 1
ATOM 5479 C C . GLY D 2 7 ? -44.778 13.898 -12.679 1.00 108.30 6 GLY C C 1
ATOM 5480 O O . GLY D 2 7 ? -44.711 13.610 -11.480 1.00 104.63 6 GLY C O 1
ATOM 5481 N N . TRP D 2 8 ? -43.864 13.540 -13.578 1.00 108.49 7 TRP C N 1
ATOM 5482 C CA . TRP D 2 8 ? -42.671 12.775 -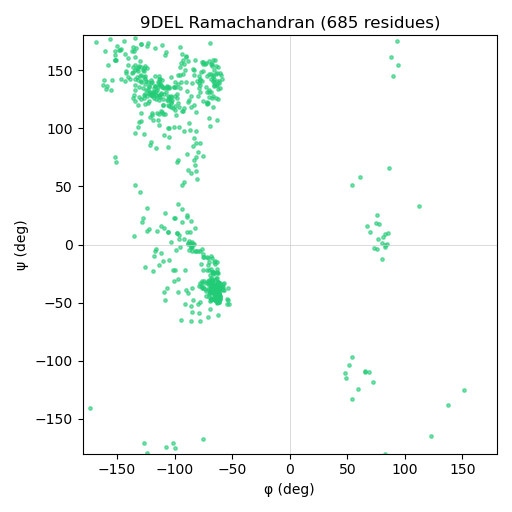13.245 1.00 96.92 7 TRP C CA 1
ATOM 5483 C C . TRP D 2 8 ? -41.449 13.680 -13.299 1.00 90.91 7 TRP C C 1
ATOM 5484 O O . TRP D 2 8 ? -41.294 14.473 -14.233 1.00 91.62 7 TRP C O 1
ATOM 5495 N N . TYR D 2 9 ? -40.586 13.560 -12.293 1.00 92.76 8 TYR C N 1
ATOM 5496 C CA . TYR D 2 9 ? -39.420 14.420 -12.178 1.00 90.18 8 TYR C CA 1
ATOM 5497 C C . TYR D 2 9 ? -38.203 13.583 -11.823 1.00 86.01 8 TYR C C 1
ATOM 5498 O O . TYR D 2 9 ? -38.304 12.417 -11.436 1.00 83.86 8 TYR C O 1
ATOM 5507 N N . SER D 2 10 ? -37.040 14.205 -11.966 1.00 87.28 9 SER C N 1
ATOM 5508 C CA . SER D 2 10 ? -35.788 13.609 -11.535 1.00 85.12 9 SER C CA 1
ATOM 5509 C C . SER D 2 10 ? -34.839 14.738 -11.157 1.00 79.11 9 SER C C 1
ATOM 5510 O O . SER D 2 10 ? -35.026 15.886 -11.564 1.00 84.89 9 SER C O 1
ATOM 5513 N N . VAL D 2 11 ? -33.839 14.413 -10.344 1.00 72.34 10 VAL C N 1
ATOM 5514 C CA . VAL D 2 11 ? -32.721 15.306 -10.068 1.00 69.31 10 VAL C CA 1
ATOM 5515 C C . VAL D 2 11 ? -31.523 14.722 -10.792 1.00 88.04 10 VAL C C 1
ATOM 5516 O O . VAL D 2 11 ? -31.279 13.512 -10.707 1.00 94.84 10 VAL C O 1
ATOM 5520 N N . ASN D 2 12 ? -30.807 15.566 -11.537 1.00 77.26 11 ASN C N 1
ATOM 5521 C CA . ASN D 2 12 ? -29.713 15.208 -12.464 1.00 92.85 11 ASN C CA 1
ATOM 5522 C C . ASN D 2 12 ? -30.261 14.710 -13.793 1.00 73.11 11 ASN C C 1
ATOM 5523 O O . ASN D 2 12 ? -29.487 14.588 -14.758 1.00 82.58 11 ASN C O 1
ATOM 5528 N N . GLY D 2 13 ? -31.557 14.414 -13.879 1.00 81.38 12 GLY C N 1
ATOM 5529 C CA . GLY D 2 13 ? -32.219 14.262 -15.157 1.00 80.66 12 GLY C CA 1
ATOM 5530 C C . GLY D 2 13 ? -32.177 12.917 -15.845 1.00 80.40 12 GLY C C 1
ATOM 5531 O O . GLY D 2 13 ? -31.580 12.784 -16.916 1.00 87.74 12 GLY C O 1
ATOM 5532 N N . TYR D 2 14 ? -32.811 11.910 -15.249 1.00 88.52 13 TYR C N 1
ATOM 5533 C CA . TYR D 2 14 ? -33.051 10.657 -15.949 1.00 91.10 13 TYR C CA 1
ATOM 5534 C C . TYR D 2 14 ? -34.267 9.962 -15.358 1.00 95.55 13 TYR C C 1
ATOM 5535 O O . TYR D 2 14 ? -34.474 9.983 -14.142 1.00 94.94 13 TYR C O 1
ATOM 5544 N N . CYS D 2 15 ? -35.060 9.343 -16.226 1.00 99.76 14 CYS C N 1
ATOM 5545 C CA . CYS D 2 15 ? -36.199 8.542 -15.800 1.00 99.38 14 CYS C CA 1
ATOM 5546 C C . CYS D 2 15 ? -36.501 7.467 -16.836 1.00 100.75 14 CYS C C 1
ATOM 5547 O O . CYS D 2 15 ? -35.757 7.301 -17.803 1.00 113.65 14 CYS C O 1
#

Solvent-accessible surface area: 30358 Å² total; per-residue (Å²): 125,66,24,1,1,92,84,52,50,69,10,19,0,0,8,4,0,0,4,0,0,8,9,0,18,26,0,18,24,4,0,0,79,7,69,2,68,78,33,99,34,41,178,8,15,15,0,1,1,0,29,5,0,21,56,12,43,73,23,128,135,53,3,32,2,149,83,1,20,115,12,25,47,27,113,76,147,57,8,8,65,67,64,9,0,7,64,0,7,96,50,0,6,72,47,0,32,82,45,0,100,66,26,69,28,99,29,17,0,19,72,2,0,89,0,23,17,20,12,36,15,60,2,75,122,48,145,62,109,24,78,121,74,92,91,17,67,20,0,33,0,7,2,97,72,44,133,43,2,88,70,1,1,63,28,40,42,38,75,52,98,29,60,46,148,71,74,45,96,4,52,181,83,26,113,25,61,1,67,73,1,30,23,0,56,69,12,3,16,0,0,4,0,0,0,6,2,1,52,39,43,92,93,96,102,44,51,85,18,5,48,68,114,0,47,1,44,74,110,6,89,2,35,120,16,18,122,73,83,75,116,104,43,66,0,58,0,24,2,4,0,0,0,4,2,28,18,103,91,19,14,65,87,16,8,1,12,0,5,9,138,20,70,15,117,5,14,52,6,38,31,78,96,39,49,163,13,72,79,81,50,0,8,78,109,2,28,11,99,133,64,1,0,3,0,0,0,0,2,18,100,69,48,44,74,18,1,21,14,57,30,30,92,97,26,7,40,66,88,1,21,90,53,8,80,69,41,57,165,134,169,95,79,53,22,1,1,96,86,91,37,44,14,19,0,0,9,4,0,0,5,0,0,10,8,0,20,24,0,16,32,4,0,0,82,4,48,0,102,79,30,62,41,48,147,8,10,12,0,1,0,0,28,6,0,17,23,9,45,62,29,138,161,49,8,30,2,144,92,2,10,118,16,25,51,24,98,85,152,73,10,5,56,72,64,5,0,7,62,0,5,92,47,1,9,75,44,0,26,91,52,0,111,74,36,60,18,97,31,16,0,29,107,0,0,100,4,28,16,20,7,31,17,52,3,72,132,54,128,73,112,24,90,132,88,57,76,16,62,19,1,33,0,8,2,104,71,38,128,42,3,94,69,0,1,65,33,41,19,39,74,48,96,35,61,54,135,91,34,42,96,5,53,180,79,28,124,33,72,3,68,88,4,24,51,1,72,68,15,3,14,0,0,4,0,1,0,6,2,3,40,40,52,86,100,92,116,40,46,85,16,17,19,57,135,0,60,1,45,52,86,6,86,1,35,122,8,16,105,72,76,91,122,106,31,60,0,54,0,19,2,4,0,0,0,2,3,29,20,75,89,10,14,64,88,14,8,0,15,0,4,10,146,19,74,37,123,3,7,52,6,32,34,76,91,21,48,138,15,75,80,82,51,0,3,75,123,3,16,13,49,204,89,66,1,0,2,0,0,0,0,1,19,93,33,34,42,23,22,0,22,32,53,28,49,77,156,32,5,35,66,60,0,44,105,58,2,30,26,30,102,156,136,122,126,66,122,25,97,61,23,103,30,2,1,2,6,95,54,66,122,26,81,70,18,112,31,2,1,0,2,89,50

Nearest PDB structures (foldseek):
  7cm2-assembly2_B  TM=9.945E-01  e=1.337E-70  Homo sapiens
  7xhh-assembly1_B  TM=9.908E-01  e=2.945E-70  Homo sapiens
  5n9r-assembly1_A  TM=9.861E-01  e=2.945E-70  Homo sapiens
  5vs6-assembly1_A  TM=9.871E-01  e=5.744E-70  Homo sapiens
  6f5h-assembly1_A  TM=9.857E-01  e=1.821E-69  Homo sapiens